Protein AF-A0A8S0VZW3-F1 (afdb_monomer_lite)

Radius of gyration: 30.8 Å; chains: 1; bounding box: 72×48×82 Å

Organism: Cyclocybe aegerita (NCBI:txid1973307)

Sequence (428 aa):
MGPDVVQGMAHECLNTNIGYGWPVTPPSPFSWSAGASNSPITGELEDTDILRFITENADHPDVVRFFQVSEKRSSGVKEKRAQAAAAFDPTKLKIQYGATWVVSLEYSGLTTEERLDDKLYRTEEEAKAREEELQGPAKATFQLFCYIREGPEVRRADTRYMKEFVGLPTSAQIEEFLKISMAAPIELCKPCIPQTLLFTHNLMPHQDSLLPFLDDMPLPFSFLFQPKDMRDPVQERDDKLAANYFSEYMGLAMKHKEQGNAAYAKGERERAVDHPPERDAETRKLLAVCYANCAAARMLVVEGGEERDLKAAVEDAEKAIKTDPTYAKAYTRLSRAYEALGNPYEAQEALVRGLRLKDLNKHYGLADHLLFLQTNDKGLAGLTSMDVFEAWLNSVLVDDEKTAALMKDLGGAWQQRCDEHRKSIASA

Foldseek 3Di:
DALVLQLVLLVCLCPQAPNPDDDADDPPPQPLVVPQDQDPQPSGGDSVSVSVSCSVCVVPPSSVVSSVVSLVVSVVLVVVLVVLLVVQDQVPAAEAPFWEKEKEKAWDAKFLDPDPDSDRDDDPVSVVVVVVVSPHDIFIKMKIWIWIPTHPPPPDTDTFAMDMDRDDDDLVVVSSRQSCSQGPTRPVDDRHHYLEYEYEQVCVVSCVVCVVVQVPHDPPHYYYYDDPPDDDPVVVRVVVVVVVVVVVQLVQLVVLLVQLVVCLVVLVLVSLPDAGDDDDLNSLLSRLSSLLSNLSSLQDDDVVDDHRPLVSSLVSLVVSCVSPVQPLSSLVSNLVSCVVVVNLLSSLLSLLSSCPDPNRVQPLVSLQSSQCSLVVNPGLVVQQALVSLVVSVCCQCPVPPSSVVSCPPRDHNNPVVSVVSNVVRVVD

InterPro domains:
  IPR011990 Tetratricopeptide-like helical domain superfamily [G3DSA:1.25.40.10] (247-370)
  IPR011990 Tetratricopeptide-like helical domain superfamily [SSF48452] (253-362)
  IPR047150 SGT [PTHR45831] (252-361)

Secondary structure (DSSP, 8-state):
--HHHHHHHHHHHHHHHT-SS--SS--TT--GGGTSPPPTTTSS--HHHHHHHHHHTTT-HHHHHHHHHHHHHHHHHHHHHHHHHHT--GGGSPEEEEEEEEEEEEEEEEES-S--------SHHHHHHHHHHT-SPPEEEEEEEEEEEESTT-SS--EEEEEEEESSPPHHHHHHHHHHHHHS--TTSPS-EEEEEEE-GGGGGGHHHHHHHHHTSPTT-EEEEPPTTSPPHHHHHHHHHHHHHHHHHHHHHHHHHHHHHHHHHHT-TGGG---PPP-SHHHHHHHHHHHHHHHHHHH---TTSPPP-HHHHHHHHHHHHHH-TT-HHHHHHHHHHHHHHT-HHHHHHHHHHHHTSTTTTT-HHHHHHHHHHHTTT--GGG--SHHHHHHHHHIIIIISHHHHHHHTT--HHHHHHHHHHHHHHHT-

Structure (mmCIF, N/CA/C/O backbone):
data_AF-A0A8S0VZW3-F1
#
_entry.id   AF-A0A8S0VZW3-F1
#
loop_
_atom_site.group_PDB
_atom_site.id
_atom_site.type_symbol
_atom_site.label_atom_id
_atom_site.label_alt_id
_atom_site.label_comp_id
_atom_site.label_asym_id
_atom_site.label_entity_id
_atom_site.label_seq_id
_atom_site.pdbx_PDB_ins_code
_atom_site.Cartn_x
_atom_site.Cartn_y
_atom_site.Cartn_z
_atom_site.occupancy
_atom_site.B_iso_or_equiv
_atom_site.auth_seq_id
_atom_site.auth_comp_id
_atom_site.auth_asym_id
_atom_site.auth_atom_id
_atom_site.pdbx_PDB_model_num
ATOM 1 N N . MET A 1 1 ? -2.400 24.883 8.361 1.00 48.53 1 MET A N 1
ATOM 2 C CA . MET A 1 1 ? -1.945 23.939 9.416 1.00 48.53 1 MET A CA 1
ATOM 3 C C . MET A 1 1 ? -0.915 23.001 8.802 1.00 48.53 1 MET A C 1
ATOM 5 O O . MET A 1 1 ? -1.050 22.702 7.623 1.00 48.53 1 MET A O 1
ATOM 9 N N . GLY A 1 2 ? 0.093 22.542 9.551 1.00 38.28 2 GLY A N 1
ATOM 10 C CA . GLY A 1 2 ? 1.023 21.518 9.053 1.00 38.28 2 GLY A CA 1
ATOM 11 C C . GLY A 1 2 ? 0.339 20.146 8.886 1.00 38.28 2 GLY A C 1
ATOM 12 O O . GLY A 1 2 ? -0.578 19.846 9.654 1.00 38.28 2 GLY A O 1
ATOM 13 N N . PRO A 1 3 ? 0.751 19.309 7.915 1.00 42.16 3 PRO A N 1
ATOM 14 C CA . PRO A 1 3 ? 0.083 18.042 7.588 1.00 42.16 3 PRO A CA 1
ATOM 15 C C . PRO A 1 3 ? 0.017 17.042 8.756 1.00 42.16 3 PRO A C 1
ATOM 17 O O . PRO A 1 3 ? -1.003 16.375 8.918 1.00 42.16 3 PRO A O 1
ATOM 20 N N . ASP A 1 4 ? 1.035 17.004 9.619 1.00 38.94 4 ASP A N 1
ATOM 21 C CA . ASP A 1 4 ? 1.080 16.093 10.775 1.00 38.94 4 ASP A CA 1
ATOM 22 C C . ASP A 1 4 ? 0.040 16.458 11.851 1.00 38.94 4 ASP A C 1
ATOM 24 O O . ASP A 1 4 ? -0.610 15.586 12.430 1.00 38.94 4 ASP A O 1
ATOM 28 N N . VAL A 1 5 ? -0.197 17.760 12.058 1.00 45.31 5 VAL A N 1
ATOM 29 C CA . VAL A 1 5 ? -1.228 18.271 12.979 1.00 45.31 5 VAL A CA 1
ATOM 30 C C . VAL A 1 5 ? -2.620 17.904 12.464 1.00 45.31 5 VAL A C 1
ATOM 32 O O . VAL A 1 5 ? -3.473 17.446 13.219 1.00 45.31 5 VAL A O 1
ATOM 35 N N . VAL A 1 6 ? -2.840 18.040 11.156 1.00 50.44 6 VAL A N 1
ATOM 36 C CA . VAL A 1 6 ? -4.124 17.727 10.512 1.00 50.44 6 VAL A CA 1
ATOM 37 C C . VAL A 1 6 ? -4.422 16.228 10.575 1.00 50.44 6 VAL A C 1
ATOM 39 O O . VAL A 1 6 ? -5.560 15.836 10.834 1.00 50.44 6 VAL A O 1
ATOM 42 N N . GLN A 1 7 ? -3.403 15.387 10.393 1.00 46.12 7 GLN A N 1
ATOM 43 C CA . GLN A 1 7 ? -3.532 13.936 10.483 1.00 46.12 7 GLN A CA 1
ATOM 44 C C . GLN A 1 7 ? -3.883 13.474 11.907 1.00 46.12 7 GLN A C 1
ATOM 46 O O . GLN A 1 7 ? -4.795 12.661 12.070 1.00 46.12 7 GLN A O 1
ATOM 51 N N . GLY A 1 8 ? -3.224 14.026 12.935 1.00 45.62 8 GLY A N 1
ATOM 52 C CA . GLY A 1 8 ? -3.549 13.744 14.339 1.00 45.62 8 GLY A CA 1
ATOM 53 C C . GLY A 1 8 ? -4.981 14.152 14.701 1.00 45.62 8 GLY A C 1
ATOM 54 O O . GLY A 1 8 ? -5.746 13.352 15.240 1.00 45.62 8 GLY A O 1
ATOM 55 N N . MET A 1 9 ? -5.385 15.358 14.289 1.00 49.50 9 MET A N 1
ATOM 56 C CA . MET A 1 9 ? -6.740 15.883 14.490 1.00 49.50 9 MET A CA 1
ATOM 57 C C . MET A 1 9 ? -7.815 15.017 13.815 1.00 49.50 9 MET A C 1
ATOM 59 O O . MET A 1 9 ? -8.890 14.790 14.379 1.00 49.50 9 MET A O 1
ATOM 63 N N . ALA A 1 10 ? -7.548 14.533 12.599 1.00 52.56 10 ALA A N 1
ATOM 64 C CA . ALA A 1 10 ? -8.482 13.697 11.853 1.00 52.56 10 ALA A CA 1
ATOM 65 C C . ALA A 1 10 ? -8.652 12.317 12.506 1.00 52.56 10 ALA A C 1
ATOM 67 O O . ALA A 1 10 ? -9.781 11.847 12.661 1.00 52.56 10 ALA A O 1
ATOM 68 N N . HIS A 1 11 ? -7.551 11.710 12.957 1.00 53.72 11 HIS A N 1
ATOM 69 C CA . HIS A 1 11 ? -7.564 10.426 13.654 1.00 53.72 11 HIS A CA 1
ATOM 70 C C . HIS A 1 11 ? -8.353 10.502 14.970 1.00 53.72 11 HIS A C 1
ATOM 72 O O . HIS A 1 11 ? -9.220 9.669 15.237 1.00 53.72 11 HIS A O 1
ATOM 78 N N . GLU A 1 12 ? -8.136 11.554 15.760 1.00 51.25 12 GLU A N 1
ATOM 79 C CA . GLU A 1 12 ? -8.854 11.772 17.015 1.00 51.25 12 GLU A CA 1
ATOM 80 C C . GLU A 1 12 ? -10.352 12.036 16.793 1.00 51.25 12 GLU A C 1
ATOM 82 O O . GLU A 1 12 ? -11.195 11.464 17.489 1.00 51.25 12 GLU A O 1
ATOM 87 N N . CYS A 1 13 ? -10.718 12.833 15.781 1.00 54.53 13 CYS A N 1
ATOM 88 C CA . CYS A 1 13 ? -12.120 13.106 15.448 1.00 54.53 13 CYS A CA 1
ATOM 89 C C . CYS A 1 13 ? -12.880 11.852 14.995 1.00 54.53 13 CYS A C 1
ATOM 91 O O . CYS A 1 13 ? -14.050 11.692 15.356 1.00 54.53 13 CYS A O 1
ATOM 93 N N . LEU A 1 14 ? -12.235 10.970 14.225 1.00 54.00 14 LEU A N 1
ATOM 94 C CA . LEU A 1 14 ? -12.815 9.696 13.789 1.00 54.00 14 LEU A CA 1
ATOM 95 C C . LEU A 1 14 ? -12.995 8.734 14.976 1.00 54.00 14 LEU A C 1
ATOM 97 O O . LEU A 1 14 ? -14.076 8.163 15.155 1.00 54.00 14 LEU A O 1
ATOM 101 N N . ASN A 1 15 ? -11.990 8.641 15.851 1.00 50.41 15 ASN A N 1
ATOM 102 C CA . ASN A 1 15 ? -12.007 7.743 17.009 1.00 50.41 15 ASN A CA 1
ATOM 103 C C . ASN A 1 15 ? -13.000 8.172 18.102 1.00 50.41 15 ASN A C 1
ATOM 105 O O . ASN A 1 15 ? -13.681 7.329 18.686 1.00 50.41 15 ASN A O 1
ATOM 109 N N . THR A 1 16 ? -13.127 9.474 18.373 1.00 47.72 16 THR A N 1
ATOM 110 C CA . THR A 1 16 ? -13.986 10.001 19.454 1.00 47.72 16 THR A CA 1
ATOM 111 C C . THR A 1 16 ? -15.470 10.059 19.091 1.00 47.72 16 THR A C 1
ATOM 113 O O . THR A 1 16 ? -16.324 9.878 19.972 1.00 47.72 16 THR A O 1
ATOM 116 N N . ASN A 1 17 ? -15.790 10.298 17.813 1.00 45.16 17 ASN A N 1
ATOM 117 C CA . ASN A 1 17 ? -17.159 10.568 17.373 1.00 45.16 17 ASN A CA 1
ATOM 118 C C . ASN A 1 17 ? -17.832 9.412 16.624 1.00 45.16 17 ASN A C 1
ATOM 120 O O . ASN A 1 17 ? -19.064 9.417 16.549 1.00 45.16 17 ASN A O 1
ATOM 124 N N . ILE A 1 18 ? -17.076 8.473 16.037 1.00 46.47 18 ILE A N 1
ATOM 125 C CA . ILE A 1 18 ? -17.628 7.583 14.997 1.00 46.47 18 ILE A CA 1
ATOM 126 C C . ILE A 1 18 ? -17.283 6.101 15.220 1.00 46.47 18 ILE A C 1
ATOM 128 O O . ILE A 1 18 ? -18.125 5.252 14.939 1.00 46.47 18 ILE A O 1
ATOM 132 N N . GLY A 1 19 ? -16.139 5.789 15.841 1.00 42.62 19 GLY A N 1
ATOM 133 C CA . GLY A 1 19 ? -15.687 4.405 16.038 1.00 42.62 19 GLY A CA 1
ATOM 134 C C . GLY A 1 19 ? -15.251 3.741 14.723 1.00 42.62 19 GLY A C 1
ATOM 135 O O . GLY A 1 19 ? -15.576 4.217 13.638 1.00 42.62 19 GLY A O 1
ATOM 136 N N . TYR A 1 20 ? -14.496 2.640 14.804 1.00 35.34 20 TYR A N 1
ATOM 137 C CA . TYR A 1 20 ? -14.137 1.851 13.619 1.00 35.34 20 TYR A CA 1
ATOM 138 C C . TYR A 1 20 ? -15.399 1.212 13.019 1.00 35.34 20 TYR A C 1
ATOM 140 O O . TYR A 1 20 ? -15.979 0.311 13.631 1.00 35.34 20 TYR A O 1
ATOM 148 N N . GLY A 1 21 ? -15.819 1.678 11.838 1.00 39.84 21 GLY A N 1
ATOM 149 C CA . GLY A 1 21 ? -17.007 1.187 11.131 1.00 39.84 21 GLY A CA 1
ATOM 150 C C . GLY A 1 21 ? -18.037 2.277 10.830 1.00 39.84 21 GLY A C 1
ATOM 151 O O . GLY A 1 21 ? -19.121 2.297 11.409 1.00 39.84 21 GLY A O 1
ATOM 152 N N . TRP A 1 22 ? -17.718 3.172 9.896 1.00 37.06 22 TRP A N 1
ATOM 153 C CA . TRP A 1 22 ? -18.666 4.151 9.364 1.00 37.06 22 TRP A CA 1
ATOM 154 C C . TRP A 1 22 ? -19.861 3.486 8.651 1.00 37.06 22 TRP A C 1
ATOM 156 O O . TRP A 1 22 ? -19.659 2.676 7.746 1.00 37.06 22 TRP A O 1
ATOM 166 N N . PRO A 1 23 ? -21.110 3.903 8.931 1.00 30.30 23 PRO A N 1
ATOM 167 C CA . PRO A 1 23 ? -22.159 3.929 7.931 1.00 30.30 23 PRO A CA 1
ATOM 168 C C . PRO A 1 23 ? -21.981 5.192 7.078 1.00 30.30 23 PRO A C 1
ATOM 170 O O . PRO A 1 23 ? -22.145 6.312 7.551 1.00 30.30 23 PRO A O 1
ATOM 173 N N . VAL A 1 24 ? -21.607 4.971 5.822 1.00 42.44 24 VAL A N 1
ATOM 174 C CA . VAL A 1 24 ? -21.859 5.775 4.615 1.00 42.44 24 VAL A CA 1
ATOM 175 C C . VAL A 1 24 ? -22.493 7.158 4.852 1.00 42.44 24 VAL A C 1
ATOM 177 O O . VAL A 1 24 ? -23.657 7.263 5.232 1.00 42.44 24 VAL A O 1
ATOM 180 N N . THR A 1 25 ? -21.748 8.202 4.473 1.00 34.81 25 THR A N 1
ATOM 181 C CA . THR A 1 25 ? -22.075 9.646 4.392 1.00 34.81 25 THR A CA 1
ATOM 182 C C . THR A 1 25 ? -21.824 10.495 5.648 1.00 34.81 25 THR A C 1
ATOM 184 O O . THR A 1 25 ? -22.398 10.232 6.705 1.00 34.81 25 THR A O 1
ATOM 187 N N . PRO A 1 26 ? -20.982 11.555 5.557 1.00 37.16 26 PRO A N 1
ATOM 188 C CA . PRO A 1 26 ? -20.844 12.510 6.650 1.00 37.16 26 PRO A CA 1
ATOM 189 C C . PRO A 1 26 ? -22.216 13.139 6.917 1.00 37.16 26 PRO A C 1
ATOM 191 O O . PRO A 1 26 ? -22.977 13.355 5.967 1.00 37.16 26 PRO A O 1
ATOM 194 N N . PRO A 1 27 ? -22.572 13.436 8.181 1.00 37.69 27 PRO A N 1
ATOM 195 C CA . PRO A 1 27 ? -23.850 14.065 8.465 1.00 37.69 27 PRO A CA 1
ATOM 196 C C . PRO A 1 27 ? -23.973 15.341 7.626 1.00 37.69 27 PRO A C 1
ATOM 198 O O . PRO A 1 27 ? -23.067 16.177 7.616 1.00 37.69 27 PRO A O 1
ATOM 201 N N . SER A 1 28 ? -25.088 15.476 6.902 1.00 34.41 28 SER A N 1
ATOM 202 C CA . SER A 1 28 ? -25.484 16.724 6.238 1.00 34.41 28 SER A CA 1
ATOM 203 C C . SER A 1 28 ? -25.237 17.885 7.217 1.00 34.41 28 SER A C 1
ATOM 205 O O . SER A 1 28 ? -25.807 17.867 8.313 1.00 34.41 28 SER A O 1
ATOM 207 N N . PRO A 1 29 ? -24.302 18.813 6.913 1.00 40.88 29 PRO A N 1
ATOM 208 C CA . PRO A 1 29 ? -24.222 19.545 5.648 1.00 40.88 29 PRO A CA 1
ATOM 209 C C . PRO A 1 29 ? -22.863 19.469 4.916 1.00 40.88 29 PRO A C 1
ATOM 211 O O . PRO A 1 29 ? -22.551 20.370 4.141 1.00 40.88 29 PRO A O 1
ATOM 214 N N . PHE A 1 30 ? -22.021 18.471 5.184 1.00 49.94 30 PHE A N 1
ATOM 215 C CA . PHE A 1 30 ? -20.661 18.431 4.633 1.00 49.94 30 PHE A CA 1
ATOM 216 C C . PHE A 1 30 ? -20.618 17.865 3.203 1.00 49.94 30 PHE A C 1
ATOM 218 O O . PHE A 1 30 ? -21.045 16.737 2.976 1.00 49.94 30 PHE A O 1
ATOM 225 N N . SER A 1 31 ? -20.105 18.642 2.239 1.00 47.78 31 SER A N 1
ATOM 226 C CA . SER A 1 31 ? -20.136 18.312 0.800 1.00 47.78 31 SER A CA 1
ATOM 227 C C . SER A 1 31 ? -18.840 17.687 0.258 1.00 47.78 31 SER A C 1
ATOM 229 O O . SER A 1 31 ? -18.767 17.299 -0.907 1.00 47.78 31 SER A O 1
ATOM 231 N N . TRP A 1 32 ? -17.822 17.541 1.111 1.00 51.00 32 TRP A N 1
ATOM 232 C CA . TRP A 1 32 ? -16.482 17.075 0.734 1.00 51.00 32 TRP A CA 1
ATOM 233 C C . TRP A 1 32 ? -16.395 15.594 0.334 1.00 51.00 32 TRP A C 1
ATOM 235 O O . TRP A 1 32 ? -15.401 15.182 -0.261 1.00 51.00 32 TRP A O 1
ATOM 245 N N . SER A 1 33 ? -17.455 14.805 0.543 1.00 45.75 33 SER A N 1
ATOM 246 C CA . SER A 1 33 ? -17.554 13.433 0.021 1.00 45.75 33 SER A CA 1
ATOM 247 C C . SER A 1 33 ? -17.488 13.356 -1.511 1.00 45.75 33 SER A C 1
ATOM 249 O O . SER A 1 33 ? -17.337 12.271 -2.053 1.00 45.75 33 SER A O 1
ATOM 251 N N . ALA A 1 34 ? -17.613 14.483 -2.222 1.00 44.28 34 ALA A N 1
ATOM 252 C CA . ALA A 1 34 ? -17.466 14.546 -3.675 1.00 44.28 34 ALA A CA 1
ATOM 253 C C . ALA A 1 34 ? -16.008 14.408 -4.167 1.00 44.28 34 ALA A C 1
ATOM 255 O O . ALA A 1 34 ? -15.805 14.163 -5.354 1.00 44.28 34 ALA A O 1
ATOM 256 N N . GLY A 1 35 ? -15.008 14.583 -3.290 1.00 42.28 35 GLY A N 1
ATOM 257 C CA . GLY A 1 35 ? -13.582 14.520 -3.647 1.00 42.28 35 GLY A CA 1
ATOM 258 C C . GLY A 1 35 ? -12.846 13.260 -3.181 1.00 42.28 35 GLY A C 1
ATOM 259 O O . GLY A 1 35 ? -11.778 12.959 -3.707 1.00 42.28 35 GLY A O 1
ATOM 260 N N . ALA A 1 36 ? -13.402 12.515 -2.225 1.00 50.31 36 ALA A N 1
ATOM 261 C CA . ALA A 1 36 ? -12.845 11.242 -1.785 1.00 50.31 36 ALA A CA 1
ATOM 262 C C . ALA A 1 36 ? -13.464 10.100 -2.612 1.00 50.31 36 ALA A C 1
ATOM 264 O O . ALA A 1 36 ? -14.682 10.015 -2.770 1.00 50.31 36 ALA A O 1
ATOM 265 N N . SER A 1 37 ? -12.620 9.257 -3.210 1.00 53.25 37 SER A N 1
ATOM 266 C CA . SER A 1 37 ? -13.076 8.144 -4.043 1.00 53.25 37 SER A CA 1
ATOM 267 C C . SER A 1 37 ? -13.724 7.071 -3.177 1.00 53.25 37 SER A C 1
ATOM 269 O O . SER A 1 37 ? -13.106 6.601 -2.228 1.00 53.25 37 SER A O 1
ATOM 271 N N . ASN A 1 38 ? -14.944 6.651 -3.518 1.00 54.78 38 ASN A N 1
ATOM 272 C CA . ASN A 1 38 ? -15.543 5.467 -2.907 1.00 54.78 38 ASN A CA 1
ATOM 273 C C . ASN A 1 38 ? -14.666 4.241 -3.180 1.00 54.78 38 ASN A C 1
ATOM 275 O O . ASN A 1 38 ? -14.140 4.082 -4.287 1.00 54.78 38 ASN A O 1
ATOM 279 N N . SER A 1 39 ? -14.601 3.338 -2.207 1.00 54.31 39 SER A N 1
ATOM 280 C CA . SER A 1 39 ? -14.052 2.004 -2.395 1.00 54.31 39 SER A CA 1
ATOM 281 C C . SER A 1 39 ? -14.706 1.350 -3.610 1.00 54.31 39 SER A C 1
ATOM 283 O O . SER A 1 39 ? -15.936 1.232 -3.657 1.00 54.31 39 SER A O 1
ATOM 285 N N . PRO A 1 40 ? -13.927 0.864 -4.586 1.00 56.22 40 PRO A N 1
ATOM 286 C CA . PRO A 1 40 ? -14.485 0.160 -5.734 1.00 56.22 40 PRO A CA 1
ATOM 287 C C . PRO A 1 40 ? -15.078 -1.207 -5.353 1.00 56.22 40 PRO A C 1
ATOM 289 O O . PRO A 1 40 ? -15.715 -1.847 -6.188 1.00 56.22 40 PRO A O 1
ATOM 292 N N . ILE A 1 41 ? -14.870 -1.663 -4.110 1.00 54.84 41 ILE A N 1
ATOM 293 C CA . ILE A 1 41 ? -15.341 -2.956 -3.605 1.00 54.84 41 ILE A CA 1
ATOM 294 C C . ILE A 1 41 ? -16.622 -2.795 -2.791 1.00 54.84 41 ILE A C 1
ATOM 296 O O . ILE A 1 41 ? -17.606 -3.485 -3.052 1.00 54.84 41 ILE A O 1
ATOM 300 N N . THR A 1 42 ? -16.633 -1.882 -1.818 1.00 54.56 42 THR A N 1
ATOM 301 C CA . THR A 1 42 ? -17.809 -1.681 -0.957 1.00 54.56 42 THR A CA 1
ATOM 302 C C . THR A 1 42 ? -18.777 -0.641 -1.517 1.00 54.56 42 THR A C 1
ATOM 304 O O . THR A 1 42 ? -19.950 -0.651 -1.153 1.00 54.56 42 THR A O 1
ATOM 307 N N . GLY A 1 43 ? -18.318 0.237 -2.417 1.00 56.91 43 GLY A N 1
ATOM 308 C CA . GLY A 1 43 ? -19.077 1.399 -2.884 1.00 56.91 43 GLY A CA 1
ATOM 309 C C . GLY A 1 43 ? -19.183 2.520 -1.844 1.00 56.91 43 GLY A C 1
ATOM 310 O O . GLY A 1 43 ? -19.897 3.493 -2.079 1.00 56.91 43 GLY A O 1
ATOM 311 N N . GLU A 1 44 ? -18.482 2.394 -0.714 1.00 56.69 44 GLU A N 1
ATOM 312 C CA . GLU A 1 44 ? -18.515 3.309 0.430 1.00 56.69 44 GLU A CA 1
ATOM 313 C C . GLU A 1 44 ? -17.165 4.029 0.588 1.00 56.69 44 GLU A C 1
ATOM 315 O O . GLU A 1 44 ? -16.135 3.545 0.122 1.00 56.69 44 GLU A O 1
ATOM 320 N N . LEU A 1 45 ? -17.165 5.188 1.247 1.00 57.50 45 LEU A N 1
ATOM 321 C CA . LEU A 1 45 ? -15.944 5.908 1.623 1.00 57.50 45 LEU A CA 1
ATOM 322 C C . LEU A 1 45 ? -15.191 5.143 2.715 1.00 57.50 45 LEU A C 1
ATOM 324 O O . LEU A 1 45 ? -15.773 4.849 3.758 1.00 57.50 45 LEU A O 1
ATOM 328 N N . GLU A 1 46 ? -13.911 4.846 2.489 1.00 57.34 46 GLU A N 1
ATOM 329 C CA . GLU A 1 46 ? -13.053 4.209 3.493 1.00 57.34 46 GLU A CA 1
ATOM 330 C C . GLU A 1 46 ? -12.376 5.252 4.396 1.00 57.34 46 GLU A C 1
ATOM 332 O O . GLU A 1 46 ? -12.055 6.362 3.966 1.00 57.34 46 GLU A O 1
ATOM 337 N N . ASP A 1 47 ? -12.104 4.879 5.652 1.00 57.53 47 ASP A N 1
ATOM 338 C CA . ASP A 1 47 ? -11.471 5.765 6.642 1.00 57.53 47 ASP A CA 1
ATOM 339 C C . ASP A 1 47 ? -10.119 6.309 6.148 1.00 57.53 47 ASP A C 1
ATOM 341 O O . ASP A 1 47 ? -9.779 7.466 6.390 1.00 57.53 47 ASP A O 1
ATOM 345 N N . THR A 1 48 ? -9.358 5.502 5.402 1.00 57.53 48 THR A N 1
ATOM 346 C CA . THR A 1 48 ? -8.060 5.905 4.835 1.00 57.53 48 THR A CA 1
ATOM 347 C C . THR A 1 48 ? -8.193 6.963 3.737 1.00 57.53 48 THR A C 1
ATOM 349 O O . THR A 1 48 ? -7.381 7.887 3.682 1.00 57.53 48 THR A O 1
ATOM 352 N N . ASP A 1 49 ? -9.239 6.886 2.912 1.00 61.69 49 ASP A N 1
ATOM 353 C CA . ASP A 1 49 ? -9.540 7.879 1.878 1.00 61.69 49 ASP A CA 1
ATOM 354 C C . ASP A 1 49 ? -10.013 9.195 2.489 1.00 61.69 49 ASP A C 1
ATOM 356 O O . ASP A 1 49 ? -9.595 10.270 2.054 1.00 61.69 49 ASP A O 1
ATOM 360 N N . ILE A 1 50 ? -10.841 9.109 3.533 1.00 65.44 50 ILE A N 1
ATOM 361 C CA . ILE A 1 50 ? -11.285 10.262 4.319 1.00 65.44 50 ILE A CA 1
ATOM 362 C C . ILE A 1 50 ? -10.084 10.961 4.961 1.00 65.44 50 ILE A C 1
ATOM 364 O O . ILE A 1 50 ? -9.941 12.176 4.828 1.00 65.44 50 ILE A O 1
ATOM 368 N N . LEU A 1 51 ? -9.210 10.201 5.629 1.00 64.00 51 LEU A N 1
ATOM 369 C CA . LEU A 1 51 ? -8.003 10.724 6.269 1.00 64.00 51 LEU A CA 1
ATOM 370 C C . LEU A 1 51 ? -7.094 11.411 5.253 1.00 64.00 51 LEU A C 1
ATOM 372 O O . LEU A 1 51 ? -6.734 12.568 5.450 1.00 64.00 51 LEU A O 1
ATOM 376 N N . ARG A 1 52 ? -6.784 10.738 4.140 1.00 64.31 52 ARG A N 1
ATOM 377 C CA . ARG A 1 52 ? -5.970 11.306 3.061 1.00 64.31 52 ARG A CA 1
ATOM 378 C C . ARG A 1 52 ? -6.573 12.602 2.528 1.00 64.31 52 ARG A C 1
ATOM 380 O O . ARG A 1 52 ? -5.865 13.600 2.430 1.00 64.31 52 ARG A O 1
ATOM 387 N N . PHE A 1 53 ? -7.877 12.615 2.249 1.00 67.88 53 PHE A N 1
ATOM 388 C CA . PHE A 1 53 ? -8.562 13.810 1.768 1.00 67.88 53 PHE A CA 1
ATOM 389 C C . PHE A 1 53 ? -8.465 14.964 2.773 1.00 67.88 53 PHE A C 1
ATOM 391 O O . PHE A 1 53 ? -8.129 16.079 2.381 1.00 67.88 53 PHE A O 1
ATOM 398 N N . ILE A 1 54 ? -8.727 14.712 4.059 1.00 69.62 54 ILE A N 1
ATOM 399 C CA . ILE A 1 54 ? -8.639 15.730 5.116 1.00 69.62 54 ILE A CA 1
ATOM 400 C C . ILE A 1 54 ? -7.211 16.282 5.221 1.00 69.62 54 ILE A C 1
ATOM 402 O O . ILE A 1 54 ? -7.040 17.498 5.286 1.00 69.62 54 ILE A O 1
ATOM 406 N N . THR A 1 55 ? -6.195 15.415 5.186 1.00 63.81 55 THR A N 1
ATOM 407 C CA . THR A 1 55 ? -4.781 15.812 5.254 1.00 63.81 55 THR A CA 1
ATOM 408 C C . THR A 1 55 ? -4.363 16.654 4.051 1.00 63.81 55 THR A C 1
ATOM 410 O O . THR A 1 55 ? -3.713 17.685 4.216 1.00 63.81 55 THR A O 1
ATOM 413 N N . GLU A 1 56 ? -4.758 16.256 2.843 1.00 69.69 56 GLU A N 1
ATOM 414 C CA . GLU A 1 56 ? -4.410 16.961 1.604 1.00 69.69 56 GLU A CA 1
ATOM 415 C C . GLU A 1 56 ? -5.214 18.258 1.406 1.00 69.69 56 GLU A C 1
ATOM 417 O O . GLU A 1 56 ? -4.795 19.134 0.651 1.00 69.69 56 GLU A O 1
ATOM 422 N N . ASN A 1 57 ? -6.349 18.409 2.098 1.00 72.44 57 ASN A N 1
ATOM 423 C CA . ASN A 1 57 ? -7.284 19.526 1.936 1.00 72.44 57 ASN A CA 1
ATOM 424 C C . ASN A 1 57 ? -7.584 20.235 3.267 1.00 72.44 57 ASN A C 1
ATOM 426 O O . ASN A 1 57 ? -8.713 20.664 3.512 1.00 72.44 57 ASN A O 1
ATOM 430 N N . ALA A 1 58 ? -6.573 20.381 4.125 1.00 68.25 58 ALA A N 1
ATOM 431 C CA . ALA A 1 58 ? -6.707 20.923 5.480 1.00 68.25 58 ALA A CA 1
ATOM 432 C C . ALA A 1 58 ? -7.402 22.297 5.552 1.00 68.25 58 ALA A C 1
ATOM 434 O O . ALA A 1 58 ? -8.215 22.544 6.442 1.00 68.25 58 ALA A O 1
ATOM 435 N N . ASP A 1 59 ? -7.110 23.180 4.594 1.00 75.94 59 ASP A N 1
ATOM 436 C CA . ASP A 1 59 ? -7.653 24.543 4.549 1.00 75.94 59 ASP A CA 1
ATOM 437 C C . ASP A 1 59 ? -9.027 24.622 3.849 1.00 75.94 59 ASP A C 1
ATOM 439 O O . ASP A 1 59 ? -9.607 25.703 3.713 1.00 75.94 59 ASP A O 1
ATOM 443 N N . HIS A 1 60 ? -9.582 23.489 3.396 1.00 76.50 60 HIS A N 1
ATOM 444 C CA . HIS A 1 60 ? -10.888 23.460 2.746 1.00 76.50 60 HIS A CA 1
ATOM 445 C C . HIS A 1 60 ? -11.991 23.881 3.741 1.00 76.50 60 HIS A C 1
ATOM 447 O O . HIS A 1 60 ? -12.064 23.325 4.841 1.00 76.50 60 HIS A O 1
ATOM 453 N N . PRO A 1 61 ? -12.910 24.802 3.380 1.00 73.94 61 PRO A N 1
ATOM 454 C CA . PRO A 1 61 ? -13.921 25.333 4.302 1.00 73.94 61 PRO A CA 1
ATOM 455 C C . PRO A 1 61 ? -14.757 24.261 5.009 1.00 73.94 61 PRO A C 1
ATOM 457 O O . PRO A 1 61 ? -15.068 24.392 6.194 1.00 73.94 61 PRO A O 1
ATOM 460 N N . ASP A 1 62 ? -15.090 23.176 4.305 1.00 68.50 62 ASP A N 1
ATOM 461 C CA . ASP A 1 62 ? -15.837 22.065 4.896 1.00 68.50 62 ASP A CA 1
ATOM 462 C C . ASP A 1 62 ? -15.000 21.214 5.865 1.00 68.50 62 ASP A C 1
ATOM 464 O O . ASP A 1 62 ? -15.557 20.717 6.842 1.00 68.50 62 ASP A O 1
ATOM 468 N N . VAL A 1 63 ? -13.687 21.075 5.640 1.00 69.81 63 VAL A N 1
ATOM 469 C CA . VAL A 1 63 ? -12.768 20.356 6.543 1.00 69.81 63 VAL A CA 1
ATOM 470 C C . VAL A 1 63 ? -12.575 21.167 7.824 1.00 69.81 63 VAL A C 1
ATOM 472 O O . VAL A 1 63 ? -12.763 20.655 8.928 1.00 69.81 63 VAL A O 1
ATOM 475 N N . VAL A 1 64 ? -12.344 22.476 7.695 1.00 71.75 64 VAL A N 1
ATOM 476 C CA . VAL A 1 64 ? -12.275 23.403 8.836 1.00 71.75 64 VAL A CA 1
ATOM 477 C C . VAL A 1 64 ? -13.578 23.377 9.644 1.00 71.75 64 VAL A C 1
ATOM 479 O O . VAL A 1 64 ? -13.563 23.279 10.874 1.00 71.75 64 VAL A O 1
ATOM 482 N N . ARG A 1 65 ? -14.733 23.420 8.968 1.00 70.25 65 ARG A N 1
ATOM 483 C CA . ARG A 1 65 ? -16.046 23.334 9.620 1.00 70.25 65 ARG A CA 1
ATOM 484 C C . ARG A 1 65 ? -16.271 21.971 10.283 1.00 70.25 65 ARG A C 1
ATOM 486 O O . ARG A 1 65 ? -16.875 21.928 11.355 1.00 70.25 65 ARG A O 1
ATOM 493 N N . PHE A 1 66 ? -15.803 20.879 9.677 1.00 69.62 66 PHE A N 1
ATOM 494 C CA . PHE A 1 66 ? -15.881 19.532 10.247 1.00 69.62 66 PHE A CA 1
ATOM 495 C C . PHE A 1 66 ? -15.152 19.464 11.589 1.00 69.62 66 PHE A C 1
ATOM 497 O O . PHE A 1 66 ? -15.744 19.013 12.572 1.00 69.62 66 PHE A O 1
ATOM 504 N N . PHE A 1 67 ? -13.936 20.008 11.673 1.00 67.38 67 PHE A N 1
ATOM 505 C CA . PHE A 1 67 ? -13.187 20.084 12.928 1.00 67.38 67 PHE A CA 1
ATOM 506 C C . PHE A 1 67 ? -13.899 20.933 13.990 1.00 67.38 67 PHE A C 1
ATOM 508 O O . PHE A 1 67 ? -14.075 20.482 15.119 1.00 67.38 67 PHE A O 1
ATOM 515 N N . GLN A 1 68 ? -14.414 22.114 13.630 1.00 68.06 68 GLN A N 1
ATOM 516 C CA . GLN A 1 68 ? -15.141 22.985 14.570 1.00 68.06 68 GLN A CA 1
ATOM 517 C C . GLN A 1 68 ? -16.416 22.342 15.139 1.00 68.06 68 GLN A C 1
ATOM 519 O O . GLN A 1 68 ? -16.750 22.524 16.314 1.00 68.06 68 GLN A O 1
ATOM 524 N N . VAL A 1 69 ? -17.172 21.626 14.300 1.00 67.00 69 VAL A N 1
ATOM 525 C CA . VAL A 1 69 ? -18.383 20.911 14.729 1.00 67.00 69 VAL A CA 1
ATOM 526 C C . VAL A 1 69 ? -18.012 19.707 15.595 1.00 67.00 69 VAL A C 1
ATOM 528 O O . VAL A 1 69 ? -18.660 19.480 16.619 1.00 67.00 69 VAL A O 1
ATOM 531 N N . SER A 1 70 ? -16.956 18.981 15.225 1.00 65.25 70 SER A N 1
ATOM 532 C CA . SER A 1 70 ? -16.461 17.816 15.965 1.00 65.25 70 SER A CA 1
ATOM 533 C C . SER A 1 70 ? -15.940 18.189 17.355 1.00 65.25 70 SER A C 1
ATOM 535 O O . SER A 1 70 ? -16.286 17.513 18.317 1.00 65.25 70 SER A O 1
ATOM 537 N N . GLU A 1 71 ? -15.225 19.309 17.507 1.00 63.25 71 GLU A N 1
ATOM 538 C CA . GLU A 1 71 ? -14.724 19.804 18.803 1.00 63.25 71 GLU A CA 1
ATOM 539 C C . GLU A 1 71 ? -15.872 20.134 19.778 1.00 63.25 71 GLU A C 1
ATOM 541 O O . GLU A 1 71 ? -15.894 19.701 20.938 1.00 63.25 71 GLU A O 1
ATOM 546 N N . LYS A 1 72 ? -16.886 20.866 19.288 1.00 66.44 72 LYS A N 1
ATOM 547 C CA . LYS A 1 72 ? -18.087 21.201 20.074 1.00 66.44 72 LYS A CA 1
ATOM 548 C C . LYS A 1 72 ? -18.874 19.954 20.464 1.00 66.44 72 LYS A C 1
ATOM 550 O O . LYS A 1 72 ? -19.364 19.869 21.591 1.00 66.44 72 LYS A O 1
ATOM 555 N N . ARG A 1 73 ? -18.998 18.993 19.542 1.00 67.38 73 ARG A N 1
ATOM 556 C CA . ARG A 1 73 ? -19.659 17.712 19.802 1.00 67.38 73 ARG A CA 1
ATOM 557 C C . ARG A 1 73 ? -18.885 16.907 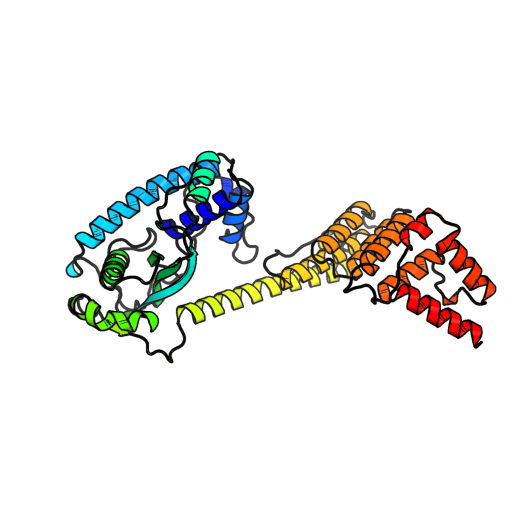20.841 1.00 67.38 73 ARG A C 1
ATOM 559 O O . ARG A 1 73 ? -19.503 16.494 21.816 1.00 67.38 73 ARG A O 1
ATOM 566 N N . SER A 1 74 ? -17.564 16.776 20.704 1.00 66.81 74 SER A N 1
ATOM 567 C CA . SER A 1 74 ? -16.731 16.007 21.637 1.00 66.81 74 SER A CA 1
ATOM 568 C C . SER A 1 74 ? -16.834 16.536 23.068 1.00 66.81 74 SER A C 1
ATOM 570 O O . SER A 1 74 ? -17.089 15.772 24.000 1.00 66.81 74 SER A O 1
ATOM 572 N N . SER A 1 75 ? -16.772 17.861 23.246 1.00 68.00 75 SER A N 1
ATOM 573 C CA . SER A 1 75 ? -16.924 18.492 24.566 1.00 68.00 75 SER A CA 1
ATOM 574 C C . SER A 1 75 ? -18.278 18.171 25.214 1.00 68.00 75 SER A C 1
ATOM 576 O O . SER A 1 75 ? -18.336 17.756 26.372 1.00 68.00 75 SER A O 1
ATOM 578 N N . GLY A 1 76 ? -19.375 18.291 24.457 1.00 72.19 76 GLY A N 1
ATOM 579 C CA . GLY A 1 76 ? -20.712 17.952 24.955 1.00 72.19 76 GLY A CA 1
ATOM 580 C C . GLY A 1 76 ? -20.903 16.452 25.206 1.00 72.19 76 GLY A C 1
ATOM 581 O O . GLY A 1 76 ? -21.605 16.059 26.137 1.00 72.19 76 GLY A O 1
ATOM 582 N N . VAL A 1 77 ? -20.274 15.594 24.400 1.00 76.75 77 VAL A N 1
ATOM 583 C CA . VAL A 1 77 ? -20.303 14.136 24.571 1.00 76.75 77 VAL A CA 1
ATOM 584 C C . VAL A 1 77 ? -19.533 13.718 25.826 1.00 76.75 77 VAL A C 1
ATOM 586 O O . VAL A 1 77 ? -20.032 12.885 26.582 1.00 76.75 77 VAL A O 1
ATOM 589 N N . LYS A 1 78 ? -18.369 14.317 26.106 1.00 79.69 78 LYS A N 1
ATOM 590 C CA . LYS A 1 78 ? -17.596 14.072 27.335 1.00 79.69 78 LYS A CA 1
ATOM 591 C C . LYS A 1 78 ? -18.405 14.369 28.590 1.00 79.69 78 LYS A C 1
ATOM 593 O O . LYS A 1 78 ? -18.474 13.525 29.482 1.00 79.69 78 LYS A O 1
ATOM 598 N N . GLU A 1 79 ? -19.058 15.527 28.638 1.00 84.00 79 GLU A N 1
ATOM 599 C CA . GLU A 1 79 ? -19.896 15.906 29.777 1.00 84.00 79 GLU A CA 1
ATOM 600 C C . GLU A 1 79 ? -21.072 14.934 29.957 1.00 84.00 79 GLU A C 1
ATOM 602 O O . GLU A 1 79 ? -21.302 14.434 31.059 1.00 84.00 79 GLU A O 1
ATOM 607 N N . LYS A 1 80 ? -21.763 14.577 28.865 1.00 85.56 80 LYS A N 1
ATOM 608 C CA . LYS A 1 80 ? -22.846 13.580 28.893 1.00 85.56 80 LYS A CA 1
ATOM 609 C C . LYS A 1 80 ? -22.376 12.218 29.398 1.00 85.56 80 LYS A C 1
ATOM 611 O O . LYS A 1 80 ? -23.071 11.598 30.198 1.00 85.56 80 LYS A O 1
ATOM 616 N N . ARG A 1 81 ? -21.209 11.745 28.950 1.00 89.50 81 ARG A N 1
ATOM 617 C CA . ARG A 1 81 ? -20.628 10.464 29.385 1.00 89.50 81 ARG A CA 1
ATOM 618 C C . ARG A 1 81 ? -20.273 10.490 30.871 1.00 89.50 81 ARG A C 1
ATOM 620 O O . ARG A 1 81 ? -20.610 9.544 31.575 1.00 89.50 81 ARG A O 1
ATOM 627 N N . ALA A 1 82 ? -19.681 11.581 31.360 1.00 87.94 82 ALA A N 1
ATOM 628 C CA . ALA A 1 82 ? -19.385 11.756 32.782 1.00 87.94 82 ALA A CA 1
ATOM 629 C C . ALA A 1 82 ? -20.665 11.753 33.640 1.00 87.94 82 ALA A C 1
ATOM 631 O O . ALA A 1 82 ? -20.737 11.057 34.652 1.00 87.94 82 ALA A O 1
ATOM 632 N N . GLN A 1 83 ? -21.709 12.466 33.203 1.00 91.06 83 GLN A N 1
ATOM 633 C CA . GLN A 1 83 ? -23.015 12.467 33.871 1.00 91.06 83 GLN A CA 1
ATOM 634 C C . GLN A 1 83 ? -23.665 11.074 33.863 1.00 91.06 83 GLN A C 1
ATOM 636 O O . GLN A 1 83 ? -24.181 10.634 34.888 1.00 91.06 83 GLN A O 1
ATOM 641 N N . ALA A 1 84 ? -23.607 10.356 32.737 1.00 90.50 84 ALA A N 1
ATOM 642 C CA . ALA A 1 84 ? -24.153 9.006 32.613 1.00 90.50 84 ALA A CA 1
ATOM 643 C C . ALA A 1 84 ? -23.407 7.982 33.482 1.00 90.50 84 ALA A C 1
ATOM 645 O O . ALA A 1 84 ? -24.044 7.111 34.068 1.00 90.50 84 ALA A O 1
ATOM 646 N N . ALA A 1 85 ? -22.081 8.099 33.603 1.00 92.31 85 ALA A N 1
ATOM 647 C CA . ALA A 1 85 ? -21.284 7.254 34.488 1.00 92.31 85 ALA A CA 1
ATOM 648 C C . ALA A 1 85 ? -21.603 7.514 35.969 1.00 92.31 85 ALA A C 1
ATOM 650 O O . ALA A 1 85 ? -21.734 6.570 36.746 1.00 92.31 85 ALA A O 1
ATOM 651 N N . ALA A 1 86 ? -21.768 8.784 36.354 1.00 93.38 86 ALA A N 1
ATOM 652 C CA . ALA A 1 86 ? -22.105 9.173 37.723 1.00 93.38 86 ALA A CA 1
ATOM 653 C C . ALA A 1 86 ? -23.538 8.776 38.123 1.00 93.38 86 ALA A C 1
ATOM 655 O O . ALA A 1 86 ? -23.772 8.388 39.264 1.00 93.38 86 ALA A O 1
ATOM 656 N N . ALA A 1 87 ? -24.490 8.854 37.189 1.00 94.31 87 ALA A N 1
ATOM 657 C CA . ALA A 1 87 ? -25.895 8.497 37.396 1.00 94.31 87 ALA A CA 1
ATOM 658 C C . ALA A 1 87 ? -26.233 7.062 36.944 1.00 94.31 87 ALA A C 1
ATOM 660 O O . ALA A 1 87 ? -27.402 6.758 36.689 1.00 94.31 87 ALA A O 1
ATOM 661 N N . PHE A 1 88 ? -25.221 6.200 36.800 1.00 96.50 88 PHE A N 1
ATOM 662 C CA . PHE A 1 88 ? -25.397 4.846 36.293 1.00 96.50 88 PHE A CA 1
ATOM 663 C C . PHE A 1 88 ? -26.308 4.025 37.209 1.00 96.50 88 PHE A C 1
ATOM 665 O O . PHE A 1 88 ? -26.067 3.907 38.408 1.00 96.50 88 PHE A O 1
ATOM 672 N N . ASP A 1 89 ? -27.343 3.441 36.616 1.00 95.12 89 ASP A N 1
ATOM 673 C CA . ASP A 1 89 ? -28.320 2.600 37.298 1.00 95.12 89 ASP A CA 1
ATOM 674 C C . ASP A 1 89 ? -28.696 1.449 36.355 1.00 95.12 89 ASP A C 1
ATOM 676 O O . ASP A 1 89 ? -29.437 1.665 35.384 1.00 95.12 89 ASP A O 1
ATOM 680 N N . PRO A 1 90 ? -28.178 0.231 36.594 1.00 93.56 90 PRO A N 1
ATOM 681 C CA . PRO A 1 90 ? -28.351 -0.871 35.661 1.00 93.56 90 PRO A CA 1
ATOM 682 C C . PRO A 1 90 ? -29.809 -1.351 35.597 1.00 93.56 90 PRO A C 1
ATOM 684 O O . PRO A 1 90 ? -30.226 -1.904 34.582 1.00 93.56 90 PRO A O 1
ATOM 687 N N . THR A 1 91 ? -30.629 -1.063 36.615 1.00 93.56 91 THR A N 1
ATOM 688 C CA . THR A 1 91 ? -32.053 -1.440 36.646 1.00 93.56 91 THR A CA 1
ATOM 689 C C . THR A 1 91 ? -32.905 -0.654 35.646 1.00 93.56 91 THR A C 1
ATOM 691 O O . THR A 1 91 ? -33.978 -1.106 35.242 1.00 93.56 91 THR A O 1
ATOM 694 N N . LYS A 1 92 ? -32.425 0.518 35.208 1.00 94.56 92 LYS A N 1
ATOM 695 C CA . LYS A 1 92 ? -33.088 1.362 34.201 1.00 94.56 92 LYS A CA 1
ATOM 696 C C . LYS A 1 92 ? -32.712 0.995 32.769 1.00 94.56 92 LYS A C 1
ATOM 698 O O . LYS A 1 92 ? -33.328 1.505 31.830 1.00 94.56 92 LYS A O 1
ATOM 703 N N . LEU A 1 93 ? -31.713 0.136 32.583 1.00 94.38 93 LEU A N 1
ATOM 704 C CA . LEU A 1 93 ? -31.235 -0.277 31.271 1.00 94.38 93 LEU A CA 1
ATOM 705 C C . LEU A 1 93 ? -31.865 -1.608 30.860 1.00 94.38 93 LEU A C 1
ATOM 707 O O . LEU A 1 93 ? -32.076 -2.513 31.662 1.00 94.38 93 LEU A O 1
ATOM 711 N N . LYS A 1 94 ? -32.171 -1.737 29.567 1.00 94.56 94 LYS A N 1
ATOM 712 C CA . LYS A 1 94 ? -32.682 -2.992 29.009 1.00 94.56 94 LYS A CA 1
ATOM 713 C C . LYS A 1 94 ? -31.529 -3.947 28.733 1.00 94.56 94 LYS A C 1
ATOM 715 O O . LYS A 1 94 ? -30.514 -3.538 28.171 1.00 94.56 94 LYS A O 1
ATOM 720 N N . ILE A 1 95 ? -31.734 -5.221 29.050 1.00 94.00 95 ILE A N 1
ATOM 721 C CA . ILE A 1 95 ? -30.816 -6.291 28.660 1.00 94.00 95 ILE A CA 1
ATOM 722 C C . ILE A 1 95 ? -31.063 -6.652 27.194 1.00 94.00 95 ILE A C 1
ATOM 724 O O . ILE A 1 95 ? -32.199 -6.891 26.775 1.00 94.00 95 ILE A O 1
ATOM 728 N N . GLN A 1 96 ? -29.989 -6.688 26.413 1.00 91.75 96 GLN A N 1
ATOM 729 C CA . GLN A 1 96 ? -29.985 -7.121 25.026 1.00 91.75 96 GLN A CA 1
ATOM 730 C C . GLN A 1 96 ? -29.732 -8.631 24.971 1.00 91.75 96 GLN A C 1
ATOM 732 O O . GLN A 1 96 ? -28.600 -9.103 25.056 1.00 91.75 96 GLN A O 1
ATOM 737 N N . TYR A 1 97 ? -30.812 -9.397 24.841 1.00 90.50 97 TYR A N 1
ATOM 738 C CA . TYR A 1 97 ? -30.751 -10.856 24.764 1.00 90.50 97 TYR A CA 1
ATOM 739 C C . TYR A 1 97 ? -29.962 -11.334 23.540 1.00 90.50 97 TYR A C 1
ATOM 741 O O . TYR A 1 97 ? -30.087 -10.780 22.446 1.00 90.50 97 TYR A O 1
ATOM 749 N N . GLY A 1 98 ? -29.150 -12.371 23.742 1.00 88.12 98 GLY A N 1
ATOM 750 C CA . GLY A 1 98 ? -28.241 -12.931 22.745 1.00 88.12 98 GLY A CA 1
ATOM 751 C C . GLY A 1 98 ? -27.038 -12.045 22.419 1.00 88.12 98 GLY A C 1
ATOM 752 O O . GLY A 1 98 ? -26.267 -12.405 21.534 1.00 88.12 98 GLY A O 1
ATOM 753 N N . ALA A 1 99 ? -26.875 -10.895 23.088 1.00 90.25 99 ALA A N 1
ATOM 754 C CA . ALA A 1 99 ? -25.727 -10.033 22.861 1.00 90.25 99 ALA A CA 1
ATOM 755 C C . ALA A 1 99 ? -24.536 -10.434 23.735 1.00 90.25 99 ALA A C 1
ATOM 757 O O . ALA A 1 99 ? -24.640 -10.454 24.965 1.00 90.25 99 ALA A O 1
ATOM 758 N N . THR A 1 100 ? -23.399 -10.662 23.082 1.00 90.88 100 THR A N 1
ATOM 759 C CA . THR A 1 100 ? -22.102 -10.878 23.723 1.00 90.88 100 THR A CA 1
ATOM 760 C C . THR A 1 100 ? -21.207 -9.697 23.398 1.00 90.88 100 THR A C 1
ATOM 762 O O . THR A 1 100 ? -20.924 -9.440 22.226 1.00 90.88 100 THR A O 1
ATOM 765 N N . TRP A 1 101 ? -20.765 -8.966 24.416 1.00 92.50 101 TRP A N 1
ATOM 766 C CA . TRP A 1 101 ? -19.810 -7.870 24.260 1.00 92.50 101 TRP A CA 1
ATOM 767 C C . TRP A 1 101 ? -18.445 -8.289 24.770 1.00 92.50 101 TRP A C 1
ATOM 769 O O . TRP A 1 101 ? -18.342 -9.112 25.678 1.00 92.50 101 TRP A O 1
ATOM 779 N N . VAL A 1 102 ? -17.404 -7.704 24.195 1.00 90.62 102 VAL A N 1
ATOM 780 C CA . VAL A 1 102 ? -16.023 -7.945 24.598 1.00 90.62 102 VAL A CA 1
ATOM 781 C C . VAL A 1 102 ? -15.381 -6.628 24.997 1.00 90.62 102 VAL A C 1
ATOM 783 O O . VAL A 1 102 ? -15.550 -5.616 24.316 1.00 90.62 102 VAL A O 1
ATOM 786 N N . VAL A 1 103 ? -14.654 -6.665 26.108 1.00 93.62 103 VAL A N 1
ATOM 787 C CA . VAL A 1 103 ? -13.858 -5.570 26.644 1.00 93.62 103 VAL A CA 1
ATOM 788 C C . VAL A 1 103 ? -12.391 -5.948 26.501 1.00 93.62 103 VAL A C 1
ATOM 790 O O . VAL A 1 103 ? -11.956 -6.938 27.095 1.00 93.62 103 VAL A O 1
ATOM 793 N N . SER A 1 104 ? -11.653 -5.185 25.697 1.00 89.75 104 SER A N 1
ATOM 794 C CA . SER A 1 104 ? -10.244 -5.444 25.382 1.00 89.75 104 SER A CA 1
ATOM 795 C C . SER A 1 104 ? -9.369 -4.260 25.754 1.00 89.75 104 SER A C 1
ATOM 797 O O . SER A 1 104 ? -9.750 -3.122 25.491 1.00 89.75 104 SER A O 1
ATOM 799 N N . LEU A 1 105 ? -8.213 -4.534 26.363 1.00 89.69 105 LEU A N 1
ATOM 800 C CA . LEU A 1 105 ? -7.165 -3.555 26.638 1.00 89.69 105 LEU A CA 1
ATOM 801 C C . LEU A 1 105 ? -5.942 -3.871 25.781 1.00 89.69 105 LEU A C 1
ATOM 803 O O . LEU A 1 105 ? -5.340 -4.940 25.927 1.00 89.69 105 LEU A O 1
ATOM 807 N N . GLU A 1 106 ? -5.557 -2.913 24.949 1.00 83.19 106 GLU A N 1
ATOM 808 C CA . GLU A 1 106 ? -4.505 -3.070 23.951 1.00 83.19 106 GLU A CA 1
ATOM 809 C C . GLU A 1 106 ? -3.468 -1.961 24.071 1.00 83.19 106 GLU A C 1
ATOM 811 O O . GLU A 1 106 ? -3.768 -0.831 24.454 1.00 83.19 106 GLU A O 1
ATOM 816 N N . TYR A 1 107 ? -2.217 -2.297 23.769 1.00 80.31 107 TYR A N 1
ATOM 817 C CA . TYR A 1 107 ? -1.146 -1.316 23.666 1.00 80.31 107 TYR A CA 1
ATOM 818 C C . TYR A 1 107 ? -1.325 -0.507 22.379 1.00 80.31 107 TYR A C 1
ATOM 820 O O . TYR A 1 107 ? -1.425 -1.089 21.303 1.00 80.31 107 TYR A O 1
ATOM 828 N N . SER A 1 108 ? -1.336 0.820 22.493 1.00 73.50 108 SER A N 1
ATOM 829 C CA . SER A 1 108 ? -1.624 1.722 21.371 1.00 73.50 108 SER A CA 1
ATOM 830 C C . SER A 1 108 ? -0.409 2.516 20.890 1.00 73.50 108 SER A C 1
ATOM 832 O O . SER A 1 108 ? -0.473 3.128 19.826 1.00 73.50 108 SER A O 1
ATOM 834 N N . GLY A 1 109 ? 0.698 2.518 21.638 1.00 74.06 109 GLY A N 1
ATOM 835 C CA . GLY A 1 109 ? 1.919 3.208 21.230 1.00 74.06 109 GLY A CA 1
ATOM 836 C C . GLY A 1 109 ? 2.652 3.908 22.367 1.00 74.06 109 GLY A C 1
ATOM 837 O O . GLY A 1 109 ? 2.567 3.536 23.541 1.00 74.06 109 GLY A O 1
ATOM 838 N N . LEU A 1 110 ? 3.444 4.907 21.991 1.00 70.00 110 LEU A N 1
ATOM 839 C CA . LEU A 1 110 ? 4.191 5.767 22.900 1.00 70.00 110 LEU A CA 1
ATOM 840 C C . LEU A 1 110 ? 3.779 7.215 22.652 1.00 70.00 110 LEU A C 1
ATOM 842 O O . LEU A 1 110 ? 3.687 7.633 21.501 1.00 70.00 110 LEU A O 1
ATOM 846 N N . THR A 1 111 ? 3.602 7.983 23.722 1.00 67.75 111 THR A N 1
ATOM 847 C CA . THR A 1 111 ? 3.370 9.427 23.651 1.00 67.75 111 THR A CA 1
ATOM 848 C C . THR A 1 111 ? 4.276 10.161 24.628 1.00 67.75 111 THR A C 1
ATOM 850 O O . THR A 1 111 ? 4.572 9.660 25.713 1.00 67.75 111 THR A O 1
ATOM 853 N N . THR A 1 112 ? 4.727 11.355 24.268 1.00 62.97 112 THR A N 1
ATOM 854 C CA . THR A 1 112 ? 5.325 12.297 25.223 1.00 62.97 112 THR A CA 1
ATOM 855 C C . THR A 1 112 ? 4.270 13.212 25.856 1.00 62.97 112 THR A C 1
ATOM 857 O O . THR A 1 112 ? 4.581 13.965 26.779 1.00 62.97 112 THR A O 1
ATOM 860 N N . GLU A 1 113 ? 3.009 13.113 25.420 1.00 63.47 113 GLU A N 1
ATOM 861 C CA . GLU A 1 113 ? 1.887 13.905 25.919 1.00 63.47 113 GLU A CA 1
ATOM 862 C C . GLU A 1 113 ? 1.375 13.394 27.272 1.00 63.47 113 GLU A C 1
ATOM 864 O O . GLU A 1 113 ? 1.057 12.220 27.459 1.00 63.47 113 GLU A O 1
ATOM 869 N N . GLU A 1 114 ? 1.259 14.291 28.257 1.00 54.75 114 GLU A N 1
ATOM 870 C CA . GLU A 1 114 ? 0.674 13.950 29.564 1.00 54.75 114 GLU A CA 1
ATOM 871 C C . GLU A 1 114 ? -0.860 13.992 29.586 1.00 54.75 114 GLU A C 1
ATOM 873 O O . GLU A 1 114 ? -1.475 13.476 30.522 1.00 54.75 114 GLU A O 1
ATOM 878 N N . ARG A 1 115 ? -1.485 14.619 28.586 1.00 53.62 115 ARG A N 1
ATOM 879 C CA . ARG A 1 115 ? -2.938 14.746 28.457 1.00 53.62 115 ARG A CA 1
ATOM 880 C C . ARG A 1 115 ? -3.369 14.242 27.089 1.00 53.62 115 ARG A C 1
ATOM 882 O O . ARG A 1 115 ? -2.888 14.747 26.091 1.00 53.62 115 ARG A O 1
ATOM 889 N N . LEU A 1 116 ? -4.313 13.305 27.086 1.00 54.09 116 LEU A N 1
ATOM 890 C CA . LEU A 1 116 ? -5.159 12.983 25.936 1.00 54.09 116 LEU A CA 1
ATOM 891 C C . LEU A 1 116 ? -6.351 13.958 25.943 1.00 54.09 116 LEU A C 1
ATOM 893 O O . LEU A 1 116 ? -7.484 13.559 26.234 1.00 54.09 116 LEU A O 1
ATOM 897 N N . ASP A 1 117 ? -6.101 15.268 25.841 1.00 48.41 117 ASP A N 1
ATOM 898 C CA . ASP A 1 117 ? -7.181 16.246 25.708 1.00 48.41 117 ASP A CA 1
ATOM 899 C C . ASP A 1 117 ? -7.455 16.562 24.236 1.00 48.41 117 ASP A C 1
ATOM 901 O O . ASP A 1 117 ? -6.548 16.990 23.543 1.00 48.41 117 ASP A O 1
ATOM 905 N N . ASP A 1 118 ? -8.723 16.418 23.812 1.00 49.66 118 ASP A N 1
ATOM 906 C CA . ASP A 1 118 ? -9.258 16.724 22.461 1.00 49.66 118 ASP A CA 1
ATOM 907 C C . ASP A 1 118 ? -9.100 18.187 21.984 1.00 49.66 118 ASP A C 1
ATOM 909 O O . ASP A 1 118 ? -9.936 18.718 21.239 1.00 49.66 118 ASP A O 1
ATOM 913 N N . LYS A 1 119 ? -8.098 18.917 22.470 1.00 49.28 119 LYS A N 1
ATOM 914 C CA . LYS A 1 119 ? -7.822 20.282 22.047 1.00 49.28 119 LYS A CA 1
ATOM 915 C C . LYS A 1 119 ? -7.083 20.255 20.720 1.00 49.28 119 LYS A C 1
ATOM 917 O O . LYS A 1 119 ? -5.865 20.146 20.661 1.00 49.28 119 LYS A O 1
ATOM 922 N N . LEU A 1 120 ? -7.854 20.454 19.661 1.00 52.53 120 LEU A N 1
ATOM 923 C CA . LEU A 1 120 ? -7.354 20.685 18.313 1.00 52.53 120 LEU A CA 1
ATOM 924 C C . LEU A 1 120 ? -6.521 21.985 18.278 1.00 52.53 120 LEU A C 1
ATOM 926 O O . LEU A 1 120 ? -7.050 23.067 18.553 1.00 52.53 120 LEU A O 1
ATOM 930 N N . TYR A 1 121 ? -5.231 21.889 17.945 1.00 54.38 121 TYR A N 1
ATOM 931 C CA . TYR A 1 121 ? -4.328 23.043 17.820 1.00 54.38 121 TYR A CA 1
ATOM 932 C C . TYR A 1 121 ? -4.723 23.919 16.622 1.00 54.38 121 TYR A C 1
ATOM 934 O O . TYR A 1 121 ? -4.969 23.413 15.526 1.00 54.38 121 TYR A O 1
ATOM 942 N N . ARG A 1 122 ? -4.807 25.243 16.808 1.00 52.41 122 ARG A N 1
ATOM 943 C CA . ARG A 1 122 ? -5.353 26.164 15.795 1.00 52.41 122 ARG A CA 1
ATOM 944 C C . ARG A 1 122 ? -4.282 26.955 15.054 1.00 52.41 122 ARG A C 1
ATOM 946 O O . ARG A 1 122 ? -4.560 27.429 13.951 1.00 52.41 122 ARG A O 1
ATOM 953 N N . THR A 1 123 ? -3.076 27.085 15.608 1.00 53.97 123 THR A N 1
ATOM 954 C CA . THR A 1 123 ? -1.962 27.804 14.969 1.00 53.97 123 THR A CA 1
ATOM 955 C C . THR A 1 123 ? -0.646 27.023 15.028 1.00 53.97 123 THR A C 1
ATOM 957 O O . THR A 1 123 ? -0.439 26.173 15.892 1.00 53.97 123 THR A O 1
ATOM 960 N N . GLU A 1 124 ? 0.272 27.323 14.104 1.00 55.25 124 GLU A N 1
ATOM 961 C CA . GLU A 1 124 ? 1.640 26.776 14.131 1.00 55.25 124 GLU A CA 1
ATOM 962 C C . GLU A 1 124 ? 2.408 27.203 15.388 1.00 55.25 124 GLU A C 1
ATOM 964 O O . GLU A 1 124 ? 3.246 26.460 15.886 1.00 55.25 124 GLU A O 1
ATOM 969 N N . GLU A 1 125 ? 2.096 28.379 15.932 1.00 61.81 125 GLU A N 1
ATOM 970 C CA . GLU A 1 125 ? 2.690 28.890 17.169 1.00 61.81 125 GLU A CA 1
ATOM 971 C C . GLU A 1 125 ? 2.241 28.074 18.390 1.00 61.81 125 GLU A C 1
ATOM 973 O O . GLU A 1 125 ? 3.066 27.752 19.242 1.00 61.81 125 GLU A O 1
ATOM 978 N N . GLU A 1 126 ? 0.963 27.678 18.450 1.00 61.97 126 GLU A N 1
ATOM 979 C CA . GLU A 1 126 ? 0.429 26.787 19.489 1.00 61.97 126 GLU A CA 1
ATOM 980 C C . GLU A 1 126 ? 1.037 25.382 19.399 1.00 61.97 126 GLU A C 1
ATOM 982 O O . GLU A 1 126 ? 1.428 24.818 20.422 1.00 61.97 126 GLU A O 1
ATOM 987 N N . ALA A 1 127 ? 1.162 24.835 18.184 1.00 57.59 127 ALA A N 1
ATOM 988 C CA . ALA A 1 127 ? 1.777 23.527 17.958 1.00 57.59 127 ALA A CA 1
ATOM 989 C C . ALA A 1 127 ? 3.264 23.524 18.351 1.00 57.59 127 ALA A C 1
ATOM 991 O O . ALA A 1 127 ? 3.718 22.629 19.060 1.00 57.59 127 ALA A O 1
ATOM 992 N N . LYS A 1 128 ? 4.011 24.563 17.960 1.00 63.25 128 LYS A N 1
ATOM 993 C CA . LYS A 1 128 ? 5.447 24.680 18.239 1.00 63.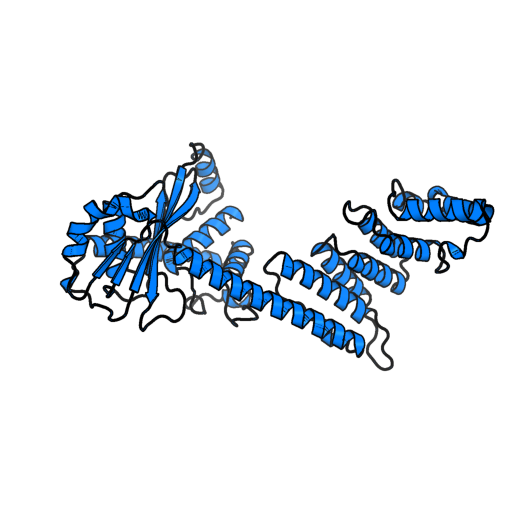25 128 LYS A CA 1
ATOM 994 C C . LYS A 1 128 ? 5.748 24.917 19.720 1.00 63.25 128 LYS A C 1
ATOM 996 O O . LYS A 1 128 ? 6.643 24.282 20.268 1.00 63.25 128 LYS A O 1
ATOM 1001 N N . ALA A 1 129 ? 4.978 25.779 20.389 1.00 64.56 129 ALA A N 1
ATOM 1002 C CA . ALA A 1 129 ? 5.099 25.978 21.834 1.00 64.56 129 ALA A CA 1
ATOM 1003 C C . ALA A 1 129 ? 4.830 24.678 22.610 1.00 64.56 129 ALA A C 1
ATOM 1005 O O . ALA A 1 129 ? 5.472 24.408 23.622 1.00 64.56 129 ALA A O 1
ATOM 1006 N N . ARG A 1 130 ? 3.909 23.843 22.114 1.00 61.72 130 ARG A N 1
ATOM 1007 C CA . ARG A 1 130 ? 3.600 22.546 22.713 1.00 61.72 130 ARG A CA 1
ATOM 1008 C C . ARG A 1 130 ? 4.676 21.495 22.445 1.00 61.72 130 ARG A C 1
ATOM 1010 O O . ARG A 1 130 ? 5.020 20.750 23.354 1.00 61.72 130 ARG A O 1
ATOM 1017 N N . GLU A 1 131 ? 5.234 21.449 21.241 1.00 58.28 131 GLU A N 1
ATOM 1018 C CA . GLU A 1 131 ? 6.356 20.565 20.902 1.00 58.28 131 GLU A CA 1
ATOM 1019 C C . GLU A 1 131 ? 7.574 20.826 21.810 1.00 58.28 131 GLU A C 1
ATOM 1021 O O . GLU A 1 131 ? 8.232 19.892 22.269 1.00 58.28 131 GLU A O 1
ATOM 1026 N N . GLU A 1 132 ? 7.815 22.092 22.165 1.00 62.53 132 GLU A N 1
ATOM 1027 C CA . GLU A 1 132 ? 8.834 22.490 23.144 1.00 62.53 132 GLU A CA 1
ATOM 1028 C C . GLU A 1 132 ? 8.502 22.039 24.586 1.00 62.53 132 GLU A C 1
ATOM 1030 O O . GLU A 1 132 ? 9.415 21.712 25.345 1.00 62.53 132 GLU A O 1
ATOM 1035 N N . GLU A 1 133 ? 7.220 21.947 24.965 1.00 59.88 133 GLU A N 1
ATOM 1036 C CA . GLU A 1 133 ? 6.774 21.384 26.256 1.00 59.88 133 GLU A CA 1
ATOM 1037 C C . GLU A 1 133 ? 6.868 19.846 26.314 1.00 59.88 133 GLU A C 1
ATOM 1039 O O . GLU A 1 133 ? 7.044 19.274 27.392 1.00 59.88 133 GLU A O 1
ATOM 1044 N N . LEU A 1 134 ? 6.769 19.159 25.172 1.00 55.59 134 LEU A N 1
ATOM 1045 C CA . LEU A 1 134 ? 6.686 17.695 25.054 1.00 55.59 134 LEU A CA 1
ATOM 1046 C C . LEU A 1 134 ? 8.040 16.962 25.129 1.00 55.59 134 LEU A C 1
ATOM 1048 O O . LEU A 1 134 ? 8.149 15.801 24.738 1.00 55.59 134 LEU A O 1
ATOM 1052 N N . GLN A 1 135 ? 9.075 17.586 25.697 1.00 58.03 135 GLN A N 1
ATOM 1053 C CA . GLN A 1 135 ? 10.423 17.005 25.841 1.00 58.03 135 GLN A CA 1
ATOM 1054 C C . GLN A 1 135 ? 10.563 15.974 26.986 1.00 58.03 135 GLN A C 1
ATOM 1056 O O . GLN A 1 135 ? 11.674 15.607 27.374 1.00 58.03 135 GLN A O 1
ATOM 1061 N N . GLY A 1 136 ? 9.449 15.509 27.559 1.00 65.25 136 GLY A N 1
ATOM 1062 C CA . GLY A 1 136 ? 9.434 14.485 28.606 1.00 65.25 136 GLY A CA 1
ATOM 1063 C C . GLY A 1 136 ? 9.744 13.068 28.089 1.00 65.25 136 GLY A C 1
ATOM 1064 O O . GLY A 1 136 ? 9.716 12.816 26.884 1.00 65.25 136 GLY A O 1
ATOM 1065 N N . PRO A 1 137 ? 10.028 12.100 28.983 1.00 68.88 137 PRO A N 1
ATOM 1066 C CA . PRO A 1 137 ? 10.201 10.708 28.581 1.00 68.88 137 PRO A CA 1
ATOM 1067 C C . PRO A 1 137 ? 8.889 10.137 28.028 1.00 68.88 137 PRO A C 1
ATOM 1069 O O . PRO A 1 137 ? 7.825 10.329 28.619 1.00 68.88 137 PRO A O 1
ATOM 1072 N N . ALA A 1 138 ? 8.981 9.398 26.921 1.00 73.31 138 ALA A N 1
ATOM 1073 C CA . ALA A 1 138 ? 7.829 8.757 26.300 1.00 73.31 138 ALA A CA 1
ATOM 1074 C C . ALA A 1 138 ? 7.151 7.759 27.259 1.00 73.31 138 ALA A C 1
ATOM 1076 O O . ALA A 1 138 ? 7.807 6.911 27.871 1.00 73.31 138 ALA A O 1
ATOM 1077 N N . LYS A 1 139 ? 5.827 7.857 27.377 1.00 79.38 139 LYS A N 1
ATOM 1078 C CA . LYS A 1 139 ? 4.956 6.991 28.175 1.00 79.38 139 LYS A CA 1
ATOM 1079 C C . LYS A 1 139 ? 4.162 6.076 27.245 1.00 79.38 139 LYS A C 1
ATOM 1081 O O . LYS A 1 139 ? 3.750 6.486 26.165 1.00 79.38 139 LYS A O 1
ATOM 1086 N N . ALA A 1 140 ? 3.937 4.836 27.669 1.00 79.62 140 ALA A N 1
ATOM 1087 C CA . ALA A 1 140 ? 3.090 3.904 26.931 1.00 79.62 140 ALA A CA 1
ATOM 1088 C C . ALA A 1 140 ? 1.627 4.353 26.962 1.00 79.62 140 ALA A C 1
ATOM 1090 O O . ALA A 1 140 ? 1.128 4.705 28.032 1.00 79.62 140 ALA A O 1
ATOM 1091 N N . THR A 1 141 ? 0.947 4.295 25.821 1.00 80.00 141 THR A N 1
ATOM 1092 C CA . THR A 1 141 ? -0.503 4.477 25.738 1.00 80.00 141 THR A CA 1
ATOM 1093 C C . THR A 1 141 ? -1.205 3.146 25.533 1.00 80.00 141 THR A C 1
ATOM 1095 O O . THR A 1 141 ? -0.662 2.200 24.953 1.00 80.00 141 THR A O 1
ATOM 1098 N N . PHE A 1 142 ? -2.424 3.070 26.050 1.00 84.81 142 PHE A N 1
ATOM 1099 C CA . PHE A 1 142 ? -3.276 1.900 25.958 1.00 84.81 142 PHE A CA 1
ATOM 1100 C C . PHE A 1 142 ? -4.681 2.318 25.555 1.00 84.81 142 PHE A C 1
ATOM 1102 O O . PHE A 1 142 ? -5.186 3.339 26.015 1.00 84.81 142 PHE A O 1
ATOM 1109 N N . GLN A 1 143 ? -5.334 1.506 24.739 1.00 87.38 143 GLN A N 1
ATOM 1110 C CA . GLN A 1 143 ? -6.715 1.712 24.333 1.00 87.38 143 GLN A CA 1
ATOM 1111 C C . GLN A 1 143 ? -7.594 0.618 24.925 1.00 87.38 143 GLN A C 1
ATOM 1113 O O . GLN A 1 143 ? -7.270 -0.568 24.874 1.00 87.38 143 GLN A O 1
ATOM 1118 N N . LEU A 1 144 ? -8.704 1.041 25.526 1.00 90.44 144 LEU A N 1
ATOM 1119 C CA . LEU A 1 144 ? -9.739 0.163 26.044 1.00 90.44 144 LEU A CA 1
ATOM 1120 C C . LEU A 1 144 ? -10.926 0.204 25.084 1.00 90.44 144 LEU A C 1
ATOM 1122 O O . LEU A 1 144 ? -11.495 1.271 24.839 1.00 90.44 144 LEU A O 1
ATOM 1126 N N . PHE A 1 145 ? -11.304 -0.956 24.564 1.00 88.81 145 PHE A N 1
ATOM 1127 C CA . PHE A 1 145 ? -12.401 -1.137 23.623 1.00 88.81 145 PHE A CA 1
ATOM 1128 C C . PHE A 1 145 ? -13.550 -1.891 24.280 1.00 88.81 145 PHE A C 1
ATOM 1130 O O . PHE A 1 145 ? -13.330 -2.846 25.017 1.00 88.81 145 PHE A O 1
ATOM 1137 N N . CYS A 1 146 ? -14.782 -1.501 23.962 1.00 90.88 146 CYS A N 1
ATOM 1138 C CA . CYS A 1 146 ? -15.985 -2.294 24.170 1.00 90.88 146 CYS A CA 1
ATOM 1139 C C . CYS A 1 146 ? -16.644 -2.479 22.809 1.00 90.88 146 CYS A C 1
ATOM 1141 O O . CYS A 1 146 ? -17.062 -1.492 22.205 1.00 90.88 146 CYS A O 1
ATOM 1143 N N . TYR A 1 147 ? -16.756 -3.707 22.318 1.00 85.75 147 TYR A N 1
ATOM 1144 C CA . TYR A 1 147 ? -17.388 -3.989 21.027 1.00 85.75 147 TYR A CA 1
ATOM 1145 C C . TYR A 1 147 ? -18.352 -5.167 21.117 1.00 85.75 147 TYR A C 1
ATOM 1147 O O . TYR A 1 147 ? -18.269 -6.012 22.011 1.00 85.75 147 TYR A O 1
ATOM 1155 N N . ILE A 1 148 ? -19.290 -5.218 20.174 1.00 85.31 148 ILE A N 1
ATOM 1156 C CA . ILE A 1 148 ? -20.298 -6.276 20.091 1.00 85.31 148 ILE A CA 1
ATOM 1157 C C . ILE A 1 148 ? -19.718 -7.440 19.279 1.00 85.31 148 ILE A C 1
ATOM 1159 O O . ILE A 1 148 ? -19.386 -7.279 18.106 1.00 85.31 148 ILE A O 1
ATOM 1163 N N . ARG A 1 149 ? -19.583 -8.617 19.899 1.00 77.94 149 ARG A N 1
ATOM 1164 C CA . ARG A 1 149 ? -19.124 -9.849 19.236 1.00 77.94 149 ARG A CA 1
ATOM 1165 C C . ARG A 1 149 ? -20.278 -10.588 18.565 1.00 77.94 149 ARG A C 1
ATOM 1167 O O . ARG A 1 149 ? -20.147 -11.023 17.428 1.00 77.94 149 ARG A O 1
ATOM 1174 N N . GLU A 1 150 ? -21.401 -10.720 19.264 1.00 79.31 150 GLU A N 1
ATOM 1175 C CA . GLU A 1 150 ? -22.620 -11.390 18.791 1.00 79.31 150 GLU A CA 1
ATOM 1176 C C . GLU A 1 150 ? -23.843 -10.583 19.244 1.00 79.31 150 GLU A C 1
ATOM 1178 O O . GLU A 1 150 ? -23.788 -9.944 20.296 1.00 79.31 150 GLU A O 1
ATOM 1183 N N . GLY A 1 151 ? -24.932 -10.581 18.465 1.00 74.56 151 GLY A N 1
ATOM 1184 C CA . GLY A 1 151 ? -26.184 -9.909 18.830 1.00 74.56 151 GLY A CA 1
ATOM 1185 C C . GLY A 1 151 ? -27.096 -9.557 17.640 1.00 74.56 151 GLY A C 1
ATOM 1186 O O . GLY A 1 151 ? -26.662 -9.586 16.490 1.00 74.56 151 GLY A O 1
ATOM 1187 N N . PRO A 1 152 ? -28.369 -9.195 17.895 1.00 62.91 152 PRO A N 1
ATOM 1188 C CA . PRO A 1 152 ? -29.383 -8.964 16.855 1.00 62.91 152 PRO A CA 1
ATOM 1189 C C . PRO A 1 152 ? -29.156 -7.712 15.987 1.00 62.91 152 PRO A C 1
ATOM 1191 O O . PRO A 1 152 ? -29.796 -7.569 14.949 1.00 62.91 152 PRO A O 1
ATOM 1194 N N . GLU A 1 153 ? -28.267 -6.805 16.398 1.00 56.06 153 GLU A N 1
ATOM 1195 C CA . GLU A 1 153 ? -27.946 -5.567 15.669 1.00 56.06 153 GLU A CA 1
ATOM 1196 C C . GLU A 1 153 ? -26.614 -5.642 14.895 1.00 56.06 153 GLU A C 1
ATOM 1198 O O . GLU A 1 153 ? -26.255 -4.671 14.238 1.00 56.06 153 GLU A O 1
ATOM 1203 N N . VAL A 1 154 ? -25.899 -6.779 14.914 1.00 54.62 154 VAL A N 1
ATOM 1204 C CA . VAL A 1 154 ? -24.564 -6.897 14.298 1.00 54.62 154 VAL A CA 1
ATOM 1205 C C . VAL A 1 154 ? -24.670 -6.807 12.775 1.00 54.62 154 VAL A C 1
ATOM 1207 O O . VAL A 1 154 ? -25.028 -7.776 12.104 1.00 54.62 154 VAL A O 1
ATOM 1210 N N . ARG A 1 155 ? -24.342 -5.637 12.215 1.00 50.69 155 ARG A N 1
ATOM 1211 C CA . ARG A 1 155 ? -24.176 -5.457 10.761 1.00 50.69 155 ARG A CA 1
ATOM 1212 C C . ARG A 1 155 ? -22.715 -5.467 10.336 1.00 50.69 155 ARG A C 1
ATOM 1214 O O . ARG A 1 155 ? -22.439 -5.917 9.230 1.00 50.69 155 ARG A O 1
ATOM 1221 N N . ARG A 1 156 ? -21.799 -5.039 11.208 1.00 47.00 156 ARG A N 1
ATOM 1222 C CA . ARG A 1 156 ? -20.336 -5.174 11.107 1.00 47.00 156 ARG A CA 1
ATOM 1223 C C . ARG A 1 156 ? -19.747 -4.557 12.375 1.00 47.00 156 ARG A C 1
ATOM 1225 O O . ARG A 1 156 ? -20.013 -3.404 12.639 1.00 47.00 156 ARG A O 1
ATOM 1232 N N . ALA A 1 157 ? -18.914 -5.293 13.108 1.00 52.34 157 ALA A N 1
ATOM 1233 C CA . ALA A 1 157 ? -17.800 -4.710 13.857 1.00 52.34 157 ALA A CA 1
ATOM 1234 C C . ALA A 1 157 ? -18.065 -3.537 14.851 1.00 52.34 157 ALA A C 1
ATOM 1236 O O . ALA A 1 157 ? -17.116 -2.831 15.191 1.00 52.34 157 ALA A O 1
ATOM 1237 N N . ASP A 1 158 ? -19.285 -3.364 15.372 1.00 67.19 158 ASP A N 1
ATOM 1238 C CA . ASP A 1 158 ? -19.699 -2.159 16.105 1.00 67.19 158 ASP A CA 1
ATOM 1239 C C . ASP A 1 158 ? -18.951 -1.973 17.442 1.00 67.19 158 ASP A C 1
ATOM 1241 O O . ASP A 1 158 ? -19.237 -2.622 18.458 1.00 67.19 158 ASP A O 1
ATOM 1245 N N . THR A 1 159 ? -17.978 -1.059 17.449 1.00 78.19 159 THR A N 1
ATOM 1246 C CA . THR A 1 159 ? -17.389 -0.524 18.682 1.00 78.19 159 THR A CA 1
ATOM 1247 C C . THR A 1 159 ? -18.466 0.262 19.418 1.00 78.19 159 THR A C 1
ATOM 1249 O O . THR A 1 159 ? -18.982 1.244 18.904 1.00 78.19 159 THR A O 1
ATOM 1252 N N . ARG A 1 160 ? -18.812 -0.134 20.641 1.00 87.12 160 ARG A N 1
ATOM 1253 C CA . ARG A 1 160 ? -19.759 0.605 21.485 1.00 87.12 160 ARG A CA 1
ATOM 1254 C C . ARG A 1 160 ? -19.119 1.802 22.155 1.00 87.12 160 ARG A C 1
ATOM 1256 O O . ARG A 1 160 ? -19.759 2.840 22.312 1.00 87.12 160 ARG A O 1
ATOM 1263 N N . TYR A 1 161 ? -17.884 1.636 22.607 1.00 88.62 161 TYR A N 1
ATOM 1264 C CA . TYR A 1 161 ? -17.119 2.695 23.238 1.00 88.62 161 TYR A CA 1
ATOM 1265 C C . TYR A 1 161 ? -15.629 2.371 23.196 1.00 88.62 161 TYR A C 1
ATOM 1267 O O . TYR A 1 161 ? -15.236 1.207 23.253 1.00 88.62 161 TYR A O 1
ATOM 1275 N N . MET A 1 162 ? -14.815 3.415 23.099 1.00 86.69 162 MET A N 1
ATOM 1276 C CA . MET A 1 162 ? -13.362 3.342 23.101 1.00 86.69 162 MET A CA 1
ATOM 1277 C C . MET A 1 162 ? -12.830 4.497 23.944 1.00 86.69 162 MET A C 1
ATOM 1279 O O . MET A 1 162 ? -13.384 5.599 23.904 1.00 86.69 162 MET A O 1
ATOM 1283 N N . LYS A 1 163 ? -11.775 4.248 24.718 1.00 86.75 163 LYS A N 1
ATOM 1284 C CA . LYS A 1 163 ? -11.079 5.283 25.483 1.00 86.75 163 LYS A CA 1
ATOM 1285 C C . LYS A 1 163 ? -9.591 4.977 25.521 1.00 86.75 163 LYS A C 1
ATOM 1287 O O . LYS A 1 163 ? -9.201 3.852 25.822 1.00 86.75 163 LYS A O 1
ATOM 1292 N N . GLU A 1 164 ? -8.785 5.990 25.240 1.00 84.06 164 GLU A N 1
ATOM 1293 C CA . GLU A 1 164 ? -7.334 5.914 25.357 1.00 84.06 164 GLU A CA 1
ATOM 1294 C C . GLU A 1 164 ? -6.874 6.342 26.758 1.00 84.06 164 GLU A C 1
ATOM 1296 O O . GLU A 1 164 ? -7.513 7.160 27.431 1.00 84.06 164 GLU A O 1
ATOM 1301 N N . PHE A 1 165 ? -5.765 5.761 27.203 1.00 84.44 165 PHE A N 1
ATOM 1302 C CA . PHE A 1 165 ? -5.137 5.985 28.494 1.00 84.44 165 PHE A CA 1
ATOM 1303 C C . PHE A 1 165 ? -3.631 6.166 28.319 1.00 84.44 165 PHE A C 1
ATOM 1305 O O . PHE A 1 165 ? -2.981 5.401 27.608 1.00 84.44 165 PHE A O 1
ATOM 1312 N N . VAL A 1 166 ? -3.064 7.146 29.024 1.00 83.56 166 VAL A N 1
ATOM 1313 C CA . VAL A 1 166 ? -1.614 7.239 29.221 1.00 83.56 166 VAL A CA 1
ATOM 1314 C C . VAL A 1 166 ? -1.256 6.380 30.430 1.00 83.56 166 VAL A C 1
ATOM 1316 O O . VAL A 1 166 ? -1.660 6.674 31.556 1.00 83.56 166 VAL A O 1
ATOM 1319 N N . GLY A 1 167 ? -0.498 5.313 30.194 1.00 85.88 167 GLY A N 1
ATOM 1320 C CA . GLY A 1 167 ? -0.271 4.242 31.158 1.00 85.88 167 GLY A CA 1
ATOM 1321 C C . GLY A 1 167 ? -1.447 3.267 31.261 1.00 85.88 167 GLY A C 1
ATOM 1322 O O . GLY A 1 167 ? -2.496 3.443 30.642 1.00 85.88 167 GLY A O 1
ATOM 1323 N N . LEU A 1 168 ? -1.255 2.203 32.043 1.00 89.19 168 LEU A N 1
ATOM 1324 C CA . LEU A 1 168 ? -2.304 1.210 32.272 1.00 89.19 168 LEU A CA 1
ATOM 1325 C C . LEU A 1 168 ? -3.478 1.832 33.047 1.00 89.19 168 LEU A C 1
ATOM 1327 O O . LEU A 1 168 ? -3.243 2.529 34.041 1.00 89.19 168 LEU A O 1
ATOM 1331 N N . PRO A 1 169 ? -4.733 1.564 32.645 1.00 93.06 169 PRO A N 1
ATOM 1332 C CA . PRO A 1 169 ? -5.894 2.067 33.358 1.00 93.06 169 PRO A CA 1
ATOM 1333 C C . PRO A 1 169 ? -6.039 1.408 34.735 1.00 93.06 169 PRO A C 1
ATOM 1335 O O . PRO A 1 169 ? -5.744 0.233 34.942 1.00 93.06 169 PRO A O 1
ATOM 1338 N N . THR A 1 170 ? -6.542 2.176 35.695 1.00 96.00 170 THR A N 1
ATOM 1339 C CA . THR A 1 170 ? -6.933 1.681 37.020 1.00 96.00 170 THR A CA 1
ATOM 1340 C C . THR A 1 170 ? -8.266 0.928 36.963 1.00 96.00 170 THR A C 1
ATOM 1342 O O . THR A 1 170 ? -9.088 1.166 36.077 1.00 96.00 170 THR A O 1
ATOM 1345 N N . SER A 1 171 ? -8.546 0.074 37.956 1.00 96.94 171 SER A N 1
ATOM 1346 C CA . SER A 1 171 ? -9.830 -0.645 38.038 1.00 96.94 171 SER A CA 1
ATOM 1347 C C . SER A 1 171 ? -11.037 0.304 38.057 1.00 96.94 171 SER A C 1
ATOM 1349 O O . SER A 1 171 ? -12.041 0.025 37.411 1.00 96.94 171 SER A O 1
ATOM 1351 N N . ALA A 1 172 ? -10.921 1.461 38.721 1.00 96.06 172 ALA A N 1
ATOM 1352 C CA . ALA A 1 172 ? -11.974 2.479 38.753 1.00 96.06 172 ALA A CA 1
ATOM 1353 C C . ALA A 1 172 ? -12.227 3.111 37.371 1.00 96.06 172 ALA A C 1
ATOM 1355 O O . ALA A 1 172 ? -13.371 3.362 37.004 1.00 96.06 172 ALA A O 1
ATOM 1356 N N . GLN A 1 173 ? -11.168 3.334 36.584 1.00 95.31 173 GLN A N 1
ATOM 1357 C CA . GLN A 1 173 ? -11.291 3.824 35.208 1.00 95.31 173 GLN A CA 1
ATOM 1358 C C . GLN A 1 173 ? -11.928 2.781 34.283 1.00 95.31 173 GLN A C 1
ATOM 1360 O O . GLN A 1 173 ? -12.691 3.150 33.391 1.00 95.31 173 GLN A O 1
ATOM 1365 N N . ILE A 1 174 ? -11.645 1.492 34.496 1.00 96.88 174 ILE A N 1
ATOM 1366 C CA . ILE A 1 174 ? -12.287 0.403 33.751 1.00 96.88 174 ILE A CA 1
ATOM 1367 C C . ILE A 1 174 ? -13.769 0.306 34.131 1.00 96.88 174 ILE A C 1
ATOM 1369 O O . ILE A 1 174 ? -14.614 0.230 33.247 1.00 96.88 174 ILE A O 1
ATOM 1373 N N . GLU A 1 175 ? -14.118 0.382 35.416 1.00 97.38 175 GLU A N 1
ATOM 1374 C CA . GLU A 1 175 ? -15.518 0.396 35.856 1.00 97.38 175 GLU A CA 1
ATOM 1375 C C . GLU A 1 175 ? -16.290 1.589 35.265 1.00 97.38 175 GLU A C 1
ATOM 1377 O O . GLU A 1 175 ? -17.376 1.419 34.709 1.00 97.38 175 GLU A O 1
ATOM 1382 N N . GLU A 1 176 ? -15.712 2.795 35.314 1.00 96.38 176 GLU A N 1
ATOM 1383 C CA . GLU A 1 176 ? -16.273 3.986 34.662 1.00 96.38 176 GLU A CA 1
ATOM 1384 C C . GLU A 1 176 ? -16.494 3.744 33.160 1.00 96.38 176 GLU A C 1
ATOM 1386 O O . GLU A 1 176 ? -17.561 4.048 32.621 1.00 96.38 176 GLU A O 1
ATOM 1391 N N . PHE A 1 177 ? -15.511 3.151 32.481 1.00 96.06 177 PHE A N 1
ATOM 1392 C CA . PHE A 1 177 ? -15.608 2.805 31.068 1.00 96.06 177 PHE A CA 1
ATOM 1393 C C . PHE A 1 177 ? -16.761 1.833 30.773 1.00 96.06 177 PHE A C 1
ATOM 1395 O O . PHE A 1 177 ? -17.481 2.022 29.787 1.00 96.06 177 PHE A O 1
ATOM 1402 N N . LEU A 1 178 ? -16.991 0.830 31.627 1.00 97.19 178 LEU A N 1
ATOM 1403 C CA . LEU A 1 178 ? -18.118 -0.100 31.491 1.00 97.19 178 LEU A CA 1
ATOM 1404 C C . LEU A 1 178 ? -19.461 0.620 31.632 1.00 97.19 178 LEU A C 1
ATOM 1406 O O . LEU A 1 178 ? -20.349 0.433 30.796 1.00 97.19 178 LEU A O 1
ATOM 1410 N N . LYS A 1 179 ? -19.589 1.499 32.634 1.00 97.25 179 LYS A N 1
ATOM 1411 C CA . LYS A 1 179 ? -20.795 2.319 32.839 1.00 97.25 179 LYS A CA 1
ATOM 1412 C C . LYS A 1 179 ? -21.105 3.161 31.606 1.00 97.25 179 LYS A C 1
ATOM 1414 O O . LYS A 1 179 ? -22.246 3.182 31.147 1.00 97.25 179 LYS A O 1
ATOM 1419 N N . ILE A 1 180 ? -20.089 3.800 31.022 1.00 94.75 180 ILE A N 1
ATOM 1420 C CA . ILE A 1 180 ? -20.248 4.593 29.796 1.00 94.75 180 ILE A CA 1
ATOM 1421 C C . ILE A 1 180 ? -20.654 3.702 28.615 1.00 94.75 180 ILE A C 1
ATOM 1423 O O . ILE A 1 180 ? -21.602 4.032 27.908 1.00 94.75 180 ILE A O 1
ATOM 1427 N N . SER A 1 181 ? -20.011 2.547 28.437 1.00 93.81 181 SER A N 1
ATOM 1428 C CA . SER A 1 181 ? -20.310 1.602 27.345 1.00 93.81 181 SER A CA 1
ATOM 1429 C C . SER A 1 181 ? -21.767 1.106 27.349 1.00 93.81 181 SER A C 1
ATOM 1431 O O . SER A 1 181 ? -22.338 0.789 26.298 1.00 93.81 181 SER A O 1
ATOM 1433 N N . MET A 1 182 ? -22.379 1.046 28.535 1.00 95.44 182 MET A N 1
ATOM 1434 C CA . MET A 1 182 ? -23.769 0.641 28.737 1.00 95.44 182 MET A CA 1
ATOM 1435 C C . MET A 1 182 ? -24.752 1.820 28.674 1.00 95.44 182 MET A C 1
ATOM 1437 O O . MET A 1 182 ? -25.802 1.700 28.044 1.00 95.44 182 MET A O 1
ATOM 1441 N N . ALA A 1 183 ? -24.435 2.960 29.297 1.00 95.06 183 ALA A N 1
ATOM 1442 C CA . ALA A 1 183 ? -25.381 4.067 29.490 1.00 95.06 183 ALA A CA 1
ATOM 1443 C C . ALA A 1 183 ? -25.243 5.223 28.485 1.00 95.06 183 ALA A C 1
ATOM 1445 O O . ALA A 1 183 ? -26.234 5.887 28.182 1.00 95.06 183 ALA A O 1
ATOM 1446 N N . ALA A 1 184 ? -24.042 5.475 27.966 1.00 92.25 184 ALA A N 1
ATOM 1447 C CA . ALA A 1 184 ? -23.754 6.555 27.020 1.00 92.25 184 ALA A CA 1
ATOM 1448 C C . ALA A 1 184 ? -22.699 6.129 25.975 1.00 92.25 184 ALA A C 1
ATOM 1450 O O . ALA A 1 184 ? -21.625 6.742 25.896 1.00 92.25 184 ALA A O 1
ATOM 1451 N N . PRO A 1 185 ? -22.983 5.074 25.182 1.00 88.25 185 PRO A N 1
ATOM 1452 C CA . PRO A 1 185 ? -22.074 4.606 24.137 1.00 88.25 185 PRO A CA 1
ATOM 1453 C C . PRO A 1 185 ? -21.937 5.645 23.007 1.00 88.25 185 PRO A C 1
ATOM 1455 O O . PRO A 1 185 ? -22.503 6.741 23.064 1.00 88.25 185 PRO A O 1
ATOM 1458 N N . ILE A 1 186 ? -21.176 5.319 21.960 1.00 80.19 186 ILE A N 1
ATOM 1459 C CA . ILE A 1 186 ? -21.171 6.119 20.728 1.00 80.19 186 ILE A CA 1
ATOM 1460 C C . ILE A 1 186 ? -22.597 6.265 20.171 1.00 80.19 186 ILE A C 1
ATOM 1462 O O . ILE A 1 186 ? -23.438 5.389 20.362 1.00 80.19 186 ILE A O 1
ATOM 1466 N N . GLU A 1 187 ? -22.881 7.369 19.478 1.00 72.81 187 GLU A N 1
ATOM 1467 C CA . GLU A 1 187 ? -24.256 7.787 19.146 1.00 72.81 187 GLU A CA 1
ATOM 1468 C C . GLU A 1 187 ? -25.057 6.795 18.281 1.00 72.81 187 GLU A C 1
ATOM 1470 O O . GLU A 1 187 ? -26.286 6.842 18.276 1.00 72.81 187 GLU A O 1
ATOM 1475 N N . LEU A 1 188 ? -24.383 5.883 17.574 1.00 71.31 188 LEU A N 1
ATOM 1476 C CA . LEU A 1 188 ? -25.023 4.825 16.784 1.00 71.31 188 LEU A CA 1
ATOM 1477 C C . LEU A 1 188 ? -25.579 3.684 17.653 1.00 71.31 188 LEU A C 1
ATOM 1479 O O . LEU A 1 188 ? -26.464 2.945 17.224 1.00 71.31 188 LEU A O 1
ATOM 1483 N N . CYS A 1 189 ? -25.088 3.552 18.885 1.00 79.31 189 CYS A N 1
ATOM 1484 C CA . CYS A 1 189 ? -25.488 2.521 19.828 1.00 79.31 189 CYS A CA 1
ATOM 1485 C C . CYS A 1 189 ? -26.528 3.056 20.819 1.00 79.31 189 CYS A C 1
ATOM 1487 O O . CYS A 1 189 ? -26.408 4.149 21.369 1.00 79.31 189 CYS A O 1
ATOM 1489 N N . LYS A 1 190 ? -27.544 2.245 21.121 1.00 87.19 190 LYS A N 1
ATOM 1490 C CA . LYS A 1 190 ? -28.514 2.571 22.177 1.00 87.19 190 LYS A CA 1
ATOM 1491 C C . LYS A 1 190 ? -27.981 2.168 23.557 1.00 87.19 190 LYS A C 1
ATOM 1493 O O . LYS A 1 190 ? -27.286 1.152 23.648 1.00 87.19 190 LYS A O 1
ATOM 1498 N N . PRO A 1 191 ? -28.342 2.892 24.631 1.00 92.75 191 PRO A N 1
ATOM 1499 C CA . PRO A 1 191 ? -28.058 2.463 25.996 1.00 92.75 191 PRO A CA 1
ATOM 1500 C C . PRO A 1 191 ? -28.714 1.113 26.323 1.00 92.75 191 PRO A C 1
ATOM 1502 O O . PRO A 1 191 ? -29.927 0.952 26.161 1.00 92.75 191 PRO A O 1
ATOM 1505 N N . CYS A 1 192 ? -27.917 0.143 26.766 1.00 93.94 192 CYS A N 1
ATOM 1506 C CA . CYS A 1 192 ? -28.355 -1.205 27.134 1.00 93.94 192 CYS A CA 1
ATOM 1507 C C . CYS A 1 192 ? -27.259 -1.954 27.911 1.00 93.94 192 CYS A C 1
ATOM 1509 O O . CYS A 1 192 ? -26.140 -1.467 28.058 1.00 93.94 192 CYS A O 1
ATOM 1511 N N . ILE A 1 193 ? -27.600 -3.143 28.404 1.00 95.50 193 ILE A N 1
ATOM 1512 C CA . ILE A 1 193 ? -26.682 -4.098 29.041 1.00 95.50 193 ILE A CA 1
ATOM 1513 C C . ILE A 1 193 ? -26.614 -5.345 28.140 1.00 95.50 193 ILE A C 1
ATOM 1515 O O . ILE A 1 193 ? -27.661 -5.761 27.634 1.00 95.50 193 ILE A O 1
ATOM 1519 N N . PRO A 1 194 ? -25.441 -5.959 27.897 1.00 95.00 194 PRO A N 1
ATOM 1520 C CA . PRO A 1 194 ? -25.374 -7.210 27.147 1.00 95.00 194 PRO A CA 1
ATOM 1521 C C . PRO A 1 194 ? -25.938 -8.370 27.963 1.00 95.00 194 PRO A C 1
ATOM 1523 O O . PRO A 1 194 ? -26.035 -8.295 29.182 1.00 95.00 194 PRO A O 1
ATOM 1526 N N . GLN A 1 195 ? -26.251 -9.490 27.318 1.00 95.19 195 GLN A N 1
ATOM 1527 C CA . GLN A 1 195 ? -26.495 -10.718 28.072 1.00 95.19 195 GLN A CA 1
ATOM 1528 C C . GLN A 1 195 ? -25.184 -11.289 28.637 1.00 95.19 195 GLN A C 1
ATOM 1530 O O . GLN A 1 195 ? -25.161 -11.784 29.765 1.00 95.19 195 GLN A O 1
ATOM 1535 N N . THR A 1 196 ? -24.094 -11.197 27.872 1.00 95.00 196 THR A N 1
ATOM 1536 C CA . THR A 1 196 ? -22.774 -11.684 28.286 1.00 95.00 196 THR A CA 1
ATOM 1537 C C . THR A 1 196 ? -21.698 -10.630 28.047 1.00 95.00 196 THR A C 1
ATOM 1539 O O . THR A 1 196 ? -21.569 -10.105 26.942 1.00 95.00 196 THR A O 1
ATOM 1542 N N . LEU A 1 197 ? -20.904 -10.340 29.078 1.00 95.44 197 LEU A N 1
ATOM 1543 C CA . LEU A 1 197 ? -19.737 -9.465 29.002 1.00 95.44 197 LEU A CA 1
ATOM 1544 C C . LEU A 1 197 ? -18.447 -10.276 29.155 1.00 95.44 197 LEU A C 1
ATOM 1546 O O . LEU A 1 197 ? -18.220 -10.931 30.169 1.00 95.44 197 LEU A O 1
ATOM 1550 N N . LEU A 1 198 ? -17.592 -10.232 28.145 1.00 92.88 198 LEU A N 1
ATOM 1551 C CA . LEU A 1 198 ? -16.323 -10.943 28.119 1.00 92.88 198 LEU A CA 1
ATOM 1552 C C . LEU A 1 198 ? -15.172 -9.953 28.297 1.00 92.88 198 LEU A C 1
ATOM 1554 O O . LEU A 1 198 ? -15.125 -8.932 27.622 1.00 92.88 198 LEU A O 1
ATOM 1558 N N . PHE A 1 199 ? -14.218 -10.276 29.161 1.00 93.12 199 PHE A N 1
ATOM 1559 C CA . PHE A 1 199 ? -12.988 -9.511 29.363 1.00 93.12 199 PHE A CA 1
ATOM 1560 C C . PHE A 1 199 ? -11.800 -10.265 28.769 1.00 93.12 199 PHE A C 1
ATOM 1562 O O . PHE A 1 199 ? -11.665 -11.468 29.005 1.00 93.12 199 PHE A O 1
ATOM 1569 N N . THR A 1 200 ? -10.927 -9.585 28.023 1.00 88.75 200 THR A N 1
ATOM 1570 C CA . THR A 1 200 ? -9.676 -10.201 27.559 1.00 88.75 200 THR A CA 1
ATOM 1571 C C . THR A 1 200 ? -8.707 -10.421 28.724 1.00 88.75 200 THR A C 1
ATOM 1573 O O . THR A 1 200 ? -8.816 -9.808 29.790 1.00 88.75 200 THR A O 1
ATOM 1576 N N . HIS A 1 201 ? -7.739 -11.320 28.537 1.00 85.19 201 HIS A N 1
ATOM 1577 C CA . HIS A 1 201 ? -6.807 -11.740 29.590 1.00 85.19 201 HIS A CA 1
ATOM 1578 C C . HIS A 1 201 ? -6.001 -10.582 30.212 1.00 85.19 201 HIS A C 1
ATOM 1580 O O . HIS A 1 201 ? -5.628 -10.653 31.384 1.00 85.19 201 HIS A O 1
ATOM 1586 N N . ASN A 1 202 ? -5.774 -9.495 29.466 1.00 86.69 202 ASN A N 1
ATOM 1587 C CA . ASN A 1 202 ? -5.081 -8.296 29.951 1.00 86.69 202 ASN A CA 1
ATOM 1588 C C . ASN A 1 202 ? -5.839 -7.576 31.077 1.00 86.69 202 ASN A C 1
ATOM 1590 O O . ASN A 1 202 ? -5.233 -6.833 31.844 1.00 86.69 202 ASN A O 1
ATOM 1594 N N . LEU A 1 203 ? -7.146 -7.818 31.208 1.00 92.31 203 LEU A N 1
ATOM 1595 C CA . LEU A 1 203 ? -7.992 -7.233 32.247 1.00 92.31 203 LEU A CA 1
ATOM 1596 C C . LEU A 1 203 ? -8.136 -8.125 33.486 1.00 92.31 203 LEU A C 1
ATOM 1598 O O . LEU A 1 203 ? -8.716 -7.694 34.481 1.00 92.31 203 LEU A O 1
ATOM 1602 N N . MET A 1 204 ? -7.574 -9.338 33.468 1.00 90.19 204 MET A N 1
ATOM 1603 C CA . MET A 1 204 ? -7.631 -10.276 34.593 1.00 90.19 204 MET A CA 1
ATOM 1604 C C . MET A 1 204 ? -7.113 -9.698 35.928 1.00 90.19 204 MET A C 1
ATOM 1606 O O . MET A 1 204 ? -7.748 -9.959 36.948 1.00 90.19 204 MET A O 1
ATOM 1610 N N . PRO A 1 205 ? -6.062 -8.847 35.972 1.00 93.44 205 PRO A N 1
ATOM 1611 C CA . PRO A 1 205 ? -5.640 -8.189 37.215 1.00 93.44 205 PRO A CA 1
ATOM 1612 C C . PRO A 1 205 ? -6.710 -7.304 37.879 1.00 93.44 205 PRO A C 1
ATOM 1614 O O . PRO A 1 205 ? -6.588 -6.986 39.059 1.00 93.44 205 PRO A O 1
ATOM 1617 N N . HIS A 1 206 ? -7.749 -6.895 37.144 1.00 95.12 206 HIS A N 1
ATOM 1618 C CA . HIS A 1 206 ? -8.821 -6.032 37.646 1.00 95.12 206 HIS A CA 1
ATOM 1619 C C . HIS A 1 206 ? -10.053 -6.808 38.127 1.00 95.12 206 HIS A C 1
ATOM 1621 O O . HIS A 1 206 ? -10.969 -6.190 38.669 1.00 95.12 206 HIS A O 1
ATOM 1627 N N . GLN A 1 207 ? -10.084 -8.136 37.958 1.00 94.38 207 GLN A N 1
ATOM 1628 C CA . GLN A 1 207 ? -11.251 -8.977 38.235 1.00 94.38 207 GLN A CA 1
ATOM 1629 C C . GLN A 1 207 ? -11.815 -8.744 39.641 1.00 94.38 207 GLN A C 1
ATOM 1631 O O . GLN A 1 207 ? -12.971 -8.350 39.766 1.00 94.38 207 GLN A O 1
ATOM 1636 N N . ASP A 1 208 ? -10.997 -8.894 40.683 1.00 95.88 208 ASP A N 1
ATOM 1637 C CA . ASP A 1 208 ? -11.452 -8.784 42.077 1.00 95.88 208 ASP A CA 1
ATOM 1638 C C . ASP A 1 208 ? -12.027 -7.401 42.410 1.00 95.88 208 ASP A C 1
ATOM 1640 O O . ASP A 1 208 ? -12.968 -7.282 43.191 1.00 95.88 208 ASP A O 1
ATOM 1644 N N . SER A 1 209 ? -11.481 -6.347 41.794 1.00 97.38 209 SER A N 1
ATOM 1645 C CA . SER A 1 209 ? -11.978 -4.979 41.977 1.00 97.38 209 SER A CA 1
ATOM 1646 C C . SER A 1 209 ? -13.300 -4.732 41.250 1.00 97.38 209 SER A C 1
ATOM 1648 O O . SER A 1 209 ? -14.078 -3.894 41.689 1.00 97.38 209 SER A O 1
ATOM 1650 N N . LEU A 1 210 ? -13.539 -5.431 40.136 1.00 97.00 210 LEU A N 1
ATOM 1651 C CA . LEU A 1 210 ? -14.738 -5.276 39.311 1.00 97.00 210 LEU A CA 1
ATOM 1652 C C . LEU A 1 210 ? -15.895 -6.173 39.768 1.00 97.00 210 LEU A C 1
ATOM 1654 O O . LEU A 1 210 ? -17.043 -5.843 39.479 1.00 97.00 210 LEU A O 1
ATOM 1658 N N . LEU A 1 211 ? -15.627 -7.271 40.487 1.00 96.19 211 LEU A N 1
ATOM 1659 C CA . LEU A 1 211 ? -16.654 -8.213 40.955 1.00 96.19 211 LEU A CA 1
ATOM 1660 C C . LEU A 1 211 ? -17.853 -7.531 41.642 1.00 96.19 211 LEU A C 1
ATOM 1662 O O . LEU A 1 211 ? -18.972 -7.805 41.217 1.00 96.19 211 LEU A O 1
ATOM 1666 N N . PRO A 1 212 ? -17.681 -6.592 42.600 1.00 96.81 212 PRO A N 1
ATOM 1667 C CA . PRO A 1 212 ? -18.825 -5.949 43.251 1.00 96.81 212 PRO A CA 1
ATOM 1668 C C . PRO A 1 212 ? -19.756 -5.216 42.278 1.00 96.81 212 PRO A C 1
ATOM 1670 O O . PRO A 1 212 ? -20.967 -5.214 42.468 1.00 96.81 212 PRO A O 1
ATOM 1673 N N . PHE A 1 213 ? -19.197 -4.602 41.233 1.00 96.44 213 PHE A N 1
ATOM 1674 C CA . PHE A 1 213 ? -19.966 -3.929 40.186 1.00 96.44 213 PHE A CA 1
ATOM 1675 C C . PHE A 1 213 ? -20.649 -4.928 39.242 1.00 96.44 213 PHE A C 1
ATOM 1677 O O . PHE A 1 213 ? -21.779 -4.703 38.816 1.00 96.44 213 PHE A O 1
ATOM 1684 N N . LEU A 1 214 ? -19.968 -6.023 38.898 1.00 96.69 214 LEU A N 1
ATOM 1685 C CA . LEU A 1 214 ? -20.476 -7.025 37.959 1.00 96.69 214 LEU A CA 1
ATOM 1686 C C . LEU A 1 214 ? -21.567 -7.911 38.573 1.00 96.69 214 LEU A C 1
ATOM 1688 O O . LEU A 1 214 ? -22.513 -8.267 37.872 1.00 96.69 214 LEU A O 1
ATOM 1692 N N . ASP A 1 215 ? -21.462 -8.225 39.864 1.00 95.12 215 ASP A N 1
ATOM 1693 C CA . ASP A 1 215 ? -22.440 -9.036 40.598 1.00 95.12 215 ASP A CA 1
ATOM 1694 C C . ASP A 1 215 ? -23.751 -8.277 40.883 1.00 95.12 215 ASP A C 1
ATOM 1696 O O . ASP A 1 215 ? -24.793 -8.903 41.072 1.00 95.12 215 ASP A O 1
ATOM 1700 N N . ASP A 1 216 ? -23.727 -6.938 40.871 1.00 95.00 216 ASP A N 1
ATOM 1701 C CA . ASP A 1 216 ? -24.915 -6.081 41.047 1.00 95.00 216 ASP A CA 1
ATOM 1702 C C . ASP A 1 216 ? -25.775 -5.969 39.767 1.00 95.00 216 ASP A C 1
ATOM 1704 O O . ASP A 1 216 ? -26.859 -5.380 39.760 1.00 95.00 216 ASP A O 1
ATOM 1708 N N . MET A 1 217 ? -25.317 -6.542 38.652 1.00 95.94 217 MET A N 1
ATOM 1709 C CA . MET A 1 217 ? -26.012 -6.447 37.369 1.00 95.94 217 MET A CA 1
ATOM 1710 C C . MET A 1 217 ? -27.311 -7.275 37.326 1.00 95.94 217 MET A C 1
ATOM 1712 O O . MET A 1 217 ? -27.378 -8.387 37.856 1.00 95.94 217 MET A O 1
ATOM 1716 N N . PRO A 1 218 ? -28.361 -6.789 36.633 1.00 95.50 218 PRO A N 1
ATOM 1717 C CA . PRO A 1 218 ? -29.643 -7.477 36.555 1.00 95.50 218 PRO A CA 1
ATOM 1718 C C . PRO A 1 218 ? -29.549 -8.782 35.755 1.00 95.50 218 PRO A C 1
ATOM 1720 O O . PRO A 1 218 ? -28.955 -8.843 34.679 1.00 95.50 218 PRO A O 1
ATOM 1723 N N . LEU A 1 219 ? -30.222 -9.829 36.234 1.00 93.69 219 LEU A N 1
ATOM 1724 C CA . LEU A 1 219 ? -30.346 -11.089 35.497 1.00 93.69 219 LEU A CA 1
ATOM 1725 C C . LEU A 1 219 ? -31.125 -10.901 34.177 1.00 93.69 219 LEU A C 1
ATOM 1727 O O . LEU A 1 219 ? -32.097 -10.141 34.152 1.00 93.69 219 LEU A O 1
ATOM 1731 N N . PRO A 1 220 ? -30.775 -11.631 33.095 1.00 95.50 220 PRO A N 1
ATOM 1732 C CA . PRO A 1 220 ? -29.798 -12.727 33.026 1.00 95.50 220 PRO A CA 1
ATOM 1733 C C . PRO A 1 220 ? -28.384 -12.295 32.584 1.00 95.50 220 PRO A C 1
ATOM 1735 O O . PRO A 1 220 ? -27.748 -13.010 31.807 1.00 95.50 220 PRO A O 1
ATOM 1738 N N . PHE A 1 221 ? -27.890 -11.136 33.034 1.00 97.12 221 PHE A N 1
ATOM 1739 C CA . PHE A 1 221 ? -26.501 -10.739 32.797 1.00 97.12 221 PHE A CA 1
ATOM 1740 C C . PHE A 1 221 ? -25.516 -11.789 33.324 1.00 97.12 221 PHE A C 1
ATOM 1742 O O . PHE A 1 221 ? -25.713 -12.398 34.375 1.00 97.12 221 PHE A O 1
ATOM 1749 N N . SER A 1 222 ? -24.437 -11.982 32.575 1.00 96.56 222 SER A N 1
ATOM 1750 C CA . SER A 1 222 ? -23.330 -12.866 32.918 1.00 96.56 222 SER A CA 1
ATOM 1751 C C . SER A 1 222 ? -22.014 -12.255 32.450 1.00 96.56 222 SER A C 1
ATOM 1753 O O . SER A 1 222 ? -21.988 -11.477 31.493 1.00 96.56 222 SER A O 1
ATOM 1755 N N . PHE A 1 223 ? -20.909 -12.624 33.094 1.00 95.81 223 PHE A N 1
ATOM 1756 C CA . PHE A 1 223 ? -19.583 -12.173 32.690 1.00 95.81 223 PHE A CA 1
ATOM 1757 C C . PHE A 1 223 ? -18.531 -13.278 32.785 1.00 95.81 223 PHE A C 1
ATOM 1759 O O . PHE A 1 223 ? -18.707 -14.270 33.491 1.00 95.81 223 PHE A O 1
ATOM 1766 N N . LEU A 1 224 ? -17.434 -13.106 32.048 1.00 93.38 224 LEU A N 1
ATOM 1767 C CA . LEU A 1 224 ? -16.318 -14.051 31.986 1.00 93.38 224 LEU A CA 1
ATOM 1768 C C . LEU A 1 224 ? -15.008 -13.297 31.736 1.00 93.38 224 LEU A C 1
ATOM 1770 O O . LEU A 1 224 ? -14.970 -12.378 30.921 1.00 93.38 224 LEU A O 1
ATOM 1774 N N . PHE A 1 225 ? -13.924 -13.744 32.368 1.00 91.50 225 PHE A N 1
ATOM 1775 C CA . PHE A 1 225 ? -12.562 -13.322 32.036 1.00 91.50 225 PHE A CA 1
ATOM 1776 C C . PHE A 1 225 ? -11.876 -14.418 31.227 1.00 91.50 225 PHE A C 1
ATOM 1778 O O . PHE A 1 225 ? -11.843 -15.578 31.642 1.00 91.50 225 PHE A O 1
ATOM 1785 N N . GLN A 1 226 ? -11.341 -14.063 30.061 1.00 83.81 226 GLN A N 1
ATOM 1786 C CA . GLN A 1 226 ? -10.643 -15.015 29.212 1.00 83.81 226 GLN A CA 1
ATOM 1787 C C . GLN A 1 226 ? -9.335 -15.484 29.852 1.00 83.81 226 GLN A C 1
ATOM 1789 O O . GLN A 1 226 ? -8.551 -14.657 30.327 1.00 83.81 226 GLN A O 1
ATOM 1794 N N . PRO A 1 227 ? -9.047 -16.793 29.801 1.00 78.44 227 PRO A N 1
ATOM 1795 C CA . PRO A 1 227 ? -7.734 -17.294 30.159 1.00 78.44 227 PRO A CA 1
ATOM 1796 C C . PRO A 1 227 ? -6.690 -16.904 29.097 1.00 78.44 227 PRO A C 1
ATOM 1798 O O . PRO A 1 227 ? -7.006 -16.692 27.927 1.00 78.44 227 PRO A O 1
ATOM 1801 N N . LYS A 1 228 ? -5.424 -16.805 29.518 1.00 71.00 228 LYS A N 1
ATOM 1802 C CA . LYS A 1 228 ? -4.300 -16.282 28.715 1.00 71.00 228 LYS A CA 1
ATOM 1803 C C . LYS A 1 228 ? -3.966 -17.107 27.459 1.00 71.00 228 LYS A C 1
ATOM 1805 O O . LYS A 1 228 ? -3.307 -16.605 26.557 1.00 71.00 228 LYS A O 1
ATOM 1810 N N . ASP A 1 229 ? -4.365 -18.372 27.417 1.00 67.62 229 ASP A N 1
ATOM 1811 C CA . ASP A 1 229 ? -4.149 -19.296 26.298 1.00 67.62 229 ASP A CA 1
ATOM 1812 C C . ASP A 1 229 ? -5.223 -19.188 25.201 1.00 67.62 229 ASP A C 1
ATOM 1814 O O . ASP A 1 229 ? -5.051 -19.732 24.108 1.00 67.62 229 ASP A O 1
ATOM 1818 N N . MET A 1 230 ? -6.309 -18.456 25.457 1.00 64.19 230 MET A N 1
ATOM 1819 C CA . MET A 1 230 ? -7.325 -18.163 24.458 1.00 64.19 230 MET A CA 1
ATOM 1820 C C . MET A 1 230 ? -6.865 -16.979 23.596 1.00 64.19 230 MET A C 1
ATOM 1822 O O . MET A 1 230 ? -6.516 -15.916 24.109 1.00 64.19 230 MET A O 1
ATOM 1826 N N . ARG A 1 231 ? -6.849 -17.171 22.272 1.00 59.66 231 ARG A N 1
ATOM 1827 C CA . ARG A 1 231 ? -6.476 -16.129 21.303 1.00 59.66 231 ARG A CA 1
ATOM 1828 C C . ARG A 1 231 ? -7.406 -14.920 21.455 1.00 59.66 231 ARG A C 1
ATOM 1830 O O . ARG A 1 231 ? -8.610 -15.107 21.635 1.00 59.66 231 ARG A O 1
ATOM 1837 N N . ASP A 1 232 ? -6.847 -13.710 21.394 1.00 63.78 232 ASP A N 1
ATOM 1838 C CA . ASP A 1 232 ? -7.624 -12.477 21.543 1.00 63.78 232 ASP A CA 1
ATOM 1839 C C . ASP A 1 232 ? -8.698 -12.394 20.439 1.00 63.78 232 ASP A C 1
ATOM 1841 O O . ASP A 1 232 ? -8.350 -12.409 19.252 1.00 63.78 232 ASP A O 1
ATOM 1845 N N . PRO A 1 233 ? -9.997 -12.338 20.788 1.00 58.59 233 PRO A N 1
ATOM 1846 C CA . PRO A 1 233 ? -11.067 -12.252 19.804 1.00 58.59 233 PRO A CA 1
ATOM 1847 C C . PRO A 1 233 ? -11.022 -10.974 18.957 1.00 58.59 233 PRO A C 1
ATOM 1849 O O . PRO A 1 233 ? -11.537 -11.009 17.839 1.00 58.59 233 PRO A O 1
ATOM 1852 N N . VAL A 1 234 ? -10.425 -9.877 19.456 1.00 56.09 234 VAL A N 1
ATOM 1853 C CA . VAL A 1 234 ? -10.194 -8.653 18.664 1.00 56.09 234 VAL A CA 1
ATOM 1854 C C . VAL A 1 234 ? -9.193 -8.952 17.573 1.00 56.09 234 VAL A C 1
ATOM 1856 O O . VAL A 1 234 ? -9.510 -8.813 16.397 1.00 56.09 234 VAL A O 1
ATOM 1859 N N . GLN A 1 235 ? -8.025 -9.461 17.961 1.00 62.66 235 GLN A N 1
ATOM 1860 C CA . GLN A 1 235 ? -6.961 -9.767 17.017 1.00 62.66 235 GLN A CA 1
ATOM 1861 C C . GLN A 1 235 ? -7.432 -10.779 15.970 1.00 62.66 235 GLN A C 1
ATOM 1863 O O . GLN A 1 235 ? -7.216 -10.579 14.784 1.00 62.66 235 GLN A O 1
ATOM 1868 N N . GLU A 1 236 ? -8.141 -11.841 16.370 1.00 64.44 236 GLU A N 1
ATOM 1869 C CA . GLU A 1 236 ? -8.653 -12.826 15.410 1.00 64.44 236 GLU A CA 1
ATOM 1870 C C . GLU A 1 236 ? -9.677 -12.218 14.435 1.00 64.44 236 GLU A C 1
ATOM 1872 O O . GLU A 1 236 ? -9.734 -12.598 13.261 1.00 64.44 236 GLU A O 1
ATOM 1877 N N . ARG A 1 237 ? -10.506 -11.283 14.909 1.00 63.03 237 ARG A N 1
ATOM 1878 C CA . ARG A 1 237 ? -11.467 -10.558 14.075 1.00 63.03 237 ARG A CA 1
ATOM 1879 C C . ARG A 1 237 ? -10.752 -9.633 13.096 1.00 63.03 237 ARG A C 1
ATOM 1881 O O . ARG A 1 237 ? -11.078 -9.670 11.910 1.00 63.03 237 ARG A O 1
ATOM 1888 N N . ASP A 1 238 ? -9.819 -8.827 13.578 1.00 58.28 238 ASP A N 1
ATOM 1889 C CA . ASP A 1 238 ? -9.110 -7.842 12.767 1.00 58.28 238 ASP A CA 1
ATOM 1890 C C . ASP A 1 238 ? -8.197 -8.531 11.753 1.00 58.28 238 ASP A C 1
ATOM 1892 O O . ASP A 1 238 ? -8.199 -8.149 10.585 1.00 58.28 238 ASP A O 1
ATOM 1896 N N . ASP A 1 239 ? -7.555 -9.640 12.132 1.00 67.12 239 ASP A N 1
ATOM 1897 C CA . ASP A 1 239 ? -6.809 -10.510 11.219 1.00 67.12 239 ASP A CA 1
ATOM 1898 C C . ASP A 1 239 ? -7.713 -11.041 10.096 1.00 67.12 239 ASP A C 1
ATOM 1900 O O . ASP A 1 239 ? -7.345 -11.003 8.920 1.00 67.12 239 ASP A O 1
ATOM 1904 N N . LYS A 1 240 ? -8.921 -11.526 10.427 1.00 68.25 240 LYS A N 1
ATOM 1905 C CA . LYS A 1 240 ? -9.884 -12.019 9.424 1.00 68.25 240 LYS A CA 1
ATOM 1906 C C . LYS A 1 240 ? -10.381 -10.904 8.515 1.00 68.25 240 LYS A C 1
ATOM 1908 O O . LYS A 1 240 ? -10.503 -11.112 7.309 1.00 68.25 240 LYS A O 1
ATOM 1913 N N . LEU A 1 241 ? -10.689 -9.738 9.077 1.00 63.41 241 LEU A N 1
ATOM 1914 C CA . LEU A 1 241 ? -11.166 -8.594 8.312 1.00 63.41 241 LEU A CA 1
ATOM 1915 C C . LEU A 1 241 ? -10.071 -8.090 7.365 1.00 63.41 241 LEU A C 1
ATOM 1917 O O . LEU A 1 241 ? -10.336 -7.921 6.176 1.00 63.41 241 LEU A O 1
ATOM 1921 N N . ALA A 1 242 ? -8.842 -7.936 7.861 1.00 64.81 242 ALA A N 1
ATOM 1922 C 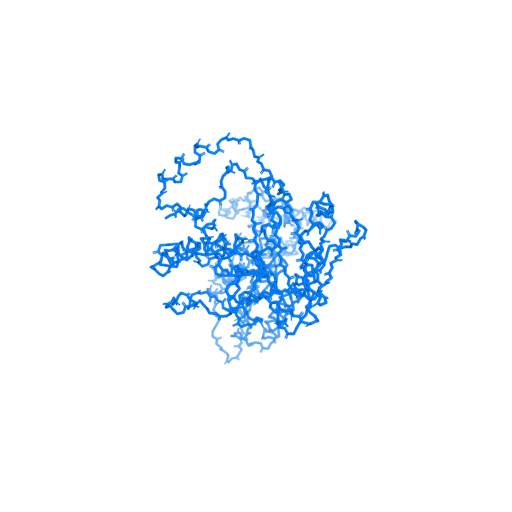CA . ALA A 1 242 ? -7.675 -7.573 7.068 1.00 64.81 242 ALA A CA 1
ATOM 1923 C C . ALA A 1 242 ? -7.394 -8.602 5.964 1.00 64.81 242 ALA A C 1
ATOM 1925 O O . ALA A 1 242 ? -7.163 -8.215 4.820 1.00 64.81 242 ALA A O 1
ATOM 1926 N N . ALA A 1 243 ? -7.485 -9.903 6.262 1.00 68.62 243 ALA A N 1
ATOM 1927 C CA . ALA A 1 243 ? -7.292 -10.966 5.276 1.00 68.62 243 ALA A CA 1
ATOM 1928 C C . ALA A 1 243 ? -8.352 -10.941 4.162 1.00 68.62 243 ALA A C 1
ATOM 1930 O O . ALA A 1 243 ? -8.007 -11.066 2.985 1.00 68.62 243 ALA A O 1
ATOM 1931 N N . ASN A 1 244 ? -9.629 -10.747 4.512 1.00 72.62 244 ASN A N 1
ATOM 1932 C CA . ASN A 1 244 ? -10.708 -10.624 3.530 1.00 72.62 244 ASN A CA 1
ATOM 1933 C C . ASN A 1 244 ? -10.478 -9.413 2.624 1.00 72.62 244 ASN A C 1
ATOM 1935 O O . ASN A 1 244 ? -10.482 -9.541 1.402 1.00 72.62 244 ASN A O 1
ATOM 1939 N N . TYR A 1 245 ? -10.193 -8.262 3.228 1.00 66.12 245 TYR A N 1
ATOM 1940 C CA . TYR A 1 245 ? -9.902 -7.028 2.515 1.00 66.12 245 TYR A CA 1
ATOM 1941 C C . TYR A 1 245 ? -8.709 -7.159 1.566 1.00 66.12 245 TYR A C 1
ATOM 1943 O O . TYR A 1 245 ? -8.815 -6.799 0.395 1.00 66.12 245 TYR A O 1
ATOM 1951 N N . PHE A 1 246 ? -7.599 -7.719 2.043 1.00 72.69 246 PHE A N 1
ATOM 1952 C CA . PHE A 1 246 ? -6.422 -7.984 1.221 1.00 72.69 246 PHE A CA 1
ATOM 1953 C C . PHE A 1 246 ? -6.768 -8.891 0.033 1.00 72.69 246 PHE A C 1
ATOM 1955 O O . PHE A 1 246 ? -6.429 -8.586 -1.109 1.00 72.69 246 PHE A O 1
ATOM 1962 N N . SER A 1 247 ? -7.507 -9.979 0.276 1.00 73.00 247 SER A N 1
ATOM 1963 C CA . SER A 1 247 ? -7.925 -10.906 -0.779 1.00 73.00 247 SER A CA 1
ATOM 1964 C C . SER A 1 247 ? -8.820 -10.245 -1.832 1.00 73.00 247 SER A C 1
ATOM 1966 O O . SER A 1 247 ? -8.662 -10.516 -3.023 1.00 73.00 247 SER A O 1
ATOM 1968 N N . GLU A 1 248 ? -9.766 -9.399 -1.425 1.00 77.56 248 GLU A N 1
ATOM 1969 C CA . GLU A 1 248 ? -10.682 -8.712 -2.342 1.00 77.56 248 GLU A CA 1
ATOM 1970 C C . GLU A 1 248 ? -9.948 -7.683 -3.213 1.00 77.56 248 GLU A C 1
ATOM 1972 O O . GLU A 1 248 ? -10.110 -7.682 -4.436 1.00 77.56 248 GLU A O 1
ATOM 1977 N N . TYR A 1 249 ? -9.082 -6.864 -2.610 1.00 74.12 249 TYR A N 1
ATOM 1978 C CA . TYR A 1 249 ? -8.269 -5.874 -3.323 1.00 74.12 249 TYR A CA 1
ATOM 1979 C C . TYR A 1 249 ? -7.277 -6.527 -4.288 1.00 74.12 249 TYR A C 1
ATOM 1981 O O . TYR A 1 249 ? -7.159 -6.105 -5.441 1.00 74.12 249 TYR A O 1
ATOM 1989 N N . MET A 1 250 ? -6.630 -7.615 -3.869 1.00 80.88 250 MET A N 1
ATOM 1990 C CA . MET A 1 250 ? -5.780 -8.413 -4.750 1.00 80.88 250 MET A CA 1
ATOM 1991 C C . MET A 1 250 ? -6.569 -9.041 -5.901 1.00 80.88 250 MET A C 1
ATOM 1993 O O . MET A 1 250 ? -6.097 -9.039 -7.041 1.00 80.88 250 MET A O 1
ATOM 1997 N N . GLY A 1 251 ? -7.779 -9.543 -5.636 1.00 79.75 251 GLY A N 1
ATOM 1998 C CA . GLY A 1 251 ? -8.678 -10.071 -6.661 1.00 79.75 251 GLY A CA 1
ATOM 1999 C C . GLY A 1 251 ? -9.067 -9.015 -7.696 1.00 79.75 251 GLY A C 1
ATOM 2000 O O . GLY A 1 251 ? -8.990 -9.269 -8.901 1.00 79.75 251 GLY A O 1
ATOM 2001 N N . LEU A 1 252 ? -9.412 -7.807 -7.244 1.00 80.69 252 LEU A N 1
ATOM 2002 C CA . LEU A 1 252 ? -9.716 -6.677 -8.119 1.00 80.69 252 LEU A CA 1
ATOM 2003 C C . LEU A 1 252 ? -8.487 -6.267 -8.945 1.00 80.69 252 LEU A C 1
ATOM 2005 O O . LEU A 1 252 ? -8.576 -6.163 -10.169 1.00 80.69 252 LEU A O 1
ATOM 2009 N N . ALA A 1 253 ? -7.320 -6.124 -8.313 1.00 79.62 253 ALA A N 1
ATOM 2010 C CA . ALA A 1 253 ? -6.074 -5.778 -8.994 1.00 79.62 253 ALA A CA 1
ATOM 2011 C C . ALA A 1 253 ? -5.665 -6.796 -10.064 1.00 79.62 253 ALA A C 1
ATOM 2013 O O . ALA A 1 253 ? -5.278 -6.428 -11.178 1.00 79.62 253 ALA A O 1
ATOM 2014 N N . MET A 1 254 ? -5.816 -8.085 -9.766 1.00 82.06 254 MET A N 1
ATOM 2015 C CA . MET A 1 254 ? -5.599 -9.161 -10.730 1.00 82.06 254 MET A CA 1
ATOM 2016 C C . MET A 1 254 ? -6.579 -9.089 -11.900 1.00 82.06 254 MET A C 1
ATOM 2018 O O . MET A 1 254 ? -6.158 -9.226 -13.049 1.00 82.06 254 MET A O 1
ATOM 2022 N N . LYS A 1 255 ? -7.856 -8.808 -11.626 1.00 85.44 255 LYS A N 1
ATOM 2023 C CA . LYS A 1 255 ? -8.887 -8.656 -12.653 1.00 85.44 255 LYS A CA 1
ATOM 2024 C C . LYS A 1 255 ? -8.576 -7.503 -13.610 1.00 85.44 255 LYS A C 1
ATOM 2026 O O . LYS A 1 255 ? -8.621 -7.725 -14.816 1.00 85.44 255 LYS A O 1
ATOM 2031 N N . HIS A 1 256 ? -8.199 -6.320 -13.114 1.00 81.69 256 HIS A N 1
ATOM 2032 C CA . HIS A 1 256 ? -7.804 -5.193 -13.976 1.00 81.69 256 HIS A CA 1
ATOM 2033 C C . HIS A 1 256 ? -6.591 -5.544 -14.844 1.00 81.69 256 HIS A C 1
ATOM 2035 O O . HIS A 1 256 ? -6.603 -5.326 -16.055 1.00 81.69 256 HIS A O 1
ATOM 2041 N N . LYS A 1 257 ? -5.571 -6.186 -14.258 1.00 84.81 257 LYS A N 1
ATOM 2042 C CA . LYS A 1 257 ? -4.404 -6.670 -15.009 1.00 84.81 257 LYS A CA 1
ATOM 2043 C C . LYS A 1 257 ? -4.809 -7.632 -16.135 1.00 84.81 257 LYS A C 1
ATOM 2045 O O . LYS A 1 257 ? -4.312 -7.518 -17.256 1.00 84.81 257 LYS A O 1
ATOM 2050 N N . GLU A 1 258 ? -5.675 -8.601 -15.846 1.00 86.56 258 GLU A N 1
ATOM 2051 C CA . GLU A 1 258 ? -6.150 -9.593 -16.819 1.00 86.56 258 GLU A CA 1
ATOM 2052 C C . GLU A 1 258 ? -7.016 -8.969 -17.914 1.00 86.56 258 GLU A C 1
ATOM 2054 O O . GLU A 1 258 ? -6.834 -9.286 -19.089 1.00 86.56 258 GLU A O 1
ATOM 2059 N N . GLN A 1 259 ? -7.903 -8.043 -17.552 1.00 83.88 259 GLN A N 1
ATOM 2060 C CA . GLN A 1 259 ? -8.708 -7.274 -18.497 1.00 83.88 259 GLN A CA 1
ATOM 2061 C C . GLN A 1 259 ? -7.827 -6.442 -19.427 1.00 83.88 259 GLN A C 1
ATOM 2063 O O . GLN A 1 259 ? -8.000 -6.523 -20.642 1.00 83.88 259 GLN A O 1
ATOM 2068 N N . GLY A 1 260 ? -6.834 -5.731 -18.884 1.00 82.94 260 GLY A N 1
ATOM 2069 C CA . GLY A 1 260 ? -5.877 -4.960 -19.672 1.00 82.94 260 GLY A CA 1
ATOM 2070 C C . GLY A 1 260 ? -5.086 -5.829 -20.649 1.00 82.94 260 GLY A C 1
ATOM 2071 O O . GLY A 1 260 ? -4.966 -5.497 -21.828 1.00 82.94 260 GLY A O 1
ATOM 2072 N N . ASN A 1 261 ? -4.617 -6.999 -20.201 1.00 85.50 261 ASN A N 1
ATOM 2073 C CA . ASN A 1 261 ? -3.943 -7.970 -21.068 1.00 85.50 261 ASN A CA 1
ATOM 2074 C C . ASN A 1 261 ? -4.864 -8.500 -22.181 1.00 85.50 261 ASN A C 1
ATOM 2076 O O . ASN A 1 261 ? -4.438 -8.627 -23.330 1.00 85.50 261 ASN A O 1
ATOM 2080 N N . ALA A 1 262 ? -6.118 -8.821 -21.853 1.00 86.56 262 ALA A N 1
ATOM 2081 C CA . ALA A 1 262 ? -7.089 -9.327 -22.818 1.00 86.56 262 ALA A CA 1
ATOM 2082 C C . ALA A 1 262 ? -7.484 -8.258 -23.848 1.00 86.56 262 ALA A C 1
ATOM 2084 O O . ALA A 1 262 ? -7.593 -8.568 -25.034 1.00 86.56 262 ALA A O 1
ATOM 2085 N N . ALA A 1 263 ? -7.666 -7.010 -23.414 1.00 81.00 263 ALA A N 1
ATOM 2086 C CA . ALA A 1 263 ? -7.936 -5.871 -24.284 1.00 81.00 263 ALA A CA 1
ATOM 2087 C C . ALA A 1 263 ? -6.748 -5.595 -25.220 1.00 81.00 263 ALA A C 1
ATOM 2089 O O . ALA A 1 263 ? -6.935 -5.475 -26.431 1.00 81.00 263 ALA A O 1
ATOM 2090 N N . TYR A 1 264 ? -5.517 -5.625 -24.691 1.00 84.25 264 TYR A N 1
ATOM 2091 C CA . TYR A 1 264 ? -4.290 -5.523 -25.486 1.00 84.25 264 TYR A CA 1
ATOM 2092 C C . TYR A 1 264 ? -4.220 -6.595 -26.582 1.00 84.25 264 TYR A C 1
ATOM 2094 O O . TYR A 1 264 ? -3.978 -6.274 -27.744 1.00 84.25 264 TYR A O 1
ATOM 2102 N N . ALA A 1 265 ? -4.490 -7.859 -26.238 1.00 85.88 265 ALA A N 1
ATOM 2103 C CA . ALA A 1 265 ? -4.471 -8.970 -27.192 1.00 85.88 265 ALA A CA 1
ATOM 2104 C C . ALA A 1 265 ? -5.516 -8.833 -28.316 1.00 85.88 265 ALA A C 1
ATOM 2106 O O . ALA A 1 265 ? -5.328 -9.391 -29.394 1.00 85.88 265 ALA A O 1
ATOM 2107 N N . LYS A 1 266 ? -6.604 -8.092 -28.074 1.00 85.31 266 LYS A N 1
ATOM 2108 C CA . LYS A 1 266 ? -7.667 -7.814 -29.053 1.00 85.31 266 LYS A CA 1
ATOM 2109 C C . LYS A 1 266 ? -7.474 -6.505 -29.823 1.00 85.31 266 LYS A C 1
ATOM 2111 O O . LYS A 1 266 ? -8.273 -6.209 -30.703 1.00 85.31 266 LYS A O 1
ATOM 2116 N N . GLY A 1 267 ? -6.458 -5.710 -29.491 1.00 81.00 267 GLY A N 1
ATOM 2117 C CA . GLY A 1 267 ? -6.279 -4.369 -30.052 1.00 81.00 267 GLY A CA 1
ATOM 2118 C C . GLY A 1 267 ? -7.256 -3.316 -29.514 1.00 81.00 267 GLY A C 1
ATOM 2119 O O . GLY A 1 267 ? -7.313 -2.210 -30.044 1.00 81.00 267 GLY A O 1
ATOM 2120 N N . GLU A 1 268 ? -8.000 -3.623 -28.450 1.00 82.25 268 GLU A N 1
ATOM 2121 C CA . GLU A 1 268 ? -8.973 -2.726 -27.818 1.00 82.25 268 GLU A CA 1
ATOM 2122 C C . GLU A 1 268 ? -8.247 -1.740 -26.883 1.00 82.25 268 GLU A C 1
ATOM 2124 O O . GLU A 1 268 ? -8.264 -1.899 -25.662 1.00 82.25 268 GLU A O 1
ATOM 2129 N N . ARG A 1 269 ? -7.564 -0.732 -27.446 1.00 79.06 269 ARG A N 1
ATOM 2130 C CA . ARG A 1 269 ? -6.676 0.162 -26.675 1.00 79.06 269 ARG A CA 1
ATOM 2131 C C . ARG A 1 269 ? -7.373 0.874 -25.518 1.00 79.06 269 ARG A C 1
ATOM 2133 O O . ARG A 1 269 ? -6.838 0.862 -24.417 1.00 79.06 269 ARG A O 1
ATOM 2140 N N . GLU A 1 270 ? -8.556 1.443 -25.741 1.00 75.00 270 GLU A N 1
ATOM 2141 C CA . GLU A 1 270 ? -9.301 2.180 -24.707 1.00 75.00 270 GLU A CA 1
ATOM 2142 C C . GLU A 1 270 ? -9.643 1.300 -23.498 1.00 75.00 270 GLU A C 1
ATOM 2144 O O . GLU A 1 270 ? -9.519 1.724 -22.354 1.00 75.00 270 GLU A O 1
ATOM 2149 N N . ARG A 1 271 ? -10.007 0.035 -23.739 1.00 72.81 271 ARG A N 1
ATOM 2150 C CA . ARG A 1 271 ? -10.379 -0.915 -22.678 1.00 72.81 271 ARG A CA 1
ATOM 2151 C C . ARG A 1 271 ? -9.181 -1.471 -21.918 1.00 72.81 271 ARG A C 1
ATOM 2153 O O . ARG A 1 271 ? -9.368 -2.121 -20.893 1.00 72.81 271 ARG A O 1
ATOM 2160 N N . ALA A 1 272 ? -7.969 -1.244 -22.419 1.00 71.69 272 ALA A N 1
ATOM 2161 C CA . ALA A 1 272 ? -6.748 -1.605 -21.719 1.00 71.69 272 ALA A CA 1
ATOM 2162 C C . ALA A 1 272 ? -6.345 -0.569 -20.657 1.00 71.69 272 ALA A C 1
ATOM 2164 O O . ALA A 1 272 ? -5.482 -0.882 -19.840 1.00 71.69 272 ALA A O 1
ATOM 2165 N N . VAL A 1 273 ? -6.964 0.622 -20.667 1.00 68.69 273 VAL A N 1
ATOM 2166 C CA . VAL A 1 273 ? -6.675 1.750 -19.771 1.00 68.69 273 VAL A CA 1
ATOM 2167 C C . VAL A 1 273 ? -7.595 1.715 -18.554 1.00 68.69 273 VAL A C 1
ATOM 2169 O O . VAL A 1 273 ? -8.493 2.538 -18.404 1.00 68.69 273 VAL A O 1
ATOM 2172 N N . ASP A 1 274 ? -7.384 0.729 -17.691 1.00 74.62 274 ASP A N 1
ATOM 2173 C CA . ASP A 1 274 ? -8.053 0.667 -16.396 1.00 74.62 274 ASP A CA 1
ATOM 2174 C C . ASP A 1 274 ? -7.057 0.248 -15.309 1.00 74.62 274 ASP A C 1
ATOM 2176 O O . ASP A 1 274 ? -6.156 -0.568 -15.543 1.00 74.62 274 ASP A O 1
ATOM 2180 N N . HIS A 1 275 ? -7.187 0.841 -14.126 1.00 73.94 275 HIS A N 1
ATOM 2181 C CA . HIS A 1 275 ? -6.191 0.758 -13.064 1.00 73.94 275 HIS A CA 1
ATOM 2182 C C . HIS A 1 275 ? -6.839 0.366 -11.740 1.00 73.94 275 HIS A C 1
ATOM 2184 O O . HIS A 1 275 ? -7.842 0.962 -11.348 1.00 73.94 275 HIS A O 1
ATOM 2190 N N . PRO A 1 276 ? -6.259 -0.600 -11.012 1.00 76.94 276 PRO A N 1
ATOM 2191 C CA . PRO A 1 276 ? -6.797 -0.976 -9.720 1.00 76.94 276 PRO A CA 1
ATOM 2192 C C . PRO A 1 276 ? -6.486 0.063 -8.638 1.00 76.94 276 PRO A C 1
ATOM 2194 O O . PRO A 1 276 ? -5.506 0.803 -8.762 1.00 76.94 276 PRO A O 1
ATOM 2197 N N . PRO A 1 277 ? -7.274 0.094 -7.549 1.00 71.25 277 PRO A N 1
ATOM 2198 C CA . PRO A 1 277 ? -6.958 0.922 -6.393 1.00 71.25 277 PRO A CA 1
ATOM 2199 C C . PRO A 1 277 ? -5.622 0.500 -5.764 1.00 71.25 277 PRO A C 1
ATOM 2201 O O . PRO A 1 277 ? -5.286 -0.685 -5.699 1.00 71.25 277 PRO A O 1
ATOM 2204 N N . GLU A 1 278 ? -4.871 1.482 -5.274 1.00 72.00 278 GLU A N 1
ATOM 2205 C CA . GLU A 1 278 ? -3.631 1.268 -4.531 1.00 72.00 278 GLU A CA 1
ATOM 2206 C C . GLU A 1 278 ? -3.928 1.221 -3.028 1.00 72.00 278 GLU A C 1
ATOM 2208 O O . GLU A 1 278 ? -4.404 2.215 -2.478 1.00 72.00 278 GLU A O 1
ATOM 2213 N N . ARG A 1 279 ? -3.642 0.093 -2.361 1.00 71.44 279 ARG A N 1
ATOM 2214 C CA . ARG A 1 279 ? -3.919 -0.079 -0.922 1.00 71.44 279 ARG A CA 1
ATOM 2215 C C . ARG A 1 279 ? -2.715 -0.554 -0.112 1.00 71.44 279 ARG A C 1
ATOM 2217 O O . ARG A 1 279 ? -2.471 -0.068 0.986 1.00 71.44 279 ARG A O 1
ATOM 2224 N N . ASP A 1 280 ? -1.975 -1.507 -0.652 1.00 77.00 280 ASP A N 1
ATOM 2225 C CA . ASP A 1 280 ? -0.856 -2.194 -0.011 1.00 77.00 280 ASP A CA 1
ATOM 2226 C C . ASP A 1 280 ? 0.307 -2.387 -1.003 1.00 77.00 280 ASP A C 1
ATOM 2228 O O . ASP A 1 280 ? 0.241 -1.991 -2.172 1.00 77.00 280 ASP A O 1
ATOM 2232 N N . ALA A 1 281 ? 1.417 -2.956 -0.532 1.00 75.25 281 ALA A N 1
ATOM 2233 C CA . ALA A 1 281 ? 2.617 -3.125 -1.346 1.00 75.25 281 ALA A CA 1
ATOM 2234 C C . ALA A 1 281 ? 2.388 -4.059 -2.551 1.00 75.25 281 ALA A C 1
ATOM 2236 O O . ALA A 1 281 ? 2.957 -3.844 -3.625 1.00 75.25 281 ALA A O 1
ATOM 2237 N N . GLU A 1 282 ? 1.566 -5.094 -2.395 1.00 79.31 282 GLU A N 1
ATOM 2238 C CA . GLU A 1 282 ? 1.252 -6.076 -3.429 1.00 79.31 282 GLU A CA 1
ATOM 2239 C C . GLU A 1 282 ? 0.356 -5.485 -4.525 1.00 79.31 282 GLU A C 1
ATOM 2241 O O . GLU A 1 282 ? 0.656 -5.620 -5.717 1.00 79.31 282 GLU A O 1
ATOM 2246 N N . THR A 1 283 ? -0.701 -4.770 -4.143 1.00 78.06 283 THR A N 1
ATOM 2247 C CA . THR A 1 283 ? -1.586 -4.046 -5.067 1.00 78.06 283 THR A CA 1
ATOM 2248 C C . THR A 1 283 ? -0.846 -2.924 -5.790 1.00 78.06 283 THR A C 1
ATOM 2250 O O . THR A 1 283 ? -1.034 -2.762 -6.997 1.00 78.06 283 THR A O 1
ATOM 2253 N N . ARG A 1 284 ? 0.092 -2.232 -5.125 1.00 81.69 284 ARG A N 1
ATOM 2254 C CA . ARG A 1 284 ? 0.986 -1.247 -5.761 1.00 81.69 284 ARG A CA 1
ATOM 2255 C C . ARG A 1 284 ? 1.826 -1.864 -6.886 1.00 81.69 284 ARG A C 1
ATOM 2257 O O . ARG A 1 284 ? 1.913 -1.294 -7.974 1.00 81.69 284 ARG A O 1
ATOM 2264 N N . LYS A 1 285 ? 2.393 -3.059 -6.682 1.00 86.00 285 LYS A N 1
ATOM 2265 C CA . LYS A 1 285 ? 3.130 -3.774 -7.745 1.00 86.00 285 LYS A CA 1
ATOM 2266 C C . LYS A 1 285 ? 2.228 -4.109 -8.933 1.00 86.00 285 LYS A C 1
ATOM 2268 O O . LYS A 1 285 ? 2.627 -3.939 -10.083 1.00 86.00 285 LYS A O 1
ATOM 2273 N N . LEU A 1 286 ? 0.998 -4.563 -8.681 1.00 86.56 286 LEU A N 1
ATOM 2274 C CA . LEU A 1 286 ? 0.031 -4.843 -9.749 1.00 86.56 286 LEU A CA 1
ATOM 2275 C C . LEU A 1 286 ? -0.410 -3.573 -10.487 1.00 86.56 286 LEU A C 1
ATOM 2277 O O . LEU A 1 286 ? -0.576 -3.610 -11.707 1.00 86.56 286 LEU A O 1
ATOM 2281 N N . LEU A 1 287 ? -0.538 -2.448 -9.786 1.00 87.81 287 LEU A N 1
ATOM 2282 C CA . LEU A 1 287 ? -0.822 -1.150 -10.387 1.00 87.81 287 LEU A CA 1
ATOM 2283 C C . LEU A 1 287 ? 0.293 -0.721 -11.356 1.00 87.81 287 LEU A C 1
ATOM 2285 O O . LEU A 1 287 ? -0.004 -0.345 -12.491 1.00 87.81 287 LEU A O 1
ATOM 2289 N N . ALA A 1 288 ? 1.569 -0.878 -10.981 1.00 90.31 288 ALA A N 1
ATOM 2290 C CA . ALA A 1 288 ? 2.696 -0.630 -11.888 1.00 90.31 288 ALA A CA 1
ATOM 2291 C C . ALA A 1 288 ? 2.647 -1.515 -13.149 1.00 90.31 288 ALA A C 1
ATOM 2293 O O . ALA A 1 288 ? 2.914 -1.048 -14.261 1.00 90.31 288 ALA A O 1
ATOM 2294 N N . VAL A 1 289 ? 2.244 -2.785 -13.006 1.00 89.75 289 VAL A N 1
ATOM 2295 C CA . VAL A 1 289 ? 2.009 -3.682 -14.152 1.00 89.75 289 VAL A CA 1
ATOM 2296 C C . VAL A 1 289 ? 0.899 -3.143 -15.055 1.00 89.75 289 VAL A C 1
ATOM 2298 O O . VAL A 1 289 ? 1.076 -3.126 -16.275 1.00 89.75 289 VAL A O 1
ATOM 2301 N N . CYS A 1 290 ? -0.211 -2.673 -14.483 1.00 88.94 290 CYS A N 1
ATOM 2302 C CA . CYS A 1 290 ? -1.327 -2.111 -15.244 1.00 88.94 290 CYS A CA 1
ATOM 2303 C C . CYS A 1 290 ? -0.908 -0.848 -16.008 1.00 88.94 290 CYS A C 1
ATOM 2305 O O . CYS A 1 290 ? -1.162 -0.768 -17.207 1.00 88.94 290 CYS A O 1
ATOM 2307 N N . TYR A 1 291 ? -0.184 0.081 -15.378 1.00 92.25 291 TYR A N 1
ATOM 2308 C CA . TYR A 1 291 ? 0.369 1.256 -16.062 1.00 92.25 291 TYR A CA 1
ATOM 2309 C C . TYR A 1 291 ? 1.290 0.878 -17.234 1.00 92.25 291 TYR A C 1
ATOM 2311 O O . TYR A 1 291 ? 1.123 1.376 -18.346 1.00 92.25 291 TYR A O 1
ATOM 2319 N N . ALA A 1 292 ? 2.205 -0.080 -17.053 1.00 92.12 292 ALA A N 1
ATOM 2320 C CA . ALA A 1 292 ? 3.074 -0.516 -18.151 1.00 92.12 292 ALA A CA 1
ATOM 2321 C C . ALA A 1 292 ? 2.309 -1.237 -19.279 1.00 92.12 292 ALA A C 1
ATOM 2323 O O . ALA A 1 292 ? 2.717 -1.187 -20.444 1.00 92.12 292 ALA A O 1
ATOM 2324 N N . ASN A 1 293 ? 1.216 -1.928 -18.950 1.00 90.38 293 ASN A N 1
ATOM 2325 C CA . ASN A 1 293 ? 0.317 -2.521 -19.936 1.00 90.38 293 ASN A CA 1
ATOM 2326 C C . ASN A 1 293 ? -0.449 -1.447 -20.718 1.00 90.38 293 ASN A C 1
ATOM 2328 O O . ASN A 1 293 ? -0.566 -1.569 -21.936 1.00 90.38 293 ASN A O 1
ATOM 2332 N N . CYS A 1 294 ? -0.890 -0.374 -20.057 1.00 90.12 294 CYS A N 1
ATOM 2333 C CA . CYS A 1 294 ? -1.517 0.780 -20.706 1.00 90.12 294 CYS A CA 1
ATOM 2334 C C . CYS A 1 294 ? -0.551 1.454 -21.679 1.00 90.12 294 CYS A C 1
ATOM 2336 O O . CYS A 1 294 ? -0.886 1.633 -22.850 1.00 90.12 294 CYS A O 1
ATOM 2338 N N . ALA A 1 295 ? 0.693 1.692 -21.248 1.00 93.31 295 ALA A N 1
ATOM 2339 C CA . ALA A 1 295 ? 1.747 2.188 -22.126 1.00 93.31 295 ALA A CA 1
ATOM 2340 C C . ALA A 1 295 ? 1.925 1.290 -23.363 1.00 93.31 295 ALA A C 1
ATOM 2342 O O . ALA A 1 295 ? 2.004 1.774 -24.491 1.00 93.31 295 ALA A O 1
ATOM 2343 N N . ALA A 1 296 ? 1.928 -0.036 -23.176 1.00 91.69 296 ALA A N 1
ATOM 2344 C CA . ALA A 1 296 ? 1.995 -0.988 -24.283 1.00 91.69 296 ALA A CA 1
ATOM 2345 C C . ALA A 1 296 ? 0.804 -0.853 -25.243 1.00 91.69 296 ALA A C 1
ATOM 2347 O O . ALA A 1 296 ? 1.003 -0.815 -26.457 1.00 91.69 296 ALA A O 1
ATOM 2348 N N . ALA A 1 297 ? -0.416 -0.782 -24.708 1.00 90.00 297 ALA A N 1
ATOM 2349 C CA . ALA A 1 297 ? -1.644 -0.675 -25.486 1.00 90.00 297 ALA A CA 1
ATOM 2350 C C . ALA A 1 297 ? -1.688 0.605 -26.319 1.00 90.00 297 ALA A C 1
ATOM 2352 O O . ALA A 1 297 ? -1.992 0.544 -27.507 1.00 90.00 297 ALA A O 1
ATOM 2353 N N . ARG A 1 298 ? -1.298 1.743 -25.741 1.00 90.81 298 ARG A N 1
ATOM 2354 C CA . ARG A 1 298 ? -1.256 3.037 -26.438 1.00 90.81 298 ARG A CA 1
ATOM 2355 C C . ARG A 1 298 ? -0.230 3.091 -27.576 1.00 90.81 298 ARG A C 1
ATOM 2357 O O . ARG A 1 298 ? -0.419 3.838 -28.533 1.00 90.81 298 ARG A O 1
ATOM 2364 N N . MET A 1 299 ? 0.817 2.264 -27.511 1.00 92.38 299 MET A N 1
ATOM 2365 C CA . MET A 1 299 ? 1.813 2.105 -28.580 1.00 92.38 299 MET A CA 1
ATOM 2366 C C . MET A 1 299 ? 1.418 1.105 -29.677 1.00 92.38 299 MET A C 1
ATOM 2368 O O . MET A 1 299 ? 2.079 1.061 -30.719 1.00 92.38 299 MET A O 1
ATOM 2372 N N . LEU A 1 300 ? 0.397 0.272 -29.461 1.00 89.69 300 LEU A N 1
ATOM 2373 C CA . LEU A 1 300 ? 0.001 -0.771 -30.409 1.00 89.69 300 LEU A CA 1
ATOM 2374 C C . LEU A 1 300 ? -0.492 -0.141 -31.715 1.00 89.69 300 LEU A C 1
ATOM 2376 O O . LEU A 1 300 ? -1.273 0.790 -31.660 1.00 89.69 300 LEU A O 1
ATOM 2380 N N . VAL A 1 301 ? -0.111 -0.643 -32.889 1.00 88.31 301 VAL A N 1
ATOM 2381 C CA . VAL A 1 301 ? -0.729 -0.228 -34.166 1.00 88.31 301 VAL A CA 1
ATOM 2382 C C . VAL A 1 301 ? -1.949 -1.115 -34.418 1.00 88.31 301 VAL A C 1
ATOM 2384 O O . VAL A 1 301 ? -1.844 -2.332 -34.309 1.00 88.31 301 VAL A O 1
ATOM 2387 N N . VAL A 1 302 ? -3.106 -0.519 -34.720 1.00 83.25 302 VAL A N 1
ATOM 2388 C CA . VAL A 1 302 ? -4.377 -1.235 -34.939 1.00 83.25 302 VAL A CA 1
ATOM 2389 C C . VAL A 1 302 ? -4.927 -0.804 -36.292 1.00 83.25 302 VAL A C 1
ATOM 2391 O O . VAL A 1 302 ? -5.146 0.384 -36.515 1.00 83.25 302 VAL A O 1
ATOM 2394 N N . GLU A 1 303 ? -5.102 -1.757 -37.205 1.00 83.69 303 GLU A N 1
ATOM 2395 C CA . GLU A 1 303 ? -5.618 -1.494 -38.550 1.00 83.69 303 GLU A CA 1
ATOM 2396 C C . GLU A 1 303 ? -7.080 -1.032 -38.482 1.00 83.69 303 GLU A C 1
ATOM 2398 O O . GLU A 1 303 ? -7.909 -1.672 -37.838 1.00 83.69 303 GLU A O 1
ATOM 2403 N N . GLY A 1 304 ? -7.385 0.113 -39.102 1.00 80.44 304 GLY A N 1
ATOM 2404 C CA . GLY A 1 304 ? -8.716 0.729 -39.037 1.00 80.44 304 GLY A CA 1
ATOM 2405 C C . GLY A 1 304 ? -9.121 1.251 -37.650 1.00 80.44 304 GLY A C 1
ATOM 2406 O O . GLY A 1 304 ? -10.271 1.646 -37.477 1.00 80.44 304 GLY A O 1
ATOM 2407 N N . GLY A 1 305 ? -8.206 1.241 -36.675 1.00 77.44 305 GLY A N 1
ATOM 2408 C CA . GLY A 1 305 ? -8.411 1.785 -35.334 1.00 77.44 305 GLY A CA 1
ATOM 2409 C C . GLY A 1 305 ? -7.868 3.205 -35.179 1.00 77.44 305 GLY A C 1
ATOM 2410 O O . GLY A 1 305 ? -7.375 3.815 -36.127 1.00 77.44 305 GLY A O 1
ATOM 2411 N N . GLU A 1 306 ? -7.937 3.722 -33.955 1.00 76.94 306 GLU A N 1
ATOM 2412 C CA . GLU A 1 306 ? -7.432 5.056 -33.624 1.00 76.94 306 GLU A CA 1
ATOM 2413 C C . GLU A 1 306 ? -5.911 5.181 -33.811 1.00 76.94 306 GLU A C 1
ATOM 2415 O O . GLU A 1 306 ? -5.158 4.194 -33.797 1.00 76.94 306 GLU A O 1
ATOM 2420 N N . GLU A 1 307 ? -5.430 6.417 -33.938 1.00 83.62 307 GLU A N 1
ATOM 2421 C CA . GLU A 1 307 ? -3.997 6.706 -33.943 1.00 83.62 307 GLU A CA 1
ATOM 2422 C C . GLU A 1 307 ? -3.353 6.383 -32.590 1.00 83.62 307 GLU A C 1
ATOM 2424 O O . GLU A 1 307 ? -4.001 6.349 -31.544 1.00 83.62 307 GLU A O 1
ATOM 2429 N N . ARG A 1 308 ? -2.056 6.066 -32.616 1.00 89.88 308 ARG A N 1
ATOM 2430 C CA . ARG A 1 308 ? -1.298 5.774 -31.395 1.00 89.88 308 ARG A CA 1
ATOM 2431 C C . ARG A 1 308 ? -1.152 7.037 -30.562 1.00 89.88 308 ARG A C 1
ATOM 2433 O O . ARG A 1 308 ? -0.694 8.053 -31.077 1.00 89.88 308 ARG A O 1
ATOM 2440 N N . ASP A 1 309 ? -1.399 6.927 -29.263 1.00 91.00 309 ASP A N 1
ATOM 2441 C CA . ASP A 1 309 ? -1.116 8.003 -28.317 1.00 91.00 309 ASP A CA 1
ATOM 2442 C C . ASP A 1 309 ? 0.223 7.751 -27.618 1.00 91.00 309 ASP A C 1
ATOM 2444 O O . ASP A 1 309 ? 0.313 7.226 -26.506 1.00 91.00 309 ASP A O 1
ATOM 2448 N N . LEU A 1 310 ? 1.298 8.091 -28.325 1.00 94.12 310 LEU A N 1
ATOM 2449 C CA . LEU A 1 310 ? 2.659 7.851 -27.854 1.00 94.12 310 LEU A CA 1
ATOM 2450 C C . LEU A 1 310 ? 3.041 8.742 -26.663 1.00 94.12 310 LEU A C 1
ATOM 2452 O O . LEU A 1 310 ? 3.875 8.342 -25.854 1.00 94.12 310 LEU A O 1
ATOM 2456 N N . LYS A 1 311 ? 2.424 9.923 -26.522 1.00 94.94 311 LYS A N 1
ATOM 2457 C CA . LYS A 1 311 ? 2.676 10.814 -25.381 1.00 94.94 311 LYS A CA 1
ATOM 2458 C C . LYS A 1 311 ? 2.069 10.240 -24.107 1.00 94.94 311 LYS A C 1
ATOM 2460 O O . LYS A 1 311 ? 2.780 10.100 -23.117 1.00 94.94 311 LYS A O 1
ATOM 2465 N N . ALA A 1 312 ? 0.811 9.806 -24.158 1.00 92.56 312 ALA A N 1
ATOM 2466 C CA . ALA A 1 312 ? 0.206 9.129 -23.018 1.00 92.56 312 ALA A CA 1
ATOM 2467 C C . ALA A 1 312 ? 0.903 7.790 -22.704 1.00 92.56 312 ALA A C 1
ATOM 2469 O O . ALA A 1 312 ? 0.974 7.394 -21.545 1.00 92.56 312 ALA A O 1
ATOM 2470 N N . ALA A 1 313 ? 1.496 7.112 -23.698 1.00 95.44 313 ALA A N 1
ATOM 2471 C CA . ALA A 1 313 ? 2.323 5.930 -23.440 1.00 95.44 313 ALA A CA 1
ATOM 2472 C C . ALA A 1 313 ? 3.582 6.237 -22.607 1.00 95.44 313 ALA A C 1
ATOM 2474 O O . ALA A 1 313 ? 3.940 5.442 -21.736 1.00 95.44 313 ALA A O 1
ATOM 2475 N N . VAL A 1 314 ? 4.241 7.377 -22.851 1.00 97.88 314 VAL A N 1
ATOM 2476 C CA . VAL A 1 314 ? 5.362 7.860 -22.024 1.00 97.88 314 VAL A CA 1
ATOM 2477 C C . VAL A 1 314 ? 4.885 8.147 -20.601 1.00 97.88 314 VAL A C 1
ATOM 2479 O O . VAL A 1 314 ? 5.500 7.672 -19.648 1.00 97.88 314 VAL A O 1
ATOM 2482 N N . GLU A 1 315 ? 3.768 8.863 -20.449 1.00 96.25 315 GLU A N 1
ATOM 2483 C CA . GLU A 1 315 ? 3.201 9.188 -19.134 1.00 96.25 315 GLU A CA 1
ATOM 2484 C C . GLU A 1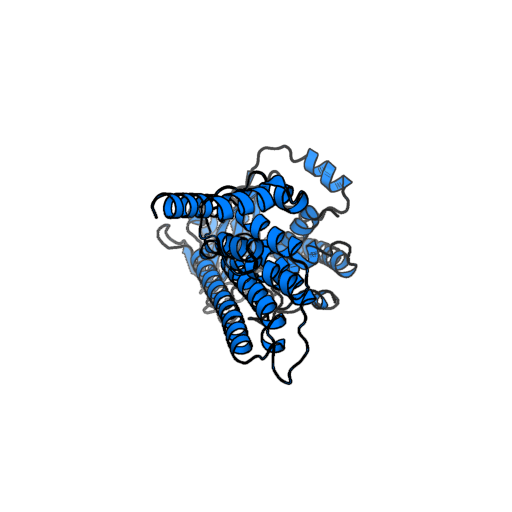 315 ? 2.854 7.934 -18.325 1.00 96.25 315 GLU A C 1
ATOM 2486 O O . GLU A 1 315 ? 3.210 7.836 -17.151 1.00 96.25 315 GLU A O 1
ATOM 2491 N N . ASP A 1 316 ? 2.200 6.952 -18.947 1.00 94.31 316 ASP A N 1
ATOM 2492 C CA . ASP A 1 316 ? 1.847 5.693 -18.294 1.00 94.31 316 ASP A CA 1
ATOM 2493 C C . ASP A 1 316 ? 3.098 4.884 -17.917 1.00 94.31 316 ASP A C 1
ATOM 2495 O O . ASP A 1 316 ? 3.162 4.303 -16.833 1.00 94.31 316 ASP A O 1
ATOM 2499 N N . ALA A 1 317 ? 4.136 4.874 -18.758 1.00 97.44 317 ALA A N 1
ATOM 2500 C CA . ALA A 1 317 ? 5.385 4.194 -18.429 1.00 97.44 317 ALA A CA 1
ATOM 2501 C C . ALA A 1 317 ? 6.147 4.880 -17.275 1.00 97.44 317 ALA A C 1
ATOM 2503 O O . ALA A 1 317 ? 6.674 4.187 -16.404 1.00 97.44 317 ALA A O 1
ATOM 2504 N N . GLU A 1 318 ? 6.161 6.215 -17.209 1.00 97.75 318 GLU A N 1
ATOM 2505 C CA . GLU A 1 318 ? 6.732 6.954 -16.070 1.00 97.75 318 GLU A CA 1
ATOM 2506 C C . GLU A 1 318 ? 5.916 6.749 -14.786 1.00 97.75 318 GLU A C 1
ATOM 2508 O O . GLU A 1 318 ? 6.497 6.566 -13.715 1.00 97.75 318 GLU A O 1
ATOM 2513 N N . LYS A 1 319 ? 4.577 6.694 -14.869 1.00 95.00 319 LYS A N 1
ATOM 2514 C CA . LYS A 1 319 ? 3.732 6.314 -13.723 1.00 95.00 319 LYS A CA 1
ATOM 2515 C C . LYS A 1 319 ? 4.079 4.912 -13.231 1.00 95.00 319 LYS A C 1
ATOM 2517 O O . LYS A 1 319 ? 4.280 4.739 -12.035 1.00 95.00 319 LYS A O 1
ATOM 2522 N N . ALA A 1 320 ? 4.240 3.940 -14.132 1.00 95.38 320 ALA A N 1
ATOM 2523 C CA . ALA A 1 320 ? 4.655 2.586 -13.765 1.00 95.38 320 ALA A CA 1
ATOM 2524 C C . ALA A 1 320 ? 5.997 2.570 -13.012 1.00 95.38 320 ALA A C 1
ATOM 2526 O O . ALA A 1 320 ? 6.101 1.903 -11.985 1.00 95.38 320 ALA A O 1
ATOM 2527 N N . ILE A 1 321 ? 6.992 3.334 -13.482 1.00 97.19 321 ILE A N 1
ATOM 2528 C CA . ILE A 1 321 ? 8.306 3.469 -12.826 1.00 97.19 321 ILE A CA 1
ATOM 2529 C C . ILE A 1 321 ? 8.178 4.147 -11.458 1.00 97.19 321 ILE A C 1
ATOM 2531 O O . ILE A 1 321 ? 8.821 3.729 -10.500 1.00 97.19 321 ILE A O 1
ATOM 2535 N N . LYS A 1 322 ? 7.355 5.194 -11.343 1.00 94.62 322 LYS A N 1
ATOM 2536 C CA . LYS A 1 322 ? 7.122 5.886 -10.070 1.00 94.62 322 LYS A CA 1
ATOM 2537 C C . LYS A 1 322 ? 6.435 4.974 -9.047 1.00 94.62 322 LYS A C 1
ATOM 2539 O O . LYS A 1 322 ? 6.766 5.039 -7.866 1.00 94.62 322 LYS A O 1
ATOM 2544 N N . THR A 1 323 ? 5.493 4.145 -9.495 1.00 87.88 323 THR A N 1
ATOM 2545 C CA . THR A 1 323 ? 4.742 3.208 -8.649 1.00 87.88 323 THR A CA 1
ATOM 2546 C C . THR A 1 323 ? 5.603 2.022 -8.202 1.00 87.88 323 THR A C 1
ATOM 2548 O O . THR A 1 323 ? 5.576 1.669 -7.024 1.00 87.88 323 THR A O 1
ATOM 2551 N N . ASP A 1 324 ? 6.386 1.427 -9.106 1.00 92.62 324 ASP A N 1
ATOM 2552 C CA . ASP A 1 324 ? 7.373 0.387 -8.788 1.00 92.62 324 ASP A CA 1
ATOM 2553 C C . ASP A 1 324 ? 8.680 0.621 -9.571 1.00 92.62 324 ASP A C 1
ATOM 2555 O O . ASP A 1 324 ? 8.816 0.172 -10.716 1.00 92.62 324 ASP A O 1
ATOM 2559 N N . PRO A 1 325 ? 9.685 1.265 -8.945 1.00 95.19 325 PRO A N 1
ATOM 2560 C CA . PRO A 1 325 ? 10.979 1.515 -9.578 1.00 95.19 325 PRO A CA 1
ATOM 2561 C C . PRO A 1 325 ? 11.745 0.239 -9.938 1.00 95.19 325 PRO A C 1
ATOM 2563 O O . PRO A 1 325 ? 12.669 0.279 -10.741 1.00 95.19 325 PRO A O 1
ATOM 2566 N N . THR A 1 326 ? 11.393 -0.911 -9.360 1.00 94.62 326 THR A N 1
ATOM 2567 C CA . THR A 1 326 ? 12.065 -2.187 -9.645 1.00 94.62 326 THR A CA 1
ATOM 2568 C C . THR A 1 326 ? 11.431 -2.936 -10.815 1.00 94.62 326 THR A C 1
ATOM 2570 O O . THR A 1 326 ? 11.941 -3.972 -11.252 1.00 94.62 326 THR A O 1
ATOM 2573 N N . TYR A 1 327 ? 10.346 -2.414 -11.394 1.00 95.69 327 TYR A N 1
ATOM 2574 C CA . TYR A 1 327 ? 9.648 -3.080 -12.481 1.00 95.69 327 TYR A CA 1
ATOM 2575 C C . TYR A 1 327 ? 10.326 -2.844 -13.839 1.00 95.69 327 TYR A C 1
ATOM 2577 O O . TYR A 1 327 ? 9.965 -1.957 -14.612 1.00 95.69 327 TYR A O 1
ATOM 2585 N N . ALA A 1 328 ? 11.292 -3.705 -14.175 1.00 97.19 328 ALA A N 1
ATOM 2586 C CA . ALA A 1 328 ? 12.117 -3.602 -15.385 1.00 97.19 328 ALA A CA 1
ATOM 2587 C C . ALA A 1 328 ? 11.328 -3.348 -16.684 1.00 97.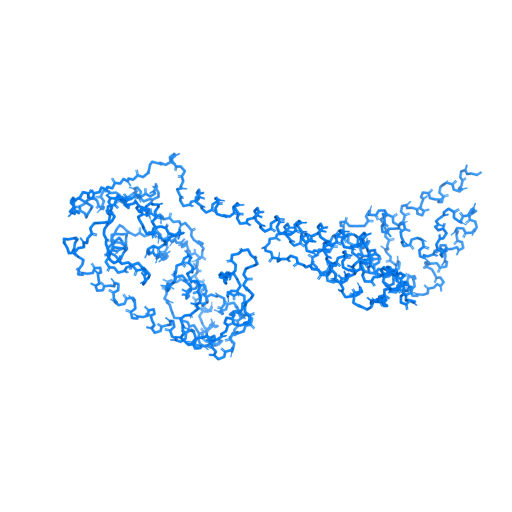19 328 ALA A C 1
ATOM 2589 O O . ALA A 1 328 ? 11.728 -2.529 -17.510 1.00 97.19 328 ALA A O 1
ATOM 2590 N N . LYS A 1 329 ? 10.176 -4.009 -16.871 1.00 95.69 329 LYS A N 1
ATOM 2591 C CA . LYS A 1 329 ? 9.374 -3.845 -18.095 1.00 95.69 329 LYS A CA 1
ATOM 2592 C C . LYS A 1 329 ? 8.892 -2.407 -18.289 1.00 95.69 329 LYS A C 1
ATOM 2594 O O . LYS A 1 329 ? 8.732 -2.013 -19.439 1.00 95.69 329 LYS A O 1
ATOM 2599 N N . ALA A 1 330 ? 8.681 -1.630 -17.226 1.00 97.31 330 ALA A N 1
ATOM 2600 C CA . ALA A 1 330 ? 8.266 -0.234 -17.337 1.00 97.31 330 ALA A CA 1
ATOM 2601 C C . ALA A 1 330 ? 9.321 0.617 -18.064 1.00 97.31 330 ALA A C 1
ATOM 2603 O O . ALA A 1 330 ? 8.978 1.349 -18.989 1.00 97.31 330 ALA A O 1
ATOM 2604 N N . TYR A 1 331 ? 10.608 0.417 -17.762 1.00 98.56 331 TYR A N 1
ATOM 2605 C CA . TYR A 1 331 ? 11.709 1.067 -18.481 1.00 98.56 331 TYR A CA 1
ATOM 2606 C C . TYR A 1 331 ? 11.764 0.660 -19.955 1.00 98.56 331 TYR A C 1
ATOM 2608 O O . TYR A 1 331 ? 11.953 1.507 -20.822 1.00 98.56 331 TYR A O 1
ATOM 2616 N N . THR A 1 332 ? 11.521 -0.618 -20.269 1.00 97.88 332 THR A N 1
ATOM 2617 C CA . THR A 1 332 ? 11.402 -1.073 -21.665 1.00 97.88 332 THR A CA 1
ATOM 2618 C C . THR A 1 332 ? 10.214 -0.427 -22.383 1.00 97.88 332 THR A C 1
ATOM 2620 O O . THR A 1 332 ? 10.303 -0.125 -23.570 1.00 97.88 332 THR A O 1
ATOM 2623 N N . ARG A 1 333 ? 9.079 -0.220 -21.698 1.00 97.25 333 ARG A N 1
ATOM 2624 C CA . ARG A 1 333 ? 7.910 0.464 -22.278 1.00 97.25 333 ARG A CA 1
ATOM 2625 C C . ARG A 1 333 ? 8.192 1.938 -22.529 1.00 97.25 333 ARG A C 1
ATOM 2627 O O . ARG A 1 333 ? 7.881 2.406 -23.617 1.00 97.25 333 ARG A O 1
ATOM 2634 N N . LEU A 1 334 ? 8.818 2.619 -21.572 1.00 98.44 334 LEU A N 1
ATOM 2635 C CA . LEU A 1 334 ? 9.230 4.012 -21.709 1.00 98.44 334 LEU A CA 1
ATOM 2636 C C . LEU A 1 334 ? 10.200 4.183 -22.884 1.00 98.44 334 LEU A C 1
ATOM 2638 O O . LEU A 1 334 ? 9.992 5.035 -23.740 1.00 98.44 334 LEU A O 1
ATOM 2642 N N . SER A 1 335 ? 11.204 3.307 -22.962 1.00 98.31 335 SER A N 1
ATOM 2643 C CA . SER A 1 335 ? 12.184 3.285 -24.047 1.00 98.31 335 SER A CA 1
ATOM 2644 C C . SER A 1 335 ? 11.516 3.147 -25.419 1.00 98.31 335 SER A C 1
ATOM 2646 O O . SER A 1 335 ? 11.675 4.016 -26.272 1.00 98.31 335 SER A O 1
ATOM 2648 N N . ARG A 1 336 ? 10.645 2.143 -25.590 1.00 97.12 336 ARG A N 1
ATOM 2649 C CA . ARG A 1 336 ? 9.889 1.935 -26.837 1.00 97.12 336 ARG A CA 1
ATOM 2650 C C . ARG A 1 336 ? 8.959 3.093 -27.195 1.00 97.12 336 ARG A C 1
ATOM 2652 O O . ARG A 1 336 ? 8.749 3.355 -28.378 1.00 97.12 336 ARG A O 1
ATOM 2659 N N . ALA A 1 337 ? 8.383 3.767 -26.201 1.00 97.69 337 ALA A N 1
ATOM 2660 C CA . ALA A 1 337 ? 7.530 4.926 -26.442 1.00 97.69 337 ALA A CA 1
ATOM 2661 C C . ALA A 1 337 ? 8.351 6.090 -27.012 1.00 97.69 337 ALA A C 1
ATOM 2663 O O . ALA A 1 337 ? 7.935 6.707 -27.992 1.00 97.69 337 ALA A O 1
ATOM 2664 N N . TYR A 1 338 ? 9.551 6.326 -26.472 1.00 98.19 338 TYR A N 1
ATOM 2665 C CA . TYR A 1 338 ? 10.488 7.305 -27.019 1.00 98.19 338 TYR A CA 1
ATOM 2666 C C . TYR A 1 338 ? 11.025 6.917 -28.403 1.00 98.19 338 TYR A C 1
ATOM 2668 O O . TYR A 1 338 ? 11.071 7.775 -29.282 1.00 98.19 338 TYR A O 1
ATOM 2676 N N . GLU A 1 339 ? 11.334 5.640 -28.656 1.00 95.94 339 GLU A N 1
ATOM 2677 C CA . GLU A 1 339 ? 11.693 5.157 -30.002 1.00 95.94 339 GLU A CA 1
ATOM 2678 C C . GLU A 1 339 ? 10.594 5.472 -31.021 1.00 95.94 339 GLU A C 1
ATOM 2680 O O . GLU A 1 339 ? 10.859 6.030 -32.085 1.00 95.94 339 GLU A O 1
ATOM 2685 N N . ALA A 1 340 ? 9.339 5.171 -30.676 1.00 94.75 340 ALA A N 1
ATOM 2686 C CA . ALA A 1 340 ? 8.194 5.427 -31.542 1.00 94.75 340 ALA A CA 1
ATOM 2687 C C . ALA A 1 340 ? 7.948 6.927 -31.788 1.00 94.75 340 ALA A C 1
ATOM 2689 O O . ALA A 1 340 ? 7.368 7.279 -32.816 1.00 94.75 340 ALA A O 1
ATOM 2690 N N . LEU A 1 341 ? 8.382 7.795 -30.866 1.00 96.38 341 LEU A N 1
ATOM 2691 C CA . LEU A 1 341 ? 8.366 9.255 -31.006 1.00 96.38 341 LEU A CA 1
ATOM 2692 C C . LEU A 1 341 ? 9.550 9.802 -31.821 1.00 96.38 341 LEU A C 1
ATOM 2694 O O . LEU A 1 341 ? 9.550 10.987 -32.144 1.00 96.38 341 LEU A O 1
ATOM 2698 N N . GLY A 1 342 ? 10.537 8.968 -32.168 1.00 95.38 342 GLY A N 1
ATOM 2699 C CA . GLY A 1 342 ? 11.758 9.399 -32.853 1.00 95.38 342 GLY A CA 1
ATOM 2700 C C . GLY A 1 342 ? 12.811 10.010 -31.922 1.00 95.38 342 GLY A C 1
ATOM 2701 O O . GLY A 1 342 ? 13.662 10.764 -32.388 1.00 95.38 342 GLY A O 1
ATOM 2702 N N . ASN A 1 343 ? 12.769 9.671 -30.630 1.00 96.25 343 ASN A N 1
ATOM 2703 C CA . ASN A 1 343 ? 13.637 10.198 -29.574 1.00 96.25 343 ASN A CA 1
ATOM 2704 C C . ASN A 1 343 ? 14.596 9.102 -29.050 1.00 96.25 343 ASN A C 1
ATOM 2706 O O . ASN A 1 343 ? 14.396 8.557 -27.962 1.00 96.25 343 ASN A O 1
ATOM 2710 N N . PRO A 1 344 ? 15.629 8.707 -29.819 1.00 92.00 344 PRO A N 1
ATOM 2711 C CA . PRO A 1 344 ? 16.488 7.569 -29.476 1.00 92.00 344 PRO A CA 1
ATOM 2712 C C . PRO A 1 344 ? 17.380 7.815 -28.252 1.00 92.00 344 PRO A C 1
ATOM 2714 O O . PRO A 1 344 ? 17.788 6.859 -27.595 1.00 92.00 344 PRO A O 1
ATOM 2717 N N . TYR A 1 345 ? 17.690 9.073 -27.927 1.00 94.69 345 TYR A N 1
ATOM 2718 C CA . TYR A 1 345 ? 18.499 9.409 -26.755 1.00 94.69 345 TYR A CA 1
ATOM 2719 C C . TYR A 1 345 ? 17.726 9.140 -25.458 1.00 94.69 345 TYR A C 1
ATOM 2721 O O . TYR A 1 345 ? 18.184 8.385 -24.603 1.00 94.69 345 TYR A O 1
ATOM 2729 N N . GLU A 1 346 ? 16.511 9.672 -25.357 1.00 97.56 346 GLU A N 1
ATOM 2730 C CA . GLU A 1 346 ? 15.589 9.462 -24.241 1.00 97.56 346 GLU A CA 1
ATOM 2731 C C . GLU A 1 346 ? 15.219 7.975 -24.102 1.00 97.56 346 GLU A C 1
ATOM 2733 O O . GLU A 1 346 ? 15.062 7.457 -22.992 1.00 97.56 346 GLU A O 1
ATOM 2738 N N . ALA A 1 347 ? 15.153 7.249 -25.225 1.00 97.81 347 ALA A N 1
ATOM 2739 C CA . ALA A 1 347 ? 14.961 5.804 -25.218 1.00 97.81 347 ALA A CA 1
ATOM 2740 C C . ALA A 1 347 ? 16.117 5.050 -24.539 1.00 97.81 347 ALA A C 1
ATOM 2742 O O . ALA A 1 347 ? 15.864 4.136 -23.746 1.00 97.81 347 ALA A O 1
ATOM 2743 N N . GLN A 1 348 ? 17.372 5.426 -24.816 1.00 97.62 348 GLN A N 1
ATOM 2744 C CA . GLN A 1 348 ? 18.538 4.868 -24.122 1.00 97.62 348 GLN A CA 1
ATOM 2745 C C . GLN A 1 348 ? 18.558 5.287 -22.650 1.00 97.62 348 GLN A C 1
ATOM 2747 O O . GLN A 1 348 ? 18.787 4.449 -21.775 1.00 97.62 348 GLN A O 1
ATOM 2752 N N . GLU A 1 349 ? 18.266 6.558 -22.363 1.00 97.81 349 GLU A N 1
ATOM 2753 C CA . GLU A 1 349 ? 18.250 7.095 -21.003 1.00 97.81 349 GLU A CA 1
ATOM 2754 C C . GLU A 1 349 ? 17.284 6.327 -20.099 1.00 97.81 349 GLU A C 1
ATOM 2756 O O . GLU A 1 349 ? 17.648 5.957 -18.980 1.00 97.81 349 GLU A O 1
ATOM 2761 N N . ALA A 1 350 ? 16.084 6.010 -20.592 1.00 98.19 350 ALA A N 1
ATOM 2762 C CA . ALA A 1 350 ? 15.108 5.205 -19.867 1.00 98.19 350 ALA A CA 1
ATOM 2763 C C . ALA A 1 350 ? 15.688 3.853 -19.408 1.00 98.19 350 ALA A C 1
ATOM 2765 O O . ALA A 1 350 ? 15.535 3.468 -18.250 1.00 98.19 350 ALA A O 1
ATOM 2766 N N . LEU A 1 351 ? 16.400 3.135 -20.279 1.00 98.44 351 LEU A N 1
ATOM 2767 C CA . LEU A 1 351 ? 16.982 1.829 -19.941 1.00 98.44 351 LEU A CA 1
ATOM 2768 C C . LEU A 1 351 ? 18.161 1.962 -18.980 1.00 98.44 351 LEU A C 1
ATOM 2770 O O . LEU A 1 351 ? 18.287 1.172 -18.043 1.00 98.44 351 LEU A O 1
ATOM 2774 N N . VAL A 1 352 ? 18.999 2.979 -19.183 1.00 98.12 352 VAL A N 1
ATOM 2775 C CA . VAL A 1 352 ? 20.145 3.267 -18.317 1.00 98.12 352 VAL A CA 1
ATOM 2776 C C . VAL A 1 352 ? 19.686 3.670 -16.916 1.00 98.12 352 VAL A C 1
ATOM 2778 O O . VAL A 1 352 ? 20.267 3.199 -15.939 1.00 98.12 352 VAL A O 1
ATOM 2781 N N . ARG A 1 353 ? 18.605 4.454 -16.783 1.00 97.50 353 ARG A N 1
ATOM 2782 C CA . ARG A 1 353 ? 17.964 4.747 -15.486 1.00 97.50 353 ARG A CA 1
ATOM 2783 C C . ARG A 1 353 ? 17.629 3.458 -14.735 1.00 97.50 353 ARG A C 1
ATOM 2785 O O . ARG A 1 353 ? 17.980 3.345 -13.565 1.00 97.50 353 ARG A O 1
ATOM 2792 N N . GLY A 1 354 ? 17.021 2.481 -15.412 1.00 97.12 354 GLY A N 1
ATOM 2793 C CA . GLY A 1 354 ? 16.739 1.164 -14.837 1.00 97.12 354 GLY A CA 1
ATOM 2794 C C . GLY A 1 354 ? 18.013 0.404 -14.452 1.00 97.12 354 GLY A C 1
ATOM 2795 O O . GLY A 1 354 ? 18.153 -0.027 -13.313 1.00 97.12 354 GLY A O 1
ATOM 2796 N N . LEU A 1 355 ? 18.985 0.290 -15.361 1.00 98.12 355 LEU A N 1
ATOM 2797 C CA . LEU A 1 355 ? 20.245 -0.438 -15.131 1.00 98.12 355 LEU A CA 1
ATOM 2798 C C . LEU A 1 355 ? 21.139 0.178 -14.038 1.00 98.12 355 LEU A C 1
ATOM 2800 O O . LEU A 1 355 ? 22.007 -0.507 -13.501 1.00 98.12 355 LEU A O 1
ATOM 2804 N N . ARG A 1 356 ? 20.936 1.446 -13.673 1.00 96.94 356 ARG A N 1
ATOM 2805 C CA . ARG A 1 356 ? 21.628 2.079 -12.539 1.00 96.94 356 ARG A CA 1
ATOM 2806 C C . ARG A 1 356 ? 21.054 1.675 -11.180 1.00 96.94 356 ARG A C 1
ATOM 2808 O O . ARG A 1 356 ? 21.724 1.860 -10.164 1.00 96.94 356 ARG A O 1
ATOM 2815 N N . LEU A 1 357 ? 19.847 1.114 -11.131 1.00 95.50 357 LEU A N 1
ATOM 2816 C CA . LEU A 1 357 ? 19.261 0.643 -9.881 1.00 95.50 357 LEU A CA 1
ATOM 2817 C C . LEU A 1 357 ? 19.941 -0.642 -9.413 1.00 95.50 357 LEU A C 1
ATOM 2819 O O . LEU A 1 357 ? 20.180 -1.561 -10.195 1.00 95.50 357 LEU A O 1
ATOM 2823 N N . LYS A 1 358 ? 20.196 -0.741 -8.105 1.00 94.69 358 LYS A N 1
ATOM 2824 C CA . LYS A 1 358 ? 20.843 -1.910 -7.491 1.00 94.69 358 LYS A CA 1
ATOM 2825 C C . LYS A 1 358 ? 20.131 -3.225 -7.831 1.00 94.69 358 LYS A C 1
ATOM 2827 O O . LYS A 1 358 ? 20.807 -4.217 -8.082 1.00 94.69 358 LYS A O 1
ATOM 2832 N N . ASP A 1 359 ? 18.800 -3.215 -7.864 1.00 93.19 359 ASP A N 1
ATOM 2833 C CA . ASP A 1 359 ? 17.986 -4.410 -8.114 1.00 93.19 359 ASP A CA 1
ATOM 2834 C C . ASP A 1 359 ? 17.905 -4.788 -9.603 1.00 93.19 359 ASP A C 1
ATOM 2836 O O . ASP A 1 359 ? 17.586 -5.928 -9.936 1.00 93.19 359 ASP A O 1
ATOM 2840 N N . LEU A 1 360 ? 18.230 -3.855 -10.509 1.00 96.69 360 LEU A N 1
ATOM 2841 C CA . LEU A 1 360 ? 18.118 -4.035 -11.961 1.00 96.69 360 LEU A CA 1
ATOM 2842 C C . LEU A 1 360 ? 19.454 -3.974 -12.707 1.00 96.69 360 LEU A C 1
ATOM 2844 O O . LEU A 1 360 ? 19.496 -4.276 -13.898 1.00 96.69 360 LEU A O 1
ATOM 2848 N N . ASN A 1 361 ? 20.564 -3.671 -12.036 1.00 96.25 361 ASN A N 1
ATOM 2849 C CA . ASN A 1 361 ? 21.876 -3.563 -12.677 1.00 96.25 361 ASN A CA 1
ATOM 2850 C C . ASN A 1 361 ? 22.351 -4.855 -13.358 1.00 96.25 361 ASN A C 1
ATOM 2852 O O . ASN A 1 361 ? 23.154 -4.802 -14.284 1.00 96.25 361 ASN A O 1
ATOM 2856 N N . LYS A 1 362 ? 21.840 -6.017 -12.941 1.00 96.62 362 LYS A N 1
ATOM 2857 C CA . LYS A 1 362 ? 22.104 -7.336 -13.540 1.00 96.62 362 LYS A CA 1
ATOM 2858 C C . LYS A 1 362 ? 20.943 -7.841 -14.405 1.00 96.62 362 LYS A C 1
ATOM 2860 O O . LYS A 1 362 ? 20.893 -9.019 -14.751 1.00 96.62 362 LYS A O 1
ATOM 2865 N N . HIS A 1 363 ? 19.998 -6.975 -14.765 1.00 97.25 363 HIS A N 1
ATOM 2866 C CA . HIS A 1 363 ? 18.845 -7.350 -15.574 1.00 97.25 363 HIS A CA 1
ATOM 2867 C C . HIS A 1 363 ? 19.204 -7.395 -17.068 1.00 97.25 363 HIS A C 1
ATOM 2869 O O . HIS A 1 363 ? 19.089 -6.403 -17.792 1.00 97.25 363 HIS A O 1
ATOM 2875 N N . TYR A 1 364 ? 19.585 -8.578 -17.557 1.00 96.38 364 TYR A N 1
ATOM 2876 C CA . TYR A 1 364 ? 20.001 -8.780 -18.949 1.00 96.38 364 TYR A CA 1
ATOM 2877 C C . TYR A 1 364 ? 18.984 -8.321 -19.995 1.00 96.38 364 TYR A C 1
ATOM 2879 O O . TYR A 1 364 ? 19.390 -7.777 -21.007 1.00 96.38 364 TYR A O 1
ATOM 2887 N N . GLY A 1 365 ? 17.676 -8.435 -19.747 1.00 96.00 365 GLY A N 1
ATOM 2888 C CA . GLY A 1 365 ? 16.678 -7.963 -20.715 1.00 96.00 365 GLY A CA 1
ATOM 2889 C C . GLY A 1 365 ? 16.696 -6.444 -20.952 1.00 96.00 365 GLY A C 1
ATOM 2890 O O . GLY A 1 365 ? 16.327 -5.998 -22.032 1.00 96.00 365 GLY A O 1
ATOM 2891 N N . LEU A 1 366 ? 17.143 -5.650 -19.968 1.00 97.69 366 LEU A N 1
ATOM 2892 C CA . LEU A 1 366 ? 17.294 -4.197 -20.134 1.00 97.69 366 LEU A CA 1
ATOM 2893 C C . LEU A 1 366 ? 18.590 -3.878 -20.876 1.00 97.69 366 LEU A C 1
ATOM 2895 O O . LEU A 1 366 ? 18.588 -3.046 -21.778 1.00 97.69 366 LEU A O 1
ATOM 2899 N N . ALA A 1 367 ? 19.671 -4.577 -20.518 1.00 97.88 367 ALA A N 1
ATOM 2900 C CA . ALA A 1 367 ? 20.951 -4.476 -21.205 1.00 97.88 367 ALA A CA 1
ATOM 2901 C C . ALA A 1 367 ? 20.830 -4.863 -22.684 1.00 97.88 367 ALA A C 1
ATOM 2903 O O . ALA A 1 367 ? 21.299 -4.124 -23.539 1.00 97.88 367 ALA A O 1
ATOM 2904 N N . ASP A 1 368 ? 20.147 -5.966 -22.988 1.00 97.00 368 ASP A N 1
ATOM 2905 C CA . ASP A 1 368 ? 19.926 -6.430 -24.356 1.00 97.00 368 ASP A CA 1
ATOM 2906 C C . ASP A 1 368 ? 19.138 -5.392 -25.164 1.00 97.00 368 ASP A C 1
ATOM 2908 O O . ASP A 1 368 ? 19.545 -5.060 -26.273 1.00 97.00 368 ASP A O 1
ATOM 2912 N N . HIS A 1 369 ? 18.062 -4.814 -24.610 1.00 97.31 369 HIS A N 1
ATOM 2913 C CA . HIS A 1 369 ? 17.308 -3.754 -25.299 1.00 97.31 369 HIS A CA 1
ATOM 2914 C C . HIS A 1 369 ? 18.181 -2.519 -25.558 1.00 97.31 369 HIS A C 1
ATOM 2916 O O . HIS A 1 369 ? 18.152 -1.967 -26.655 1.00 97.31 369 HIS A O 1
ATOM 2922 N N . LEU A 1 370 ? 19.008 -2.115 -24.589 1.00 97.88 370 LEU A N 1
ATOM 2923 C CA . LEU A 1 370 ? 19.934 -0.993 -24.758 1.00 97.88 370 LEU A CA 1
ATOM 2924 C C . LEU A 1 370 ? 20.968 -1.280 -25.856 1.00 97.88 370 LEU A C 1
ATOM 2926 O O . LEU A 1 370 ? 21.250 -0.414 -26.680 1.00 97.88 370 LEU A O 1
ATOM 2930 N N . LEU A 1 371 ? 21.487 -2.507 -25.910 1.00 97.06 371 LEU A N 1
ATOM 2931 C CA . LEU A 1 371 ? 22.419 -2.945 -26.947 1.00 97.06 371 LEU A CA 1
ATOM 2932 C C . LEU A 1 371 ? 21.767 -2.954 -28.331 1.00 97.06 371 LEU A C 1
ATOM 2934 O O . LEU A 1 371 ? 22.399 -2.527 -29.295 1.00 97.06 371 LEU A O 1
ATOM 2938 N N . PHE A 1 372 ? 20.512 -3.397 -28.450 1.00 95.94 372 PHE A N 1
ATOM 2939 C CA . PHE A 1 372 ? 19.764 -3.316 -29.708 1.00 95.94 372 PHE A CA 1
ATOM 2940 C C . PHE A 1 372 ? 19.637 -1.865 -30.186 1.00 95.94 372 PHE A C 1
ATOM 2942 O O . PHE A 1 372 ? 19.995 -1.579 -31.328 1.00 95.94 372 PHE A O 1
ATOM 2949 N N . LEU A 1 373 ? 19.264 -0.939 -29.299 1.00 94.62 373 LEU A N 1
ATOM 2950 C CA . LEU A 1 373 ? 19.206 0.491 -29.617 1.00 94.62 373 LEU A CA 1
ATOM 2951 C C . LEU A 1 373 ? 20.547 1.046 -30.104 1.00 94.62 373 LEU A C 1
ATOM 2953 O O . LEU A 1 373 ? 20.618 1.712 -31.134 1.00 94.62 373 LEU A O 1
ATOM 2957 N N . GLN A 1 374 ? 21.628 0.730 -29.394 1.00 94.88 374 GLN A N 1
ATOM 2958 C CA . GLN A 1 374 ? 22.975 1.216 -29.707 1.00 94.88 374 GLN A CA 1
ATOM 2959 C C . GLN A 1 374 ? 23.569 0.605 -30.983 1.00 94.88 374 GLN A C 1
ATOM 2961 O O . GLN A 1 374 ? 24.590 1.081 -31.477 1.00 94.88 374 GLN A O 1
ATOM 2966 N N . THR A 1 375 ? 22.966 -0.458 -31.516 1.00 94.12 375 THR A N 1
ATOM 2967 C CA . THR A 1 375 ? 23.450 -1.186 -32.700 1.00 94.12 375 THR A CA 1
ATOM 2968 C C . THR A 1 375 ? 22.476 -1.120 -33.877 1.00 94.12 375 THR A C 1
ATOM 2970 O O . THR A 1 375 ? 22.643 -1.866 -34.846 1.00 94.12 375 THR A O 1
ATOM 2973 N N . ASN A 1 376 ? 21.486 -0.220 -33.831 1.00 89.81 376 ASN A N 1
ATOM 2974 C CA . ASN A 1 376 ? 20.426 -0.105 -34.839 1.00 89.81 376 ASN A CA 1
ATOM 2975 C C . ASN A 1 376 ? 19.732 -1.458 -35.092 1.00 89.81 376 ASN A C 1
ATOM 2977 O O . ASN A 1 376 ? 19.720 -1.964 -36.216 1.00 89.81 376 ASN A O 1
ATOM 2981 N N . ASP A 1 377 ? 19.238 -2.073 -34.017 1.00 90.00 377 ASP A N 1
ATOM 2982 C CA . ASP A 1 377 ? 18.490 -3.337 -33.982 1.00 90.00 377 ASP A CA 1
ATOM 2983 C C . ASP A 1 377 ? 19.258 -4.602 -34.395 1.00 90.00 377 ASP A C 1
ATOM 2985 O O . ASP A 1 377 ? 18.686 -5.692 -34.464 1.00 90.00 377 ASP A O 1
ATOM 2989 N N . LYS A 1 378 ? 20.573 -4.516 -34.617 1.00 90.44 378 LYS A N 1
ATOM 2990 C CA . LYS A 1 378 ? 21.394 -5.691 -34.967 1.00 90.44 378 LYS A CA 1
ATOM 2991 C C . LYS A 1 378 ? 21.837 -6.505 -33.750 1.00 90.44 378 LYS A C 1
ATOM 2993 O O . LYS A 1 378 ? 22.153 -7.689 -33.884 1.00 90.44 378 LYS A O 1
ATOM 2998 N N . GLY A 1 379 ? 21.874 -5.879 -32.576 1.00 92.94 379 GLY A N 1
ATOM 2999 C CA . GLY A 1 379 ? 22.463 -6.437 -31.364 1.00 92.94 379 GLY A CA 1
ATOM 3000 C C . GLY A 1 379 ? 23.966 -6.703 -31.510 1.00 92.94 379 GLY A C 1
ATOM 3001 O O . GLY A 1 379 ? 24.579 -6.457 -32.552 1.00 92.94 379 GLY A O 1
ATOM 3002 N N . LEU A 1 380 ? 24.569 -7.274 -30.463 1.00 93.25 380 LEU A N 1
ATOM 3003 C CA . LEU A 1 380 ? 25.995 -7.628 -30.472 1.00 93.25 380 LEU A CA 1
ATOM 3004 C C . LEU A 1 380 ? 26.343 -8.669 -31.548 1.00 93.25 380 LEU A C 1
ATOM 3006 O O . LEU A 1 380 ? 27.424 -8.616 -32.120 1.00 93.25 380 LEU A O 1
ATOM 3010 N N . ALA A 1 381 ? 25.413 -9.561 -31.906 1.00 89.69 381 ALA A N 1
ATOM 3011 C CA . ALA A 1 381 ? 25.620 -10.554 -32.964 1.00 89.69 381 ALA A CA 1
ATOM 3012 C C . ALA A 1 381 ? 25.918 -9.930 -34.345 1.00 89.69 381 ALA A C 1
ATOM 3014 O O . ALA A 1 381 ? 26.550 -10.571 -35.182 1.00 89.69 381 ALA A O 1
ATOM 3015 N N . GLY A 1 382 ? 25.496 -8.682 -34.582 1.00 87.56 382 GLY A N 1
ATOM 3016 C CA . GLY A 1 382 ? 25.838 -7.932 -35.792 1.00 87.56 382 GLY A CA 1
ATOM 3017 C C . GLY A 1 382 ? 27.274 -7.395 -35.824 1.00 87.56 382 GLY A C 1
ATOM 3018 O O . GLY A 1 382 ? 27.720 -6.932 -36.873 1.00 87.56 382 GLY A O 1
ATOM 3019 N N . LEU A 1 383 ? 27.998 -7.447 -34.703 1.00 92.62 383 LEU A N 1
ATOM 3020 C CA . LEU A 1 383 ? 29.386 -7.004 -34.564 1.00 92.62 383 LEU A CA 1
ATOM 3021 C C . LEU A 1 383 ? 30.300 -8.228 -34.700 1.00 92.62 383 LEU A C 1
ATOM 3023 O O . LEU A 1 383 ? 30.660 -8.866 -33.715 1.00 92.62 383 LEU A O 1
ATOM 3027 N N . THR A 1 384 ? 30.609 -8.601 -35.942 1.00 90.44 384 THR A N 1
ATOM 3028 C CA . THR A 1 384 ? 31.164 -9.924 -36.286 1.00 90.44 384 THR A CA 1
ATOM 3029 C C . THR A 1 384 ? 32.681 -10.054 -36.156 1.00 90.44 384 THR A C 1
ATOM 3031 O O . THR A 1 384 ? 33.199 -11.161 -36.261 1.00 90.44 384 THR A O 1
ATOM 3034 N N . SER A 1 385 ? 33.414 -8.954 -35.984 1.00 94.19 385 SER A N 1
ATOM 3035 C CA . SER A 1 385 ? 34.872 -8.961 -35.818 1.00 94.19 385 SER A CA 1
ATOM 3036 C C . SER A 1 385 ? 35.297 -8.032 -34.688 1.00 94.19 385 SER A C 1
ATOM 3038 O O . SER A 1 385 ? 34.558 -7.116 -34.320 1.00 94.19 385 SER A O 1
ATOM 3040 N N . MET A 1 386 ? 36.499 -8.263 -34.150 1.00 95.25 386 MET A N 1
ATOM 3041 C CA . MET A 1 386 ? 37.037 -7.461 -33.049 1.00 95.25 386 MET A CA 1
ATOM 3042 C C . MET A 1 386 ? 37.124 -5.983 -33.442 1.00 95.25 386 MET A C 1
ATOM 3044 O O . MET A 1 386 ? 36.663 -5.131 -32.695 1.00 95.25 386 MET A O 1
ATOM 3048 N N . ASP A 1 387 ? 37.605 -5.681 -34.650 1.00 95.25 387 ASP A N 1
ATOM 3049 C CA . ASP A 1 387 ? 37.725 -4.300 -35.131 1.00 95.25 387 ASP A CA 1
ATOM 3050 C C . ASP A 1 387 ? 36.367 -3.583 -35.197 1.00 95.25 387 ASP A C 1
ATOM 3052 O O . ASP A 1 387 ? 36.251 -2.430 -34.789 1.00 95.25 387 ASP A O 1
ATOM 3056 N N . VAL A 1 388 ? 35.320 -4.272 -35.672 1.00 94.38 388 VAL A N 1
ATOM 3057 C CA . VAL A 1 388 ? 33.959 -3.714 -35.751 1.00 94.38 388 VAL A CA 1
ATOM 3058 C C . VAL A 1 388 ? 33.376 -3.505 -34.352 1.00 94.38 388 VAL A C 1
ATOM 3060 O O . VAL A 1 388 ? 32.729 -2.489 -34.103 1.00 94.38 388 VAL A O 1
ATOM 3063 N N . PHE A 1 389 ? 33.618 -4.445 -33.436 1.00 96.44 389 PHE A N 1
ATOM 3064 C CA . PHE A 1 389 ? 33.167 -4.349 -32.052 1.00 96.44 389 PHE A CA 1
ATOM 3065 C C . PHE A 1 389 ? 33.865 -3.214 -31.287 1.00 96.44 389 PHE A C 1
ATOM 3067 O O . PHE A 1 389 ? 33.177 -2.412 -30.659 1.00 96.44 389 PHE A O 1
ATOM 3074 N N . GLU A 1 390 ? 35.194 -3.085 -31.373 1.00 95.44 390 GLU A N 1
ATOM 3075 C CA . GLU A 1 390 ? 35.923 -1.990 -30.715 1.00 95.44 390 GLU A CA 1
ATOM 3076 C C . GLU A 1 390 ? 35.567 -0.626 -31.307 1.00 95.44 390 GLU A C 1
ATOM 3078 O O . GLU A 1 390 ? 35.422 0.341 -30.563 1.00 95.44 390 GLU A O 1
ATOM 3083 N N . ALA A 1 391 ? 35.396 -0.531 -32.631 1.00 95.00 391 ALA A N 1
ATOM 3084 C CA . ALA A 1 391 ? 34.974 0.712 -33.271 1.00 95.00 391 ALA A CA 1
ATOM 3085 C C . ALA A 1 391 ? 33.586 1.153 -32.778 1.00 95.00 391 ALA A C 1
ATOM 3087 O O . ALA A 1 391 ? 33.391 2.320 -32.445 1.00 95.00 391 ALA A O 1
ATOM 3088 N N . TRP A 1 392 ? 32.636 0.218 -32.672 1.00 96.06 392 TRP A N 1
ATOM 3089 C CA . TRP A 1 392 ? 31.322 0.495 -32.091 1.00 96.06 392 TRP A CA 1
ATOM 3090 C C . TRP A 1 392 ? 31.419 0.902 -30.616 1.00 96.06 392 TRP A C 1
ATOM 3092 O O . TRP A 1 392 ? 30.816 1.895 -30.211 1.00 96.06 392 TRP A O 1
ATOM 3102 N N . LEU A 1 393 ? 32.198 0.172 -29.815 1.00 95.06 393 LEU A N 1
ATOM 3103 C CA . LEU A 1 393 ? 32.332 0.447 -28.388 1.00 95.06 393 LEU A CA 1
ATOM 3104 C C . LEU A 1 393 ? 32.950 1.831 -28.136 1.00 95.06 393 LEU A C 1
ATOM 3106 O O . LEU A 1 393 ? 32.469 2.562 -27.272 1.00 95.06 393 LEU A O 1
ATOM 3110 N N . ASN A 1 394 ? 33.959 2.215 -28.923 1.00 94.50 394 ASN A N 1
ATOM 3111 C CA . ASN A 1 394 ? 34.528 3.564 -28.899 1.00 94.50 394 ASN A CA 1
ATOM 3112 C C . ASN A 1 394 ? 33.495 4.619 -29.307 1.00 94.50 394 ASN A C 1
ATOM 3114 O O . ASN A 1 394 ? 33.396 5.652 -28.651 1.00 94.50 394 ASN A O 1
ATOM 3118 N N . SER A 1 395 ? 32.662 4.341 -30.311 1.00 93.38 395 SER A N 1
ATOM 3119 C CA . SER A 1 395 ? 31.601 5.268 -30.707 1.00 93.38 395 SER A CA 1
ATOM 3120 C C . SER A 1 395 ? 30.596 5.530 -29.577 1.00 93.38 395 SER A C 1
ATOM 3122 O O . SER A 1 395 ? 30.224 6.679 -29.346 1.00 93.38 395 SER A O 1
ATOM 3124 N N . VAL A 1 396 ? 30.202 4.488 -28.837 1.00 93.19 396 VAL A N 1
ATOM 3125 C CA . VAL A 1 396 ? 29.238 4.579 -27.724 1.00 93.19 396 VAL A CA 1
ATOM 3126 C C . VAL A 1 396 ? 29.845 5.219 -26.472 1.00 93.19 396 VAL A C 1
ATOM 3128 O O . VAL A 1 396 ? 29.158 5.957 -25.767 1.00 93.19 396 VAL A O 1
ATOM 3131 N N . LEU A 1 397 ? 31.108 4.915 -26.158 1.00 93.44 397 LEU A N 1
ATOM 3132 C CA . LEU A 1 397 ? 31.746 5.329 -24.903 1.00 93.44 397 LEU A CA 1
ATOM 3133 C C . LEU A 1 397 ? 32.598 6.597 -25.014 1.00 93.44 397 LEU A C 1
ATOM 3135 O O . LEU A 1 397 ? 32.960 7.157 -23.979 1.00 93.44 397 LEU A O 1
ATOM 3139 N N . VAL A 1 398 ? 32.948 7.029 -26.228 1.00 91.12 398 VAL A N 1
ATOM 3140 C CA . VAL A 1 398 ? 33.890 8.133 -26.461 1.00 91.12 398 VAL A CA 1
ATOM 3141 C C . VAL A 1 398 ? 33.361 9.131 -27.489 1.00 91.12 398 VAL A C 1
ATOM 3143 O O . VAL A 1 398 ? 33.282 10.313 -27.166 1.00 91.12 398 VAL A O 1
ATOM 3146 N N . ASP A 1 399 ? 33.006 8.687 -28.700 1.00 88.69 399 ASP A N 1
ATOM 3147 C CA . ASP A 1 399 ? 32.779 9.623 -29.815 1.00 88.69 399 ASP A CA 1
ATOM 3148 C C . ASP A 1 399 ? 31.448 10.390 -29.712 1.00 88.69 399 ASP A C 1
ATOM 3150 O O . ASP A 1 399 ? 31.395 11.581 -30.019 1.00 88.69 399 ASP A O 1
ATOM 3154 N N . ASP A 1 400 ? 30.363 9.736 -29.284 1.00 89.88 400 ASP A N 1
ATOM 3155 C CA . ASP A 1 400 ? 29.086 10.405 -29.019 1.00 89.88 400 ASP A CA 1
ATOM 3156 C C . ASP A 1 400 ? 29.066 10.947 -27.587 1.00 89.88 400 ASP A C 1
ATOM 3158 O O . ASP A 1 400 ? 28.751 10.222 -26.647 1.00 89.88 400 ASP A O 1
ATOM 3162 N N . GLU A 1 401 ? 29.357 12.239 -27.415 1.00 91.44 401 GLU A N 1
A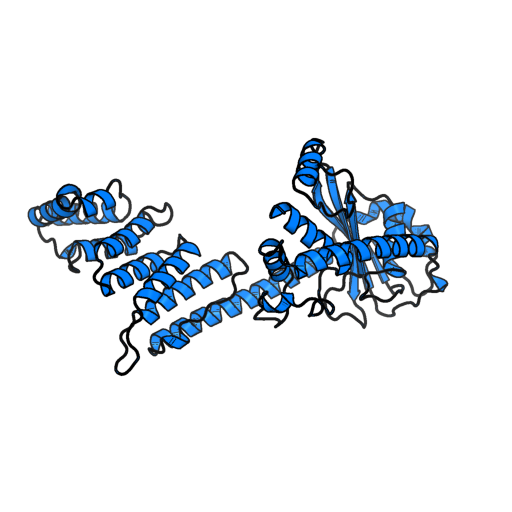TOM 3163 C CA . GLU A 1 401 ? 29.419 12.891 -26.099 1.00 91.44 401 GLU A CA 1
ATOM 3164 C C . GLU A 1 401 ? 28.165 12.666 -25.240 1.00 91.44 401 GLU A C 1
ATOM 3166 O O . GLU A 1 401 ? 28.265 12.482 -24.022 1.00 91.44 401 GLU A O 1
ATOM 3171 N N . LYS A 1 402 ? 26.972 12.672 -25.851 1.00 91.00 402 LYS A N 1
ATOM 3172 C CA . LYS A 1 402 ? 25.714 12.514 -25.113 1.00 91.00 402 LYS A CA 1
ATOM 3173 C C . LYS A 1 402 ? 25.545 11.079 -24.633 1.00 91.00 402 LYS A C 1
ATOM 3175 O O . LYS A 1 402 ? 25.199 10.862 -23.468 1.00 91.00 402 LYS A O 1
ATOM 3180 N N . THR A 1 403 ? 25.794 10.113 -25.513 1.00 90.75 403 THR A N 1
ATOM 3181 C CA . THR A 1 403 ? 25.713 8.688 -25.172 1.00 90.75 403 THR A CA 1
ATOM 3182 C C . THR A 1 403 ? 26.835 8.294 -24.208 1.00 90.75 403 THR A C 1
ATOM 3184 O O . THR A 1 403 ? 26.568 7.640 -23.203 1.00 90.75 403 THR A O 1
ATOM 3187 N N . ALA A 1 404 ? 28.058 8.783 -24.404 1.00 93.50 404 ALA A N 1
ATOM 3188 C CA . ALA A 1 404 ? 29.188 8.565 -23.506 1.00 93.50 404 ALA A CA 1
ATOM 3189 C C . ALA A 1 404 ? 28.899 9.081 -22.086 1.00 93.50 404 ALA A C 1
ATOM 3191 O O . ALA A 1 404 ? 29.132 8.374 -21.102 1.00 93.50 404 ALA A O 1
ATOM 3192 N N . ALA A 1 405 ? 28.321 10.282 -21.954 1.00 94.38 405 ALA A N 1
ATOM 3193 C CA . ALA A 1 405 ? 27.910 10.825 -20.659 1.00 94.38 405 ALA A CA 1
ATOM 3194 C C . ALA A 1 405 ? 26.829 9.967 -19.978 1.00 94.38 405 ALA A C 1
ATOM 3196 O O . ALA A 1 405 ? 26.855 9.783 -18.757 1.00 94.38 405 ALA A O 1
ATOM 3197 N N . LEU A 1 406 ? 25.897 9.414 -20.759 1.00 94.56 406 LEU A N 1
ATOM 3198 C CA . LEU A 1 406 ? 24.860 8.515 -20.260 1.00 94.56 406 LEU A CA 1
ATOM 3199 C C . LEU A 1 406 ? 25.447 7.172 -19.784 1.00 94.56 406 LEU A C 1
ATOM 3201 O O . LEU A 1 406 ? 25.076 6.670 -18.720 1.00 94.56 406 LEU A O 1
ATOM 3205 N N . MET A 1 407 ? 26.386 6.615 -20.543 1.00 96.00 407 MET A N 1
ATOM 3206 C CA . MET A 1 407 ? 27.012 5.312 -20.292 1.00 96.00 407 MET A CA 1
ATOM 3207 C C . MET A 1 407 ? 28.127 5.356 -19.246 1.00 96.00 407 MET A C 1
ATOM 3209 O O . MET A 1 407 ? 28.596 4.310 -18.794 1.00 96.00 407 MET A O 1
ATOM 3213 N N . LYS A 1 408 ? 28.544 6.553 -18.829 1.00 93.94 408 LYS A N 1
ATOM 3214 C CA . LYS A 1 408 ? 29.559 6.743 -17.799 1.00 93.94 408 LYS A CA 1
ATOM 3215 C C . LYS A 1 408 ? 29.222 5.947 -16.532 1.00 93.94 408 LYS A C 1
ATOM 3217 O O . LYS A 1 408 ? 28.116 6.042 -15.999 1.00 93.94 408 LYS A O 1
ATOM 3222 N N . ASP A 1 409 ? 30.205 5.177 -16.066 1.00 91.31 409 ASP A N 1
ATOM 3223 C CA . ASP A 1 409 ? 30.142 4.310 -14.881 1.00 91.31 409 ASP A CA 1
ATOM 3224 C C . ASP A 1 409 ? 29.052 3.215 -14.936 1.00 91.31 409 ASP A C 1
ATOM 3226 O O . ASP A 1 409 ? 28.744 2.577 -13.924 1.00 91.31 409 ASP A O 1
ATOM 3230 N N . LEU A 1 410 ? 28.472 2.951 -16.115 1.00 93.50 410 LEU A N 1
ATOM 3231 C CA . LEU A 1 410 ? 27.477 1.898 -16.293 1.00 93.50 410 LEU A CA 1
ATOM 3232 C C . LEU A 1 410 ? 28.151 0.519 -16.372 1.00 93.50 410 LEU A C 1
ATOM 3234 O O . LEU A 1 410 ? 28.724 0.139 -17.390 1.00 93.50 410 LEU A O 1
ATOM 3238 N N . GLY A 1 411 ? 28.061 -0.241 -15.281 1.00 92.31 411 GLY A N 1
ATOM 3239 C CA . GLY A 1 411 ? 28.532 -1.626 -15.202 1.00 92.31 411 GLY A CA 1
ATOM 3240 C C . GLY A 1 411 ? 27.415 -2.664 -15.368 1.00 92.31 411 GLY A C 1
ATOM 3241 O O . GLY A 1 411 ? 26.448 -2.482 -16.108 1.00 92.31 411 GLY A O 1
ATOM 3242 N N . GLY A 1 412 ? 27.527 -3.772 -14.633 1.00 95.75 412 GLY A N 1
ATOM 3243 C CA . GLY A 1 412 ? 26.457 -4.766 -14.517 1.00 95.75 412 GLY A CA 1
ATOM 3244 C C . GLY A 1 412 ? 26.239 -5.591 -15.789 1.00 95.75 412 GLY A C 1
ATOM 3245 O O . GLY A 1 412 ? 27.196 -5.992 -16.447 1.00 95.75 412 GLY A O 1
ATOM 3246 N N . ALA A 1 413 ? 24.978 -5.877 -16.115 1.00 97.06 413 ALA A N 1
ATOM 3247 C CA . ALA A 1 413 ? 24.596 -6.754 -17.221 1.00 97.06 413 ALA A CA 1
ATOM 3248 C C . ALA A 1 413 ? 25.051 -6.234 -18.592 1.00 97.06 413 ALA A C 1
ATOM 3250 O O . ALA A 1 413 ? 25.430 -7.038 -19.440 1.00 97.06 413 ALA A O 1
ATOM 3251 N N . TRP A 1 414 ? 25.042 -4.913 -18.812 1.00 97.81 414 TRP A N 1
ATOM 3252 C CA . TRP A 1 414 ? 25.499 -4.331 -20.079 1.00 97.81 414 TRP A CA 1
ATOM 3253 C C . TRP A 1 414 ? 26.989 -4.608 -20.304 1.00 97.81 414 TRP A C 1
ATOM 3255 O O . TRP A 1 414 ? 27.365 -5.172 -21.330 1.00 97.81 414 TRP A O 1
ATOM 3265 N N . GLN A 1 415 ? 27.821 -4.327 -19.297 1.00 97.00 415 GLN A N 1
ATOM 3266 C CA . GLN A 1 415 ? 29.257 -4.602 -19.362 1.00 97.00 415 GLN A CA 1
ATOM 3267 C C . GLN A 1 415 ? 29.540 -6.103 -19.503 1.00 97.00 415 GLN A C 1
ATOM 3269 O O . GLN A 1 415 ? 30.358 -6.497 -20.329 1.00 97.00 415 GLN A O 1
ATOM 3274 N N . GLN A 1 416 ? 28.820 -6.948 -18.757 1.00 97.69 416 GLN A N 1
ATOM 3275 C CA . GLN A 1 416 ? 28.964 -8.403 -18.846 1.00 97.69 416 GLN A CA 1
ATOM 3276 C C . GLN A 1 416 ? 28.684 -8.926 -20.259 1.00 97.69 416 GLN A C 1
ATOM 3278 O O . GLN A 1 416 ? 29.463 -9.731 -20.763 1.00 97.69 416 GLN A O 1
ATOM 3283 N N . ARG A 1 417 ? 27.641 -8.427 -20.938 1.00 97.31 417 ARG A N 1
ATOM 3284 C CA . ARG A 1 417 ? 27.353 -8.803 -22.332 1.00 97.31 417 ARG A CA 1
ATOM 3285 C C . ARG A 1 417 ? 28.458 -8.379 -23.293 1.00 97.31 417 ARG A C 1
ATOM 3287 O O . ARG A 1 417 ? 28.848 -9.173 -24.148 1.00 97.31 417 ARG A O 1
ATOM 3294 N N . CYS A 1 418 ? 28.989 -7.169 -23.140 1.00 96.62 418 CYS A N 1
ATOM 3295 C CA . CYS A 1 418 ? 30.127 -6.703 -23.931 1.00 96.62 418 CYS A CA 1
ATOM 3296 C C . CYS A 1 418 ? 31.375 -7.577 -23.704 1.00 96.62 418 CYS A C 1
ATOM 3298 O O . CYS A 1 418 ? 32.033 -7.966 -24.669 1.00 96.62 418 CYS A O 1
ATOM 3300 N N . ASP A 1 419 ? 31.677 -7.937 -22.455 1.00 96.56 419 ASP A N 1
ATOM 3301 C CA . ASP A 1 419 ? 32.826 -8.780 -22.103 1.00 96.56 419 ASP A CA 1
ATOM 3302 C C . ASP A 1 419 ? 32.688 -10.215 -22.636 1.00 96.56 419 ASP A C 1
ATOM 3304 O O . ASP A 1 419 ? 33.658 -10.806 -23.117 1.00 96.56 419 ASP A O 1
ATOM 3308 N N . GLU A 1 420 ? 31.488 -10.793 -22.552 1.00 96.12 420 GLU A N 1
ATOM 3309 C CA . GLU A 1 420 ? 31.170 -12.114 -23.102 1.00 96.12 420 GLU A CA 1
ATOM 3310 C C . GLU A 1 420 ? 31.314 -12.133 -24.625 1.00 96.12 420 GLU A C 1
ATOM 3312 O O . GLU A 1 420 ? 31.967 -13.026 -25.172 1.00 96.12 420 GLU A O 1
ATOM 3317 N N . HIS A 1 421 ? 30.776 -11.121 -25.309 1.00 96.12 421 HIS A N 1
ATOM 3318 C CA . HIS A 1 421 ? 30.876 -11.002 -26.762 1.00 96.12 421 HIS A CA 1
ATOM 3319 C C . HIS A 1 421 ? 32.323 -10.815 -27.222 1.00 96.12 421 HIS A C 1
ATOM 3321 O O . HIS A 1 421 ? 32.784 -11.521 -28.117 1.00 96.12 421 HIS A O 1
ATOM 3327 N N . ARG A 1 422 ? 33.088 -9.955 -26.536 1.00 96.38 422 ARG A N 1
ATOM 3328 C CA . ARG A 1 422 ? 34.526 -9.756 -26.781 1.00 96.38 422 ARG A CA 1
ATOM 3329 C C . ARG A 1 422 ? 35.301 -11.072 -26.700 1.00 96.38 422 ARG A C 1
ATOM 3331 O O . ARG A 1 422 ? 36.112 -11.367 -27.576 1.00 96.38 422 ARG A O 1
ATOM 3338 N N . LYS A 1 423 ? 35.041 -11.885 -25.669 1.00 95.38 423 LYS A N 1
ATOM 3339 C CA . LYS A 1 423 ? 35.661 -13.213 -25.516 1.00 95.38 423 LYS A CA 1
ATOM 3340 C C . LYS A 1 423 ? 35.248 -14.168 -26.630 1.00 95.38 423 LYS A C 1
ATOM 3342 O O . LYS A 1 423 ? 36.095 -14.912 -27.107 1.00 95.38 423 LYS A O 1
ATOM 3347 N N . SER A 1 424 ? 33.977 -14.143 -27.030 1.00 94.31 424 SER A N 1
ATOM 3348 C CA . SER A 1 424 ? 33.454 -15.000 -28.096 1.00 94.31 424 SER A CA 1
ATOM 3349 C C . SER A 1 424 ? 34.053 -14.681 -29.464 1.00 94.31 424 SER A C 1
ATOM 3351 O O . SER A 1 424 ? 34.278 -15.603 -30.236 1.00 94.31 424 SER A O 1
ATOM 3353 N N . ILE A 1 425 ? 34.303 -13.406 -29.784 1.00 93.88 425 ILE A N 1
ATOM 3354 C CA . ILE A 1 425 ? 34.953 -13.030 -31.049 1.00 93.88 425 ILE A CA 1
ATOM 3355 C C . ILE A 1 425 ? 36.451 -13.348 -31.011 1.00 93.88 425 ILE A C 1
ATOM 3357 O O . ILE A 1 425 ? 37.021 -13.718 -32.026 1.00 93.88 425 ILE A O 1
ATOM 3361 N N . ALA A 1 426 ? 37.104 -13.210 -29.853 1.00 88.88 426 ALA A N 1
ATOM 3362 C CA . ALA A 1 426 ? 38.529 -13.511 -29.716 1.00 88.88 426 ALA A CA 1
ATOM 3363 C C . ALA A 1 426 ? 38.856 -15.013 -29.816 1.00 88.88 426 ALA A C 1
ATOM 3365 O O . ALA A 1 426 ? 40.010 -15.370 -30.054 1.00 88.88 426 ALA A O 1
ATOM 3366 N N . SER A 1 427 ? 37.874 -15.885 -29.568 1.00 84.88 427 SER A N 1
ATOM 3367 C CA . SER A 1 427 ? 38.017 -17.343 -29.633 1.00 84.88 427 SER A CA 1
ATOM 3368 C C . SER A 1 427 ? 37.515 -17.971 -30.938 1.00 84.88 427 SER A C 1
ATOM 3370 O O . SER A 1 427 ? 37.733 -19.170 -31.132 1.00 84.88 427 SER A O 1
ATOM 3372 N N . ALA A 1 428 ? 36.848 -17.189 -31.791 1.00 71.88 428 ALA A N 1
ATOM 3373 C CA . ALA A 1 428 ? 36.384 -17.567 -33.126 1.00 71.88 428 ALA A CA 1
ATOM 3374 C C . ALA A 1 428 ? 37.445 -17.235 -34.181 1.00 71.88 428 ALA A C 1
ATOM 3376 O O . ALA A 1 428 ? 37.557 -18.022 -35.150 1.00 71.88 428 ALA A O 1
#

pLDDT: mean 80.28, std 17.26, range [30.3, 98.56]